Protein AF-0000000085153340 (afdb_homodimer)

InterPro domains:
  IPR000014 PAS domain [cd00130] (11-64)
  IPR000160 GGDEF domain [PF00990] (141-294)
  IPR000160 GGDEF domain [PS50887] (171-300)
  IPR000160 GGDEF domain [SM00267] (127-298)
  IPR000160 GGDEF domain [TIGR00254] (138-297)
  IPR000160 GGDEF domain [cd01949] (143-295)
  IPR029787 Nucleotide cyclase [SSF55073] (148-300)
  IPR035965 PAS domain superfamily [SSF55785] (6-61)
  IPR043128 Reverse transcriptase/Diguanylate cyclase domain [G3DSA:3.30.70.270] (135-304)
  IPR050469 Diguanylate cyclase Dgc-like, bacteria [PTHR45138] (116-301)

Organism: Desulfotalea psychrophila (strain LSv54 / DSM 12343) (NCBI:txid177439)

Foldseek 3Di:
DDPVLVVQQVDLKWKWKAWLQQATQFGHNNNCVQAVPDRVNRHGDHPCVSPVVDDQPVVNVQSVVCLVVQAKDKDFCVVPVDNDFGADDVVVVAPDGGFGWIWMWGDPDNIMIMIITDGCRVVVSVVVVVVVVVVVVVQVQAADPLASAGEQVNVVVVLVVLLVVCQVPVAKKKKKKKFWPPLVVLCVPPNVVLSSLLQNVLSVLLVVLDDPPKGKYAHDDGMIMIMGTRADQVRVQVSVLVSQVSQQPDQSDPSGGIGMFMFMEMDDRPDDPVVRVVQSVVQRVVCNVVPGSHYGYRDDPPDDDGPPPPPPPPPDDDPPPDDDPPPDPD/DDPVLVVQQVDLKWKWKAWLQQQTQFGHNNNCVQAVPDRVRRHGDHPCVSPVVDDQPVVNVQSVVCLVVQAKDKDFCVVPVDNDFGADDVVVVAPDGGFGWIWMWGAPDNIMIMIITDGCRVVVSVVVVVVVVVVVVVQVQAADPLASAGEQVNVVVVLVVLLVVCQVPVAKKKKKKKFWPPLVVLCVPPNVVLSSLLQNVLSVLLVVLDDPPKGKYAHDDGMIMIMGTRADQVRVQVSVLVSQVSQQPDQSDPSGGIGMFMFMEMDDRPDDPVVRVVQSVVQRVVCNVVPGSHYGYRDDPPDDDGPPPPPPPPPDDDPPPDDDPPPDDD

Secondary structure (DSSP, 8-state):
--HHHHHHHHSSSEEEEEETT-BEEEE-HHHHHHHS--HHHHTTSBHHHH-TTS--HHHHHHHHHHHHHTS-EEE-HHHH--SS--BPPGGGT-S-SB--EEEEEEE-SSSEEEEEEEE-HHHHHHHHHHHHHHHHHHHHHHB-TTT-SBPHHHHHHHHHHHHHHHHHHT--EEEEEEEETTHHHHHHHH-HHHHHHHHHHHHHHHHHTS-TTSEEEE-SSSEEEEEEET--HHHHHHHHHHHHHHHHT-B-GGG-B--EEEEEEEPPTT--HHHHHHHHHHHHHHHHHTTSSSEEE---TTS-----TTS-----------SGGG----/--HHHHHHHHSSSEEEEEETT-BEEEE-HHHHHHHS--HHHHTTSBHHHH-TTS--HHHHHHHHHHHHHTS-EEE-HHHH--SS--BPPGGGT-S-SB--EEEEEEE-SSSEEEEEEEE-HHHHHHHHHHHHHHHHHHHHHHB-TTT-SB-HHHHHHHHHHHHHHHHHHT--EEEEEEEETTHHHHHHHH-HHHHHHHHHHHHHHHHHTS-TTSEEEE-SSSEEEEEEET--HHHHHHHHHHHHHHHHT-B-GGG-B--EEEEEEEPPTT--HHHHHHHHHHHHHHHHHTTSSSEEE---TTS-----TTS------------TT-----

Structure (mmCIF, N/CA/C/O backbone):
data_AF-0000000085153340-model_v1
#
loop_
_entity.id
_entity.type
_entity.pdbx_description
1 polymer 'diguanylate cyclase'
#
loop_
_atom_site.group_PDB
_atom_site.id
_atom_site.type_symbol
_atom_site.label_atom_id
_atom_site.label_alt_id
_atom_site.label_comp_id
_atom_site.label_asym_id
_atom_site.label_entity_id
_atom_site.label_seq_id
_atom_site.pdbx_PDB_ins_code
_atom_site.Cartn_x
_atom_site.Cartn_y
_atom_site.Cartn_z
_atom_site.occupancy
_atom_site.B_iso_or_equiv
_atom_site.auth_seq_id
_atom_site.auth_comp_id
_atom_site.auth_asym_id
_atom_site.auth_atom_id
_atom_site.pdbx_PDB_model_num
ATOM 1 N N . MET A 1 1 ? -5.531 -44.656 -23.375 1 55.81 1 MET A N 1
ATOM 2 C CA . MET A 1 1 ? -4.582 -43.594 -23.031 1 55.81 1 MET A CA 1
ATOM 3 C C . MET A 1 1 ? -3.906 -43.875 -21.688 1 55.81 1 MET A C 1
ATOM 5 O O . MET A 1 1 ? -4.547 -44.375 -20.766 1 55.81 1 MET A O 1
ATOM 9 N N . ASP A 1 2 ? -2.529 -43.875 -21.672 1 81.06 2 ASP A N 1
ATOM 10 C CA . ASP A 1 2 ? -1.734 -44.219 -20.484 1 81.06 2 ASP A CA 1
ATOM 11 C C . ASP A 1 2 ? -1.959 -43.188 -19.375 1 81.06 2 ASP A C 1
ATOM 13 O O . ASP A 1 2 ? -2.361 -42.062 -19.625 1 81.06 2 ASP A O 1
ATOM 17 N N . THR A 1 3 ? -2.143 -43.656 -18.25 1 87.25 3 THR A N 1
ATOM 18 C CA . THR A 1 3 ? -2.422 -42.906 -17.016 1 87.25 3 THR A CA 1
ATOM 19 C C . THR A 1 3 ? -1.606 -41.625 -16.969 1 87.25 3 THR A C 1
ATOM 21 O O . THR A 1 3 ? -2.137 -40.562 -16.641 1 87.25 3 THR A O 1
ATOM 24 N N . GLU A 1 4 ? -0.443 -41.625 -17.422 1 88.31 4 GLU A N 1
ATOM 25 C CA . GLU A 1 4 ? 0.453 -40.5 -17.344 1 88.31 4 GLU A CA 1
ATOM 26 C C . GLU A 1 4 ? 0.064 -39.406 -18.359 1 88.31 4 GLU A C 1
ATOM 28 O O . GLU A 1 4 ? 0.127 -38.219 -18.047 1 88.31 4 GLU A O 1
ATOM 33 N N . THR A 1 5 ? -0.33 -39.906 -19.547 1 89.69 5 THR A N 1
ATOM 34 C CA . THR A 1 5 ? -0.784 -38.969 -20.562 1 89.69 5 THR A CA 1
ATOM 35 C C . THR A 1 5 ? -2.053 -38.25 -20.125 1 89.69 5 THR A C 1
ATOM 37 O O . THR A 1 5 ? -2.217 -37.062 -20.391 1 89.69 5 THR A O 1
ATOM 40 N N . THR A 1 6 ? -2.881 -38.969 -19.516 1 91.38 6 THR A N 1
ATOM 41 C CA . THR A 1 6 ? -4.117 -38.375 -19.016 1 91.38 6 THR A CA 1
ATOM 42 C C . THR A 1 6 ? -3.816 -37.312 -17.984 1 91.38 6 THR A C 1
ATOM 44 O O . THR A 1 6 ? -4.41 -36.219 -18.016 1 91.38 6 THR A O 1
ATOM 47 N N . VAL A 1 7 ? -2.883 -37.562 -17.109 1 93.62 7 VAL A N 1
ATOM 48 C CA . VAL A 1 7 ? -2.52 -36.594 -16.062 1 93.62 7 VAL A CA 1
ATOM 49 C C . VAL A 1 7 ? -1.935 -35.344 -16.688 1 93.62 7 VAL A C 1
ATOM 51 O O . VAL A 1 7 ? -2.25 -34.219 -16.25 1 93.62 7 VAL A O 1
ATOM 54 N N . LEU A 1 8 ? -1.118 -35.5 -17.734 1 95 8 LEU A N 1
ATOM 55 C CA . LEU A 1 8 ? -0.504 -34.375 -18.406 1 95 8 LEU A CA 1
ATOM 56 C C . LEU A 1 8 ? -1.562 -33.5 -19.078 1 95 8 LEU A C 1
ATOM 58 O O . LEU A 1 8 ? -1.346 -32.312 -19.312 1 95 8 LEU A O 1
ATOM 62 N N . ASN A 1 9 ? -2.682 -34.094 -19.375 1 94.38 9 ASN A N 1
ATOM 63 C CA . ASN A 1 9 ? -3.766 -33.375 -20.016 1 94.38 9 ASN A CA 1
ATOM 64 C C . ASN A 1 9 ? -4.68 -32.719 -18.984 1 94.38 9 ASN A C 1
ATOM 66 O O . ASN A 1 9 ? -5.508 -31.859 -19.328 1 94.38 9 ASN A O 1
ATOM 70 N N . ILE A 1 10 ? -4.484 -33.031 -17.719 1 93.06 10 ILE A N 1
ATOM 71 C CA . ILE A 1 10 ? -5.336 -32.469 -16.672 1 93.06 10 ILE A CA 1
ATOM 72 C C . ILE A 1 10 ? -4.605 -31.359 -15.945 1 93.06 10 ILE A C 1
ATOM 74 O O . ILE A 1 10 ? -5.238 -30.438 -15.422 1 93.06 10 ILE A O 1
ATOM 78 N N . ILE A 1 11 ? -3.373 -31.391 -15.969 1 95.19 11 ILE A N 1
ATOM 79 C CA . ILE A 1 11 ? -2.561 -30.438 -15.211 1 95.19 11 ILE A CA 1
ATOM 80 C C . ILE A 1 11 ? -2.85 -29.016 -15.688 1 95.19 11 ILE A C 1
ATOM 82 O O . ILE A 1 11 ? -3.117 -28.797 -16.875 1 95.19 11 ILE A O 1
ATOM 86 N N . ASP A 1 12 ? -2.814 -28.109 -14.766 1 95.69 12 ASP A N 1
ATOM 87 C CA . ASP A 1 12 ? -3.086 -26.703 -15.07 1 95.69 12 ASP A CA 1
ATOM 88 C C . ASP A 1 12 ? -1.802 -25.953 -15.43 1 95.69 12 ASP A C 1
ATOM 90 O O . ASP A 1 12 ? -1.506 -24.906 -14.859 1 95.69 12 ASP A O 1
ATOM 94 N N . ASN A 1 13 ? -0.998 -26.562 -16.25 1 97.25 13 ASN A N 1
ATOM 95 C CA . ASN A 1 13 ? 0.22 -26.016 -16.844 1 97.25 13 ASN A CA 1
ATOM 96 C C . ASN A 1 13 ? 0.339 -26.391 -18.312 1 97.25 13 ASN A C 1
ATOM 98 O O . ASN A 1 13 ? -0.215 -27.406 -18.75 1 97.25 13 ASN A O 1
ATOM 102 N N . GLY A 1 14 ? 0.974 -25.516 -19.016 1 97.69 14 GLY A N 1
ATOM 103 C CA . GLY A 1 14 ? 1.252 -25.875 -20.391 1 97.69 14 GLY A CA 1
ATOM 104 C C . GLY A 1 14 ? 2.365 -26.891 -20.531 1 97.69 14 GLY A C 1
ATOM 105 O O . GLY A 1 14 ? 3.434 -26.734 -19.938 1 97.69 14 GLY A O 1
ATOM 106 N N . VAL A 1 15 ? 2.088 -27.922 -21.188 1 97.44 15 VAL A N 1
ATOM 107 C CA . VAL A 1 15 ? 3.102 -28.938 -21.453 1 97.44 15 VAL A CA 1
ATOM 108 C C . VAL A 1 15 ? 3.219 -29.188 -22.953 1 97.44 15 VAL A C 1
ATOM 110 O O . VAL A 1 15 ? 2.246 -29.578 -23.609 1 97.44 15 VAL A O 1
ATOM 113 N N . LEU A 1 16 ? 4.383 -28.906 -23.438 1 96.06 16 LEU A N 1
ATOM 114 C CA . LEU A 1 16 ? 4.676 -29.125 -24.844 1 96.06 16 LEU A CA 1
ATOM 115 C C . LEU A 1 16 ? 5.965 -29.922 -25.016 1 96.06 16 LEU A C 1
ATOM 117 O O . LEU A 1 16 ? 6.938 -29.703 -24.281 1 96.06 16 LEU A O 1
ATOM 121 N N . ILE A 1 17 ? 5.914 -30.984 -25.812 1 96.94 17 ILE A N 1
ATOM 122 C CA . ILE A 1 17 ? 7.109 -31.734 -26.203 1 96.94 17 ILE A CA 1
ATOM 123 C C . ILE A 1 17 ? 7.43 -31.469 -27.672 1 96.94 17 ILE A C 1
ATOM 125 O O . ILE A 1 17 ? 6.566 -31.641 -28.547 1 96.94 17 ILE A O 1
ATOM 129 N N . ILE A 1 18 ? 8.617 -31.031 -27.922 1 97.12 18 ILE A N 1
ATOM 130 C CA . ILE A 1 18 ? 9.039 -30.719 -29.281 1 97.12 18 ILE A CA 1
ATOM 131 C C . ILE A 1 18 ? 10.352 -31.422 -29.594 1 97.12 18 ILE A C 1
ATOM 133 O O . ILE A 1 18 ? 11.031 -31.922 -28.688 1 97.12 18 ILE A O 1
ATOM 137 N N . ASP A 1 19 ? 10.656 -31.484 -30.875 1 96.31 19 ASP A N 1
ATOM 138 C CA . ASP A 1 19 ? 11.961 -31.984 -31.266 1 96.31 19 ASP A CA 1
ATOM 139 C C . ASP A 1 19 ? 12.938 -30.828 -31.531 1 96.31 19 ASP A C 1
ATOM 141 O O . ASP A 1 19 ? 12.617 -29.672 -31.281 1 96.31 19 ASP A O 1
ATOM 145 N N . ARG A 1 20 ? 14.141 -31.156 -31.984 1 94.31 20 ARG A N 1
ATOM 146 C CA . ARG A 1 20 ? 15.211 -30.188 -32.188 1 94.31 20 ARG A CA 1
ATOM 147 C C . ARG A 1 20 ? 14.82 -29.141 -33.219 1 94.31 20 ARG A C 1
ATOM 149 O O . ARG A 1 20 ? 15.398 -28.047 -33.25 1 94.31 20 ARG A O 1
ATOM 156 N N . HIS A 1 21 ? 13.883 -29.453 -34.062 1 94.75 21 HIS A N 1
ATOM 157 C CA . HIS A 1 21 ? 13.453 -28.531 -35.094 1 94.75 21 HIS A CA 1
ATOM 158 C C . HIS A 1 21 ? 12.172 -27.812 -34.688 1 94.75 21 HIS A C 1
ATOM 160 O O . HIS A 1 21 ? 11.547 -27.141 -35.531 1 94.75 21 HIS A O 1
ATOM 166 N N . LEU A 1 22 ? 11.711 -27.953 -33.469 1 96.56 22 LEU A N 1
ATOM 167 C CA . LEU A 1 22 ? 10.555 -27.297 -32.875 1 96.56 22 LEU A CA 1
ATOM 168 C C . LEU A 1 22 ? 9.25 -27.891 -33.406 1 96.56 22 LEU A C 1
ATOM 170 O O . LEU A 1 22 ? 8.211 -27.219 -33.375 1 96.56 22 LEU A O 1
ATOM 174 N N . THR A 1 23 ? 9.383 -29.125 -33.906 1 97.44 23 THR A N 1
ATOM 175 C CA . THR A 1 23 ? 8.172 -29.844 -34.281 1 97.44 23 THR A CA 1
ATOM 176 C C . THR A 1 23 ? 7.449 -30.359 -33.062 1 97.44 23 THR A C 1
ATOM 178 O O . THR A 1 23 ? 8.055 -31.016 -32.188 1 97.44 23 THR A O 1
ATOM 181 N N . ILE A 1 24 ? 6.219 -30.156 -32.969 1 97.94 24 ILE A N 1
ATOM 182 C CA . ILE A 1 24 ? 5.434 -30.484 -31.797 1 97.94 24 ILE A CA 1
ATOM 183 C C . ILE A 1 24 ? 5.098 -31.984 -31.797 1 97.94 24 ILE A C 1
ATOM 185 O O . ILE A 1 24 ? 4.469 -32.469 -32.719 1 97.94 24 ILE A O 1
ATOM 189 N N . LEU A 1 25 ? 5.461 -32.594 -30.766 1 96.38 25 LEU A N 1
ATOM 190 C CA . LEU A 1 25 ? 5.18 -34.031 -30.578 1 96.38 25 LEU A CA 1
ATOM 191 C C . LEU A 1 25 ? 4.035 -34.219 -29.594 1 96.38 25 LEU A C 1
ATOM 193 O O . LEU A 1 25 ? 3.334 -35.25 -29.641 1 96.38 25 LEU A O 1
ATOM 197 N N . PHE A 1 26 ? 3.943 -33.344 -28.719 1 96.06 26 PHE A N 1
ATOM 198 C CA . PHE A 1 26 ? 2.902 -33.375 -27.703 1 96.06 26 PHE A CA 1
ATOM 199 C C . PHE A 1 26 ? 2.426 -31.969 -27.344 1 96.06 26 PHE A C 1
ATOM 201 O O . PHE A 1 26 ? 3.232 -31.047 -27.234 1 96.06 26 PHE A O 1
ATOM 208 N N . TRP A 1 27 ? 1.176 -31.781 -27.297 1 97.62 27 TRP A N 1
ATOM 209 C CA . TRP A 1 27 ? 0.44 -30.562 -27.016 1 97.62 27 TRP A CA 1
ATOM 210 C C . TRP A 1 27 ? -0.725 -30.828 -26.078 1 97.62 27 TRP A C 1
ATOM 212 O O . TRP A 1 27 ? -1.72 -31.438 -26.469 1 97.62 27 TRP A O 1
ATOM 222 N N . ASN A 1 28 ? -0.53 -30.359 -24.859 1 97.06 28 ASN A N 1
ATOM 223 C CA . ASN A 1 28 ? -1.528 -30.859 -23.906 1 97.06 28 ASN A CA 1
ATOM 224 C C . ASN A 1 28 ? -2.803 -30.016 -23.969 1 97.06 28 ASN A C 1
ATOM 226 O O . ASN A 1 28 ? -2.883 -29.047 -24.719 1 97.06 28 ASN A O 1
ATOM 230 N N . ASN A 1 29 ? -3.793 -30.391 -23.188 1 96.81 29 ASN A N 1
ATOM 231 C CA . ASN A 1 29 ? -5.117 -29.781 -23.203 1 96.81 29 ASN A CA 1
ATOM 232 C C . ASN A 1 29 ? -5.066 -28.328 -22.719 1 96.81 29 ASN A C 1
ATOM 234 O O . ASN A 1 29 ? -5.793 -27.469 -23.234 1 96.81 29 ASN A O 1
ATOM 238 N N . TRP A 1 30 ? -4.266 -28.047 -21.719 1 97.25 30 TRP A N 1
ATOM 239 C CA . TRP A 1 30 ? -4.125 -26.688 -21.203 1 97.25 30 TRP A CA 1
ATOM 240 C C . TRP A 1 30 ? -3.721 -25.719 -22.312 1 97.25 30 TRP A C 1
ATOM 242 O O . TRP A 1 30 ? -4.312 -24.656 -22.453 1 97.25 30 TRP A O 1
ATOM 252 N N . LEU A 1 31 ? -2.74 -26.109 -23.109 1 97.69 31 LEU A N 1
ATOM 253 C CA . LEU A 1 31 ? -2.293 -25.281 -24.234 1 97.69 31 LEU A CA 1
ATOM 254 C C . LEU A 1 31 ? -3.398 -25.125 -25.266 1 97.69 31 LEU A C 1
ATOM 256 O O . LEU A 1 31 ? -3.584 -24.047 -25.828 1 97.69 31 LEU A O 1
ATOM 260 N N . ALA A 1 32 ? -4.094 -26.234 -25.5 1 97.62 32 ALA A N 1
ATOM 261 C CA . ALA A 1 32 ? -5.184 -26.188 -26.469 1 97.62 32 ALA A CA 1
ATOM 262 C C . ALA A 1 32 ? -6.23 -25.156 -26.078 1 97.62 32 ALA A C 1
ATOM 264 O O . ALA A 1 32 ? -6.641 -24.328 -26.891 1 97.62 32 ALA A O 1
ATOM 265 N N . ILE A 1 33 ? -6.59 -25.156 -24.875 1 95.81 33 ILE A N 1
ATOM 266 C CA . ILE A 1 33 ? -7.633 -24.281 -24.359 1 95.81 33 ILE A CA 1
ATOM 267 C C . ILE A 1 33 ? -7.148 -22.828 -24.359 1 95.81 33 ILE A C 1
ATOM 269 O O . ILE A 1 33 ? -7.844 -21.938 -24.859 1 95.81 33 ILE A O 1
ATOM 273 N N . ASN A 1 34 ? -5.977 -22.578 -23.906 1 95.25 34 ASN A N 1
ATOM 274 C CA . ASN A 1 34 ? -5.5 -21.219 -23.688 1 95.25 34 ASN A CA 1
ATOM 275 C C . ASN A 1 34 ? -5.059 -20.562 -24.984 1 95.25 34 ASN A C 1
ATOM 277 O O . ASN A 1 34 ? -5.113 -19.344 -25.125 1 95.25 34 ASN A O 1
ATOM 281 N N . THR A 1 35 ? -4.613 -21.344 -25.922 1 95.5 35 THR A N 1
ATOM 282 C CA . THR A 1 35 ? -4.168 -20.766 -27.188 1 95.5 35 THR A CA 1
ATOM 283 C C . THR A 1 35 ? -5.289 -20.812 -28.219 1 95.5 35 THR A C 1
ATOM 285 O O . THR A 1 35 ? -5.219 -20.125 -29.25 1 95.5 35 THR A O 1
ATOM 288 N N . GLY A 1 36 ? -6.242 -21.75 -27.969 1 95.25 36 GLY A N 1
ATOM 289 C CA . GLY A 1 36 ? -7.301 -21.953 -28.953 1 95.25 36 GLY A CA 1
ATOM 290 C C . GLY A 1 36 ? -6.902 -22.891 -30.078 1 95.25 36 GLY A C 1
ATOM 291 O O . GLY A 1 36 ? -7.645 -23.062 -31.047 1 95.25 36 GLY A O 1
ATOM 292 N N . ILE A 1 37 ? -5.73 -23.5 -30.031 1 96.88 37 ILE A N 1
ATOM 293 C CA . ILE A 1 37 ? -5.234 -24.438 -31.031 1 96.88 37 ILE A CA 1
ATOM 294 C C . ILE A 1 37 ? -5.391 -25.859 -30.516 1 96.88 37 ILE A C 1
ATOM 296 O O . ILE A 1 37 ? -4.738 -26.25 -29.547 1 96.88 37 ILE A O 1
ATOM 300 N N . SER A 1 38 ? -6.164 -26.641 -31.141 1 97.12 38 SER A N 1
ATOM 301 C CA . SER A 1 38 ? -6.445 -28 -30.688 1 97.12 38 SER A CA 1
ATOM 302 C C . SER A 1 38 ? -5.191 -28.875 -30.719 1 97.12 38 SER A C 1
ATOM 304 O O . SER A 1 38 ? -4.234 -28.562 -31.422 1 97.12 38 SER A O 1
ATOM 306 N N . GLN A 1 39 ? -5.215 -29.953 -29.969 1 96.5 39 GLN A N 1
ATOM 307 C CA . GLN A 1 39 ? -4.098 -30.891 -29.922 1 96.5 39 GLN A CA 1
ATOM 308 C C . GLN A 1 39 ? -3.818 -31.484 -31.297 1 96.5 39 GLN A C 1
ATOM 310 O O . GLN A 1 39 ? -2.664 -31.562 -31.719 1 96.5 39 GLN A O 1
ATOM 315 N N . GLU A 1 40 ? -4.84 -31.797 -32.031 1 95.62 40 GLU A N 1
ATOM 316 C CA . GLU A 1 40 ? -4.73 -32.375 -33.344 1 95.62 40 GLU A CA 1
ATOM 317 C C . GLU A 1 40 ? -4.121 -31.406 -34.344 1 95.62 40 GLU A C 1
ATOM 319 O O . GLU A 1 40 ? -3.279 -31.781 -35.156 1 95.62 40 GLU A O 1
ATOM 324 N N . SER A 1 41 ? -4.539 -30.219 -34.219 1 96.25 41 SER A N 1
ATOM 325 C CA . SER A 1 41 ? -4.062 -29.188 -35.156 1 96.25 41 SER A CA 1
ATOM 326 C C . SER A 1 41 ? -2.602 -28.844 -34.875 1 96.25 41 SER A C 1
ATOM 328 O O . SER A 1 41 ? -1.877 -28.453 -35.812 1 96.25 41 SER A O 1
ATOM 330 N N . ALA A 1 42 ? -2.201 -28.984 -33.656 1 97.12 42 ALA A N 1
ATOM 331 C CA . ALA A 1 42 ? -0.851 -28.594 -33.281 1 97.12 42 ALA A CA 1
ATOM 332 C C . ALA A 1 42 ? 0.153 -29.703 -33.562 1 97.12 42 ALA A C 1
ATOM 334 O O . ALA A 1 42 ? 1.275 -29.438 -34 1 97.12 42 ALA A O 1
ATOM 335 N N . GLN A 1 43 ? -0.25 -30.906 -33.375 1 95.5 43 GLN A N 1
ATOM 336 C CA . GLN A 1 43 ? 0.654 -32.062 -33.469 1 95.5 43 GLN A CA 1
ATOM 337 C C . GLN A 1 43 ? 1.246 -32.156 -34.875 1 95.5 43 GLN A C 1
ATOM 339 O O . GLN A 1 43 ? 0.519 -32.094 -35.875 1 95.5 43 GLN A O 1
ATOM 344 N N . GLY A 1 44 ? 2.566 -32.219 -34.906 1 96.31 44 GLY A N 1
ATOM 345 C CA . GLY A 1 44 ? 3.252 -32.375 -36.188 1 96.31 44 GLY A CA 1
ATOM 346 C C . GLY A 1 44 ? 3.672 -31.078 -36.812 1 96.31 44 GLY A C 1
ATOM 347 O O . GLY A 1 44 ? 4.477 -31.062 -37.75 1 96.31 44 GLY A O 1
ATOM 348 N N . LYS A 1 45 ? 3.158 -30.047 -36.375 1 97.19 45 LYS A N 1
ATOM 349 C CA . LYS A 1 45 ? 3.533 -28.719 -36.875 1 97.19 45 LYS A CA 1
ATOM 350 C C . LYS A 1 45 ? 4.668 -28.125 -36.062 1 97.19 45 LYS A C 1
ATOM 352 O O . LYS A 1 45 ? 4.938 -28.578 -34.938 1 97.19 45 LYS A O 1
ATOM 357 N N . ARG A 1 46 ? 5.309 -27.125 -36.688 1 96.25 46 ARG A N 1
ATOM 358 C CA . ARG A 1 46 ? 6.32 -26.391 -35.938 1 96.25 46 ARG A CA 1
ATOM 359 C C . ARG A 1 46 ? 5.684 -25.297 -35.062 1 96.25 46 ARG A C 1
ATOM 361 O O . ARG A 1 46 ? 4.695 -24.688 -35.469 1 96.25 46 ARG A O 1
ATOM 368 N N . VAL A 1 47 ? 6.312 -25 -33.969 1 96.44 47 VAL A N 1
ATOM 369 C CA . VAL A 1 47 ? 5.773 -24.016 -33.031 1 96.44 47 VAL A CA 1
ATOM 370 C C . VAL A 1 47 ? 5.684 -22.656 -33.719 1 96.44 47 VAL A C 1
ATOM 372 O O . VAL A 1 47 ? 4.699 -21.938 -33.531 1 96.44 47 VAL A O 1
ATOM 375 N N . ASP A 1 48 ? 6.734 -22.297 -34.469 1 93.44 48 ASP A N 1
ATOM 376 C CA . ASP A 1 48 ? 6.777 -20.984 -35.125 1 93.44 48 ASP A CA 1
ATOM 377 C C . ASP A 1 48 ? 5.73 -20.891 -36.219 1 93.44 48 ASP A C 1
ATOM 379 O O . ASP A 1 48 ? 5.336 -19.797 -36.625 1 93.44 48 ASP A O 1
ATOM 383 N N . GLU A 1 49 ? 5.246 -22.031 -36.75 1 94.88 49 GLU A N 1
ATOM 384 C CA . GLU A 1 49 ? 4.18 -22.031 -37.75 1 94.88 49 GLU A CA 1
ATOM 385 C C . GLU A 1 49 ? 2.83 -21.703 -37.125 1 94.88 49 GLU A C 1
ATOM 387 O O . GLU A 1 49 ? 1.948 -21.141 -37.781 1 94.88 49 GLU A O 1
ATOM 392 N N . LEU A 1 50 ? 2.664 -22.125 -35.906 1 95.44 50 LEU A N 1
ATOM 393 C CA . LEU A 1 50 ? 1.406 -21.891 -35.188 1 95.44 50 LEU A CA 1
ATOM 394 C C . LEU A 1 50 ? 1.278 -20.438 -34.781 1 95.44 50 LEU A C 1
ATOM 396 O O . LEU A 1 50 ? 0.168 -19.938 -34.562 1 95.44 50 LEU A O 1
ATOM 400 N N . PHE A 1 51 ? 2.449 -19.812 -34.625 1 95.19 51 PHE A N 1
ATOM 401 C CA . PHE A 1 51 ? 2.482 -18.422 -34.188 1 95.19 51 PHE A CA 1
ATOM 402 C C . PHE A 1 51 ? 3.418 -17.609 -35.094 1 95.19 51 PHE A C 1
ATOM 404 O O . PHE A 1 51 ? 4.484 -17.188 -34.625 1 95.19 51 PHE A O 1
ATOM 411 N N . PRO A 1 52 ? 3.021 -17.234 -36.188 1 91.19 52 PRO A N 1
ATOM 412 C CA . PRO A 1 52 ? 3.906 -16.609 -37.156 1 91.19 52 PRO A CA 1
ATOM 413 C C . PRO A 1 52 ? 4.391 -15.234 -36.75 1 91.19 52 PRO A C 1
ATOM 415 O O . PRO A 1 52 ? 5.465 -14.797 -37.156 1 91.19 52 PRO A O 1
ATOM 418 N N . ASP A 1 53 ? 3.68 -14.523 -35.906 1 90.56 53 ASP A N 1
ATOM 419 C CA . ASP A 1 53 ? 4.027 -13.156 -35.531 1 90.56 53 ASP A CA 1
ATOM 420 C C . ASP A 1 53 ? 4.945 -13.141 -34.312 1 90.56 53 ASP A C 1
ATOM 422 O O . ASP A 1 53 ? 5.332 -12.07 -33.812 1 90.56 53 ASP A O 1
ATOM 426 N N . THR A 1 54 ? 5.293 -14.242 -33.781 1 89.94 54 THR A N 1
ATOM 427 C CA . THR A 1 54 ? 6.121 -14.328 -32.562 1 89.94 54 THR A CA 1
ATOM 428 C C . THR A 1 54 ? 7.539 -14.766 -32.938 1 89.94 54 THR A C 1
ATOM 430 O O . THR A 1 54 ? 7.73 -15.672 -33.75 1 89.94 54 THR A O 1
ATOM 433 N N . SER A 1 55 ? 8.508 -13.984 -32.25 1 87.44 55 SER A N 1
ATOM 434 C CA . SER A 1 55 ? 9.906 -14.391 -32.375 1 87.44 55 SER A CA 1
ATOM 435 C C . SER A 1 55 ? 10.266 -15.492 -31.391 1 87.44 55 SER A C 1
ATOM 437 O O . SER A 1 55 ? 10.047 -15.336 -30.188 1 87.44 55 SER A O 1
ATOM 439 N N . PHE A 1 56 ? 10.641 -16.719 -31.953 1 92.88 56 PHE A N 1
ATOM 440 C CA . PHE A 1 56 ? 10.992 -17.828 -31.078 1 92.88 56 PHE A CA 1
ATOM 441 C C . PHE A 1 56 ? 12.508 -17.953 -30.938 1 92.88 56 PHE A C 1
ATOM 443 O O . PHE A 1 56 ? 13.039 -19.047 -30.766 1 92.88 56 PHE A O 1
ATOM 450 N N . LYS A 1 57 ? 13.094 -16.703 -30.953 1 92.25 57 LYS A N 1
ATOM 451 C CA . LYS A 1 57 ? 14.547 -16.688 -30.828 1 92.25 57 LYS A CA 1
ATOM 452 C C . LYS A 1 57 ? 15 -17.234 -29.484 1 92.25 57 LYS A C 1
ATOM 454 O O . LYS A 1 57 ? 15.93 -18.031 -29.406 1 92.25 57 LYS A O 1
ATOM 459 N N . ILE A 1 58 ? 14.297 -16.828 -28.469 1 94.19 58 ILE A N 1
ATOM 460 C CA . ILE A 1 58 ? 14.656 -17.25 -27.109 1 94.19 58 ILE A CA 1
ATOM 461 C C . ILE A 1 58 ? 14.461 -18.766 -26.984 1 94.19 58 ILE A C 1
ATOM 463 O O . ILE A 1 58 ? 15.336 -19.469 -26.469 1 94.19 58 ILE A O 1
ATOM 467 N N . LEU A 1 59 ? 13.328 -19.25 -27.422 1 95.19 59 LEU A N 1
ATOM 468 C CA . LEU A 1 59 ? 13.039 -20.688 -27.344 1 95.19 59 LEU A CA 1
ATOM 469 C C . LEU A 1 59 ? 14.078 -21.484 -28.109 1 95.19 59 LEU A C 1
ATOM 471 O O . LEU A 1 59 ? 14.594 -22.484 -27.594 1 95.19 59 LEU A O 1
ATOM 475 N N . LYS A 1 60 ? 14.398 -21.062 -29.312 1 95.12 60 LYS A N 1
ATOM 476 C CA . LYS A 1 60 ? 15.375 -21.75 -30.156 1 95.12 60 LYS A CA 1
ATOM 477 C C . LYS A 1 60 ? 16.734 -21.844 -29.453 1 95.12 60 LYS A C 1
ATOM 479 O O . LYS A 1 60 ? 17.359 -22.906 -29.438 1 95.12 60 LYS A O 1
ATOM 484 N N . ARG A 1 61 ? 17.109 -20.703 -28.953 1 95.25 61 ARG A N 1
ATOM 485 C CA . ARG A 1 61 ? 18.391 -20.641 -28.266 1 95.25 61 ARG A CA 1
ATOM 486 C C . ARG A 1 61 ? 18.406 -21.578 -27.047 1 95.25 61 ARG A C 1
ATOM 488 O O . ARG A 1 61 ? 19.344 -22.328 -26.844 1 95.25 61 ARG A O 1
ATOM 495 N N . LYS A 1 62 ? 17.375 -21.562 -26.281 1 95.62 62 LYS A N 1
ATOM 496 C CA . LYS A 1 62 ? 17.297 -22.359 -25.062 1 95.62 62 LYS A CA 1
ATOM 497 C C . LYS A 1 62 ? 17.219 -23.844 -25.391 1 95.62 62 LYS A C 1
ATOM 499 O O . LYS A 1 62 ? 17.797 -24.672 -24.672 1 95.62 62 LYS A O 1
ATOM 504 N N . VAL A 1 63 ? 16.5 -24.172 -26.438 1 96.06 63 VAL A N 1
ATOM 505 C CA . VAL A 1 63 ? 16.406 -25.562 -26.859 1 96.06 63 VAL A CA 1
ATOM 506 C C . VAL A 1 63 ? 17.781 -26.062 -27.281 1 96.06 63 VAL A C 1
ATOM 508 O O . VAL A 1 63 ? 18.203 -27.156 -26.875 1 96.06 63 VAL A O 1
ATOM 511 N N . LYS A 1 64 ? 18.438 -25.281 -28.078 1 95.75 64 LYS A N 1
ATOM 512 C CA . LYS A 1 64 ? 19.781 -25.641 -28.531 1 95.75 64 LYS A CA 1
ATOM 513 C C . LYS A 1 64 ? 20.719 -25.891 -27.344 1 95.75 64 LYS A C 1
ATOM 515 O O . LYS A 1 64 ? 21.406 -26.906 -27.297 1 95.75 64 LYS A O 1
ATOM 520 N N . VAL A 1 65 ? 20.703 -24.953 -26.406 1 96.25 65 VAL A N 1
ATOM 521 C CA . VAL A 1 65 ? 21.578 -25.016 -25.25 1 96.25 65 VAL A CA 1
ATOM 522 C C . VAL A 1 65 ? 21.219 -26.234 -24.391 1 96.25 65 VAL A C 1
ATOM 524 O O . VAL A 1 65 ? 22.094 -26.969 -23.938 1 96.25 65 VAL A O 1
ATOM 527 N N . SER A 1 66 ? 19.984 -26.453 -24.203 1 96.38 66 SER A N 1
ATOM 528 C CA . SER A 1 66 ? 19.516 -27.547 -23.375 1 96.38 66 SER A CA 1
ATOM 529 C C . SER A 1 66 ? 19.906 -28.906 -23.969 1 96.38 66 SER A C 1
ATOM 531 O O . SER A 1 66 ? 20.375 -29.797 -23.25 1 96.38 66 SER A O 1
ATOM 533 N N . LEU A 1 67 ? 19.766 -29.078 -25.234 1 95.88 67 LEU A N 1
ATOM 534 C CA . LEU A 1 67 ? 20.078 -30.344 -25.891 1 95.88 67 LEU A CA 1
ATOM 535 C C . LEU A 1 67 ? 21.578 -30.578 -25.906 1 95.88 67 LEU A C 1
ATOM 537 O O . LEU A 1 67 ? 22.031 -31.719 -25.75 1 95.88 67 LEU A O 1
ATOM 541 N N . LYS A 1 68 ? 22.281 -29.531 -26.125 1 95.19 68 LYS A N 1
ATOM 542 C CA . LYS A 1 68 ? 23.734 -29.641 -26.172 1 95.19 68 LYS A CA 1
ATOM 543 C C . LYS A 1 68 ? 24.297 -30.047 -24.812 1 95.19 68 LYS A C 1
ATOM 545 O O . LYS A 1 68 ? 25.141 -30.938 -24.719 1 95.19 68 LYS A O 1
ATOM 550 N N . LEU A 1 69 ? 23.781 -29.422 -23.766 1 95.5 69 LEU A N 1
ATOM 551 C CA . LEU A 1 69 ? 24.328 -29.641 -22.422 1 95.5 69 LEU A CA 1
ATOM 552 C C . LEU A 1 69 ? 23.594 -30.781 -21.719 1 95.5 69 LEU A C 1
ATOM 554 O O . LEU A 1 69 ? 24.016 -31.234 -20.656 1 95.5 69 LEU A O 1
ATOM 558 N N . GLN A 1 70 ? 22.484 -31.188 -22.359 1 94.75 70 GLN A N 1
ATOM 559 C CA . GLN A 1 70 ? 21.641 -32.219 -21.766 1 94.75 70 GLN A CA 1
ATOM 560 C C 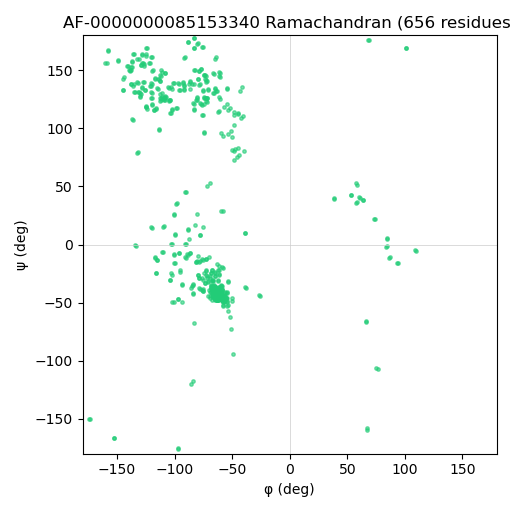. GLN A 1 70 ? 21.25 -31.844 -20.344 1 94.75 70 GLN A C 1
ATOM 562 O O . GLN A 1 70 ? 21.359 -32.656 -19.422 1 94.75 70 GLN A O 1
ATOM 567 N N . SER A 1 71 ? 20.922 -30.578 -20.234 1 95.19 71 SER A N 1
ATOM 568 C CA . SER A 1 71 ? 20.5 -30.016 -18.953 1 95.19 71 SER A CA 1
ATOM 569 C C . SER A 1 71 ? 19.297 -29.094 -19.125 1 95.19 71 SER A C 1
ATOM 571 O O . SER A 1 71 ? 19.078 -28.547 -20.203 1 95.19 71 SER A O 1
ATOM 573 N N . SER A 1 72 ? 18.625 -28.938 -18.062 1 95.44 72 SER A N 1
ATOM 574 C CA . SER A 1 72 ? 17.453 -28.062 -18.094 1 95.44 72 SER A CA 1
ATOM 575 C C . SER A 1 72 ? 17.859 -26.594 -18.156 1 95.44 72 SER A C 1
ATOM 577 O O . SER A 1 72 ? 18.891 -26.203 -17.594 1 95.44 72 SER A O 1
ATOM 579 N N . THR A 1 73 ? 17.078 -25.812 -18.844 1 95.38 73 THR A N 1
ATOM 580 C CA . THR A 1 73 ? 17.172 -24.359 -18.891 1 95.38 73 THR A CA 1
ATOM 581 C C . THR A 1 73 ? 15.844 -23.719 -18.516 1 95.38 73 THR A C 1
ATOM 583 O O . THR A 1 73 ? 14.82 -24.406 -18.438 1 95.38 73 THR A O 1
ATOM 586 N N . PHE A 1 74 ? 15.945 -22.406 -18.172 1 94.44 74 PHE A N 1
ATOM 587 C CA . PHE A 1 74 ? 14.742 -21.75 -17.688 1 94.44 74 PHE A CA 1
ATOM 588 C C . PHE A 1 74 ? 14.617 -20.344 -18.266 1 94.44 74 PHE A C 1
ATOM 590 O O . PHE A 1 74 ? 15.625 -19.734 -18.641 1 94.44 74 PHE A O 1
ATOM 597 N N . THR A 1 75 ? 13.383 -19.906 -18.438 1 93.62 75 THR A N 1
ATOM 598 C CA . THR A 1 75 ? 13.086 -18.5 -18.703 1 93.62 75 THR A CA 1
ATOM 599 C C . THR A 1 75 ? 12.219 -17.922 -17.594 1 93.62 75 THR A C 1
ATOM 601 O O . THR A 1 75 ? 11.445 -18.641 -16.953 1 93.62 75 THR A O 1
ATOM 604 N N . ASN A 1 76 ? 12.414 -16.625 -17.391 1 92.31 76 ASN A N 1
ATOM 605 C CA . ASN A 1 76 ? 11.703 -15.922 -16.328 1 92.31 76 ASN A CA 1
ATOM 606 C C . ASN A 1 76 ? 10.758 -14.875 -16.891 1 92.31 76 ASN A C 1
ATOM 608 O O . ASN A 1 76 ? 11.133 -14.094 -17.781 1 92.31 76 ASN A O 1
ATOM 612 N N . SER A 1 77 ? 9.578 -14.906 -16.312 1 89.75 77 SER A N 1
ATOM 613 C CA . SER A 1 77 ? 8.516 -14.031 -16.797 1 89.75 77 SER A CA 1
ATOM 614 C C . SER A 1 77 ? 8.891 -12.562 -16.641 1 89.75 77 SER A C 1
ATOM 616 O O . SER A 1 77 ? 8.414 -11.711 -17.391 1 89.75 77 SER A O 1
ATOM 618 N N . GLN A 1 78 ? 9.672 -12.227 -15.609 1 85.94 78 GLN A N 1
ATOM 619 C CA . GLN A 1 78 ? 10.047 -10.836 -15.375 1 85.94 78 GLN A CA 1
ATOM 620 C C . GLN A 1 78 ? 11 -10.336 -16.453 1 85.94 78 GLN A C 1
ATOM 622 O O . GLN A 1 78 ? 11.023 -9.141 -16.766 1 85.94 78 GLN A O 1
ATOM 627 N N . ILE A 1 79 ? 11.742 -11.227 -17.031 1 82.25 79 ILE A N 1
ATOM 628 C CA . ILE A 1 79 ? 12.758 -10.852 -18 1 82.25 79 ILE A CA 1
ATOM 629 C C . ILE A 1 79 ? 12.242 -11.133 -19.406 1 82.25 79 ILE A C 1
ATOM 631 O O . ILE A 1 79 ? 12.172 -10.227 -20.25 1 82.25 79 ILE A O 1
ATOM 635 N N . ASP A 1 80 ? 11.711 -12.367 -19.609 1 82 80 ASP A N 1
ATOM 636 C CA . ASP A 1 80 ? 11.406 -12.844 -20.953 1 82 80 ASP A CA 1
ATOM 637 C C . ASP A 1 80 ? 9.914 -12.719 -21.266 1 82 80 ASP A C 1
ATOM 639 O O . ASP A 1 80 ? 9.492 -12.859 -22.406 1 82 80 ASP A O 1
ATOM 643 N N . LYS A 1 81 ? 9.07 -12.398 -20.297 1 87.44 81 LYS A N 1
ATOM 644 C CA . LYS A 1 81 ? 7.629 -12.188 -20.359 1 87.44 81 LYS A CA 1
ATOM 645 C C . LYS A 1 81 ? 6.898 -13.484 -20.688 1 87.44 81 LYS A C 1
ATOM 647 O O . LYS A 1 81 ? 6.227 -14.055 -19.812 1 87.44 81 LYS A O 1
ATOM 652 N N . TYR A 1 82 ? 7.133 -14.031 -21.953 1 94.06 82 TYR A N 1
ATOM 653 C CA . TYR A 1 82 ? 6.461 -15.266 -22.328 1 94.06 82 TYR A CA 1
ATOM 654 C C . TYR A 1 82 ? 7.188 -15.945 -23.484 1 94.06 82 TYR A C 1
ATOM 656 O O . TYR A 1 82 ? 7.938 -15.305 -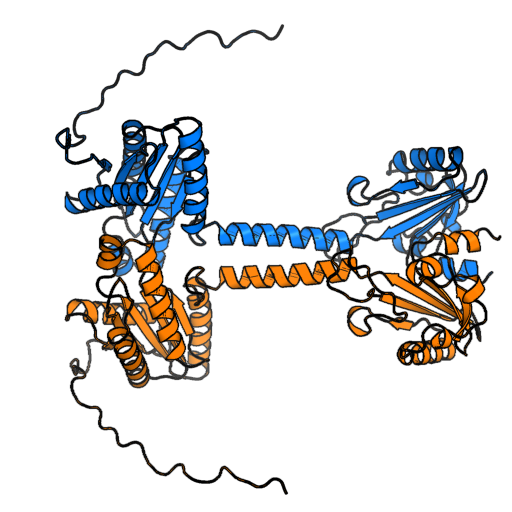24.219 1 94.06 82 TYR A O 1
ATOM 664 N N . ILE A 1 83 ? 7.012 -17.281 -23.625 1 94.06 83 ILE A N 1
ATOM 665 C CA . ILE A 1 83 ? 7.523 -18.031 -24.766 1 94.06 83 ILE A CA 1
ATOM 666 C C . ILE A 1 83 ? 6.414 -18.203 -25.797 1 94.06 83 ILE A C 1
ATOM 668 O O . ILE A 1 83 ? 6.637 -18 -27 1 94.06 83 ILE A O 1
ATOM 672 N N . ILE A 1 84 ? 5.215 -18.594 -25.359 1 95.69 84 ILE A N 1
ATOM 673 C CA . ILE A 1 84 ? 4.035 -18.719 -26.203 1 95.69 84 ILE A CA 1
ATOM 674 C C . ILE A 1 84 ? 3.092 -17.531 -25.938 1 95.69 84 ILE A C 1
ATOM 676 O O . ILE A 1 84 ? 2.709 -17.281 -24.797 1 95.69 84 ILE A O 1
ATOM 680 N N . PRO A 1 85 ? 2.775 -16.828 -27 1 95 85 PRO A N 1
ATOM 681 C CA . PRO A 1 85 ? 1.91 -15.656 -26.812 1 95 85 PRO A CA 1
ATOM 682 C C . PRO A 1 85 ? 0.453 -16.031 -26.547 1 95 85 PRO A C 1
ATOM 684 O O . PRO A 1 85 ? -0.301 -16.266 -27.5 1 95 85 PRO A O 1
ATOM 687 N N . ILE A 1 86 ? 0.071 -16.078 -25.359 1 95.06 86 ILE A N 1
ATOM 688 C CA . ILE A 1 86 ? -1.306 -16.359 -24.969 1 95.06 86 ILE A CA 1
ATOM 689 C C . ILE A 1 86 ? -1.994 -15.062 -24.531 1 95.06 86 ILE A C 1
ATOM 691 O O . ILE A 1 86 ? -1.666 -14.5 -23.484 1 95.06 86 ILE A O 1
ATOM 695 N N . PRO A 1 87 ? -2.957 -14.602 -25.25 1 91.94 87 PRO A N 1
ATOM 696 C CA . PRO A 1 87 ? -3.637 -13.352 -24.891 1 91.94 87 PRO A CA 1
ATOM 697 C C . PRO A 1 87 ? -4.535 -13.5 -23.672 1 91.94 87 PRO A C 1
ATOM 699 O O . PRO A 1 87 ? -5.172 -14.547 -23.484 1 91.94 87 PRO A O 1
ATOM 702 N N . LEU A 1 88 ? -4.488 -12.484 -22.859 1 90.81 88 LEU A N 1
ATOM 703 C CA . LEU A 1 88 ? -5.379 -12.461 -21.703 1 90.81 88 LEU A CA 1
ATOM 704 C C . LEU A 1 88 ? -6.688 -11.75 -22.047 1 90.81 88 LEU A C 1
ATOM 706 O O . LEU A 1 88 ? -6.695 -10.805 -22.844 1 90.81 88 LEU A O 1
ATOM 710 N N . ASN A 1 89 ? -7.797 -12.312 -21.594 1 77 89 ASN A N 1
ATOM 711 C CA . ASN A 1 89 ? -9.102 -11.75 -21.938 1 77 89 ASN A CA 1
ATOM 712 C C . ASN A 1 89 ? -9.367 -10.453 -21.172 1 77 89 ASN A C 1
ATOM 714 O O . ASN A 1 89 ? -8.891 -10.281 -20.047 1 77 89 ASN A O 1
ATOM 718 N N . LYS A 1 90 ? -9.992 -9.531 -21.859 1 67.75 90 LYS A N 1
ATOM 719 C CA . LYS A 1 90 ? -10.359 -8.219 -21.328 1 67.75 90 LYS A CA 1
ATOM 720 C C . LYS A 1 90 ? -11.266 -8.359 -20.109 1 67.75 90 LYS A C 1
ATOM 722 O O . LYS A 1 90 ? -11.281 -7.484 -19.234 1 67.75 90 LYS A O 1
ATOM 727 N N . ILE A 1 91 ? -11.859 -9.531 -20.016 1 64.44 91 ILE A N 1
ATOM 728 C CA . ILE A 1 91 ? -12.812 -9.703 -18.938 1 64.44 91 ILE A CA 1
ATOM 729 C C . ILE A 1 91 ? -12.07 -9.758 -17.594 1 64.44 91 ILE A C 1
ATOM 731 O O . ILE A 1 91 ? -12.578 -9.266 -16.578 1 64.44 91 ILE A O 1
ATOM 735 N N . THR A 1 92 ? -10.836 -10.32 -17.688 1 64.38 92 THR A N 1
ATOM 736 C CA . THR A 1 92 ? -10.109 -10.508 -16.438 1 64.38 92 THR A CA 1
ATOM 737 C C . THR A 1 92 ? -9.5 -9.188 -15.969 1 64.38 92 THR A C 1
ATOM 739 O O . THR A 1 92 ? -9.094 -9.062 -14.812 1 64.38 92 THR A O 1
ATOM 742 N N . ASN A 1 93 ? -9.875 -8.07 -16.672 1 72.69 93 ASN A N 1
ATOM 743 C CA . ASN A 1 93 ? -9.336 -6.758 -16.328 1 72.69 93 ASN A CA 1
ATOM 744 C C . ASN A 1 93 ? -7.859 -6.844 -15.93 1 72.69 93 ASN A C 1
ATOM 746 O O . ASN A 1 93 ? -7.441 -6.258 -14.93 1 72.69 93 ASN A O 1
ATOM 750 N N . SER A 1 94 ? -7.039 -7.715 -16.672 1 83.56 94 SER A N 1
ATOM 751 C CA . SER A 1 94 ? -5.609 -7.832 -16.391 1 83.56 94 SER A CA 1
ATOM 752 C C . SER A 1 94 ? -4.848 -6.613 -16.906 1 83.56 94 SER A C 1
ATOM 754 O O . SER A 1 94 ? -5.238 -5.996 -17.891 1 83.56 94 SER A O 1
ATOM 756 N N . ARG A 1 95 ? -3.859 -6.27 -16.188 1 83.69 95 ARG A N 1
ATOM 757 C CA . ARG A 1 95 ? -2.996 -5.164 -16.594 1 83.69 95 ARG A CA 1
ATOM 758 C C . ARG A 1 95 ? -2.119 -5.562 -17.781 1 83.69 95 ARG A C 1
ATOM 760 O O . ARG A 1 95 ? -1.529 -4.699 -18.438 1 83.69 95 ARG A O 1
ATOM 767 N N . PHE A 1 96 ? -2.082 -6.938 -18.094 1 88.19 96 PHE A N 1
ATOM 768 C CA . PHE A 1 96 ? -1.203 -7.434 -19.156 1 88.19 96 PHE A CA 1
ATOM 769 C C . PHE A 1 96 ? -2.008 -7.855 -20.375 1 88.19 96 PHE A C 1
ATOM 771 O O . PHE A 1 96 ? -3.152 -8.289 -20.25 1 88.19 96 PHE A O 1
ATOM 778 N N . ARG A 1 97 ? -1.41 -7.684 -21.516 1 89.5 97 ARG A N 1
ATOM 779 C CA . ARG A 1 97 ? -2.041 -8.117 -22.75 1 89.5 97 ARG A CA 1
ATOM 780 C C . ARG A 1 97 ? -1.896 -9.625 -22.938 1 89.5 97 ARG A C 1
ATOM 782 O O . ARG A 1 97 ? -2.812 -10.281 -23.438 1 89.5 97 ARG A O 1
ATOM 789 N N . TYR A 1 98 ? -0.723 -10.141 -22.547 1 94.06 98 TYR A N 1
ATOM 790 C CA . TYR A 1 98 ? -0.421 -11.562 -22.688 1 94.06 98 TYR A CA 1
ATOM 791 C C . TYR A 1 98 ? -0.085 -12.195 -21.344 1 94.06 98 TYR A C 1
ATOM 793 O O . TYR A 1 98 ? 0.375 -11.516 -20.438 1 94.06 98 TYR A O 1
ATOM 801 N N . MET A 1 99 ? -0.286 -13.445 -21.312 1 95.69 99 MET A N 1
ATOM 802 C CA . MET A 1 99 ? 0.062 -14.227 -20.125 1 95.69 99 MET A CA 1
ATOM 803 C C . MET A 1 99 ? 1.567 -14.195 -19.875 1 95.69 99 MET A C 1
ATOM 805 O O . MET A 1 99 ? 2.355 -14.367 -20.812 1 95.69 99 MET A O 1
ATOM 809 N N . HIS A 1 100 ? 1.941 -13.93 -18.625 1 96.12 100 HIS A N 1
ATOM 810 C CA . HIS A 1 100 ? 3.342 -14.031 -18.234 1 96.12 100 HIS A CA 1
ATOM 811 C C . HIS A 1 100 ? 3.691 -15.453 -17.812 1 96.12 100 HIS A C 1
ATOM 813 O O . HIS A 1 100 ? 2.902 -16.125 -17.125 1 96.12 100 HIS A O 1
ATOM 819 N N . GLN A 1 101 ? 4.887 -15.836 -18.234 1 97.38 101 GLN A N 1
ATOM 820 C CA . GLN A 1 101 ? 5.184 -17.266 -18.141 1 97.38 101 GLN A CA 1
ATOM 821 C C . GLN A 1 101 ? 6.578 -17.5 -17.578 1 97.38 101 GLN A C 1
ATOM 823 O O . GLN A 1 101 ? 7.543 -16.859 -18 1 97.38 101 GLN A O 1
ATOM 828 N N . ASP A 1 102 ? 6.668 -18.359 -16.609 1 97.06 102 ASP A N 1
ATOM 829 C CA . ASP A 1 102 ? 7.918 -19.047 -16.328 1 97.06 102 ASP A CA 1
ATOM 830 C C . ASP A 1 102 ? 7.992 -20.375 -17.078 1 97.06 102 ASP A C 1
ATOM 832 O O . ASP A 1 102 ? 7.004 -21.109 -17.156 1 97.06 102 ASP A O 1
ATOM 836 N N . VAL A 1 103 ? 9.109 -20.641 -17.703 1 97.5 103 VAL A N 1
ATOM 837 C CA . VAL A 1 103 ? 9.18 -21.797 -18.578 1 97.5 103 VAL A CA 1
ATOM 838 C C . VAL A 1 103 ? 10.398 -22.641 -18.203 1 97.5 103 VAL A C 1
ATOM 840 O O . VAL A 1 103 ? 11.484 -22.109 -17.953 1 97.5 103 VAL A O 1
ATOM 843 N N . VAL A 1 104 ? 10.141 -23.891 -18.141 1 96.81 104 VAL A N 1
ATOM 844 C CA . VAL A 1 104 ? 11.219 -24.859 -17.922 1 96.81 104 VAL A CA 1
ATOM 845 C C . VAL A 1 104 ? 11.414 -25.703 -19.172 1 96.81 104 VAL A C 1
ATOM 847 O O . VAL A 1 104 ? 10.461 -26.297 -19.688 1 96.81 104 VAL A O 1
ATOM 850 N N . ILE A 1 105 ? 12.609 -25.734 -19.641 1 97.19 105 ILE A N 1
ATOM 851 C CA . ILE A 1 105 ? 12.969 -26.484 -20.844 1 97.19 105 ILE A CA 1
ATOM 852 C C . ILE A 1 105 ? 13.945 -27.594 -20.484 1 97.19 105 ILE A C 1
ATOM 854 O O . ILE A 1 105 ? 15.07 -27.328 -20.031 1 97.19 105 ILE A O 1
ATOM 858 N N . THR A 1 106 ? 13.523 -28.828 -20.688 1 97.06 106 THR A N 1
ATOM 859 C CA . THR A 1 106 ? 14.312 -29.969 -20.25 1 97.06 106 THR A CA 1
ATOM 860 C C . THR A 1 106 ? 14.461 -30.984 -21.375 1 97.06 106 THR A C 1
ATOM 862 O O . THR A 1 106 ? 13.469 -31.422 -21.969 1 97.06 106 THR A O 1
ATOM 865 N N . PRO A 1 107 ? 15.656 -31.438 -21.625 1 96.38 107 PRO A N 1
ATOM 866 C CA . PRO A 1 107 ? 15.844 -32.5 -22.641 1 96.38 107 PRO A CA 1
ATOM 867 C C . PRO A 1 107 ? 15.32 -33.844 -22.172 1 96.38 107 PRO A C 1
ATOM 869 O O . PRO A 1 107 ? 15.508 -34.219 -21.016 1 96.38 107 PRO A O 1
ATOM 872 N N . LEU A 1 108 ? 14.602 -34.531 -22.953 1 94.94 108 LEU A N 1
ATOM 873 C CA . LEU A 1 108 ? 14.07 -35.844 -22.656 1 94.94 108 LEU A CA 1
ATOM 874 C C . LEU A 1 108 ? 14.922 -36.938 -23.297 1 94.94 108 LEU A C 1
ATOM 876 O O . LEU A 1 108 ? 14.812 -38.125 -22.938 1 94.94 108 LEU A O 1
ATOM 880 N N . GLY A 1 109 ? 15.719 -36.594 -24.203 1 90.44 109 GLY A N 1
ATOM 881 C CA . GLY A 1 109 ? 16.625 -37.469 -24.953 1 90.44 109 GLY A CA 1
ATOM 882 C C . GLY A 1 109 ? 17.547 -36.688 -25.875 1 90.44 109 GLY A C 1
ATOM 883 O O . GLY A 1 109 ? 17.938 -35.531 -25.547 1 90.44 109 GLY A O 1
ATOM 884 N N . SER A 1 110 ? 17.859 -37.375 -26.906 1 90.38 110 SER A N 1
ATOM 885 C CA . SER A 1 110 ? 18.828 -36.75 -27.812 1 90.38 110 SER A CA 1
ATOM 886 C C . SER A 1 110 ? 18.141 -35.719 -28.719 1 90.38 110 SER A C 1
ATOM 888 O O . SER A 1 110 ? 18.781 -34.75 -29.156 1 90.38 110 SER A O 1
ATOM 890 N N . ASP A 1 111 ? 16.906 -35.906 -28.938 1 93.19 111 ASP A N 1
ATOM 891 C CA . ASP A 1 111 ? 16.281 -35.031 -29.922 1 93.19 111 ASP A CA 1
ATOM 892 C C . ASP A 1 111 ? 14.938 -34.5 -29.422 1 93.19 111 ASP A C 1
ATOM 894 O O . ASP A 1 111 ? 14.258 -33.75 -30.125 1 93.19 111 ASP A O 1
ATOM 898 N N . GLU A 1 112 ? 14.547 -34.875 -28.281 1 95.5 112 GLU A N 1
ATOM 899 C CA . GLU A 1 112 ? 13.25 -34.469 -27.75 1 95.5 112 GLU A CA 1
ATOM 900 C C . GLU A 1 112 ? 13.422 -33.562 -26.516 1 95.5 112 GLU A C 1
ATOM 902 O O . GLU A 1 112 ? 14.336 -33.781 -25.719 1 95.5 112 GLU A O 1
ATOM 907 N N . ILE A 1 113 ? 12.547 -32.562 -26.422 1 96.25 113 ILE A N 1
ATOM 908 C CA . ILE A 1 113 ? 12.625 -31.594 -25.344 1 96.25 113 ILE A CA 1
ATOM 909 C C . ILE A 1 113 ? 11.227 -31.344 -24.766 1 96.25 113 ILE A C 1
ATOM 911 O O . ILE A 1 113 ? 10.258 -31.234 -25.516 1 96.25 113 ILE A O 1
ATOM 915 N N . SER A 1 114 ? 11.172 -31.266 -23.469 1 97.25 114 SER A N 1
ATOM 916 C CA . SER A 1 114 ? 9.945 -30.859 -22.797 1 97.25 114 SER A CA 1
ATOM 917 C C . SER A 1 114 ? 9.969 -29.375 -22.469 1 97.25 114 SER A C 1
ATOM 919 O O . SER A 1 114 ? 10.984 -28.859 -22 1 97.25 114 SER A O 1
ATOM 921 N N . VAL A 1 115 ? 8.906 -28.703 -22.781 1 97.44 115 VAL A N 1
ATOM 922 C CA . VAL A 1 115 ? 8.695 -27.297 -22.438 1 97.44 115 VAL A CA 1
ATOM 923 C C . VAL A 1 115 ? 7.477 -27.172 -21.516 1 97.44 115 VAL A C 1
ATOM 925 O O . VAL A 1 115 ? 6.348 -27.438 -21.938 1 97.44 115 VAL A O 1
ATOM 928 N N . ILE A 1 116 ? 7.742 -26.75 -20.359 1 97.88 116 ILE A N 1
ATOM 929 C CA . ILE A 1 116 ? 6.645 -26.609 -19.406 1 97.88 116 ILE A CA 1
ATOM 930 C C . ILE A 1 116 ? 6.418 -25.125 -19.094 1 97.88 116 ILE A C 1
ATOM 932 O O . ILE A 1 116 ? 7.355 -24.406 -18.734 1 97.88 116 ILE A O 1
ATOM 936 N N . ILE A 1 117 ? 5.195 -24.719 -19.203 1 97.88 117 ILE A N 1
ATOM 937 C CA . ILE A 1 117 ? 4.824 -23.312 -19.047 1 97.88 117 ILE A CA 1
ATOM 938 C C . ILE A 1 117 ? 4 -23.125 -17.781 1 97.88 117 ILE A C 1
ATOM 940 O O . ILE A 1 117 ? 2.973 -23.781 -17.594 1 97.88 117 ILE A O 1
ATOM 944 N N . TYR A 1 118 ? 4.477 -22.266 -16.969 1 97.5 118 TYR A N 1
ATOM 945 C CA . TYR A 1 118 ? 3.766 -21.875 -15.75 1 97.5 118 TYR A CA 1
ATOM 946 C C . TYR A 1 118 ? 3.217 -20.469 -15.867 1 97.5 118 TYR A C 1
ATOM 948 O O . TYR A 1 118 ? 3.965 -19.516 -16.141 1 97.5 118 TYR A O 1
ATOM 956 N N . ASP A 1 119 ? 1.899 -20.328 -15.633 1 96.19 119 ASP A N 1
ATOM 957 C CA . ASP A 1 119 ? 1.271 -19.016 -15.641 1 96.19 119 ASP A CA 1
ATOM 958 C C . ASP A 1 119 ? 1.601 -18.234 -14.367 1 96.19 119 ASP A C 1
ATOM 960 O O . ASP A 1 119 ? 1.141 -18.594 -13.281 1 96.19 119 ASP A O 1
ATOM 964 N N . THR A 1 120 ? 2.381 -17.188 -14.508 1 96.06 120 THR A N 1
ATOM 965 C CA . THR A 1 120 ? 2.773 -16.391 -13.352 1 96.06 120 THR A CA 1
ATOM 966 C C . THR A 1 120 ? 2.09 -15.023 -13.383 1 96.06 120 THR A C 1
ATOM 968 O O . THR A 1 120 ? 2.506 -14.094 -12.68 1 96.06 120 THR A O 1
ATOM 971 N N . THR A 1 121 ? 1.059 -14.883 -14.203 1 94.56 121 THR A N 1
ATOM 972 C CA . THR A 1 121 ? 0.395 -13.602 -14.43 1 94.56 121 THR A CA 1
ATOM 973 C C . THR A 1 121 ? -0.153 -13.039 -13.125 1 94.56 121 THR A C 1
ATOM 975 O O . THR A 1 121 ? 0.11 -11.883 -12.789 1 94.56 121 THR A O 1
ATOM 978 N N . ALA A 1 122 ? -0.836 -13.844 -12.367 1 92.5 122 ALA A N 1
ATOM 979 C CA . ALA A 1 122 ? -1.472 -13.398 -11.133 1 92.5 122 ALA A CA 1
ATOM 980 C C . ALA A 1 122 ? -0.433 -12.914 -10.125 1 92.5 122 ALA A C 1
ATOM 982 O O . ALA A 1 122 ? -0.643 -11.906 -9.445 1 92.5 122 ALA A O 1
ATOM 983 N N . LEU A 1 123 ? 0.637 -13.633 -10.039 1 94.06 123 LEU A N 1
ATOM 984 C CA . LEU A 1 123 ? 1.699 -13.266 -9.117 1 94.06 123 LEU A CA 1
ATOM 985 C C . LEU A 1 123 ? 2.326 -11.938 -9.5 1 94.06 123 LEU A C 1
ATOM 987 O O . LEU A 1 123 ? 2.551 -11.078 -8.648 1 94.06 123 LEU A O 1
ATOM 991 N N . LEU A 1 124 ? 2.611 -11.789 -10.758 1 93.69 124 LEU A N 1
ATOM 992 C CA . LEU A 1 124 ? 3.23 -10.555 -11.234 1 93.69 124 LEU A CA 1
ATOM 993 C C . LEU A 1 124 ? 2.285 -9.367 -11.055 1 93.69 124 LEU A C 1
ATOM 995 O O . LEU A 1 124 ? 2.723 -8.258 -10.742 1 93.69 124 LEU A O 1
ATOM 999 N N . GLU A 1 125 ? 1.022 -9.586 -11.289 1 91.44 125 GLU A N 1
ATOM 1000 C CA . GLU A 1 125 ? 0.036 -8.539 -11.07 1 91.44 125 GLU A CA 1
ATOM 1001 C C . GLU A 1 125 ? -0.018 -8.133 -9.594 1 91.44 125 GLU A C 1
ATOM 1003 O O . GLU A 1 125 ? -0.09 -6.949 -9.273 1 91.44 125 GLU A O 1
ATOM 1008 N N . ALA A 1 126 ? 0.043 -9.109 -8.727 1 92.44 126 ALA A N 1
ATOM 1009 C CA . ALA A 1 126 ? 0.041 -8.82 -7.293 1 92.44 126 ALA A CA 1
ATOM 1010 C C . ALA A 1 126 ? 1.271 -8.016 -6.891 1 92.44 126 ALA A C 1
ATOM 1012 O O . ALA A 1 126 ? 1.167 -7.055 -6.125 1 92.44 126 ALA A O 1
ATOM 1013 N N . LYS A 1 127 ? 2.367 -8.367 -7.398 1 91.12 127 LYS A N 1
ATOM 1014 C CA . LYS A 1 127 ? 3.605 -7.66 -7.09 1 91.12 127 LYS A CA 1
ATOM 1015 C C . LYS A 1 127 ? 3.557 -6.223 -7.602 1 91.12 127 LYS A C 1
ATOM 1017 O O . LYS A 1 127 ? 4.023 -5.301 -6.926 1 91.12 127 LYS A O 1
ATOM 1022 N N . ALA A 1 128 ? 3.02 -6.066 -8.758 1 89.44 128 ALA A N 1
ATOM 1023 C CA . ALA A 1 128 ? 2.859 -4.723 -9.305 1 89.44 128 ALA A CA 1
ATOM 1024 C C . ALA A 1 128 ? 1.958 -3.869 -8.422 1 89.44 128 ALA A C 1
ATOM 1026 O O . ALA A 1 128 ? 2.25 -2.697 -8.172 1 89.44 128 ALA A O 1
ATOM 1027 N N . THR A 1 129 ? 0.882 -4.434 -7.953 1 88.62 129 THR A N 1
ATOM 1028 C CA . THR A 1 129 ? -0.054 -3.744 -7.074 1 88.62 129 THR A CA 1
ATOM 1029 C C . THR A 1 129 ? 0.624 -3.348 -5.766 1 88.62 129 THR A C 1
ATOM 1031 O O . THR A 1 129 ? 0.43 -2.236 -5.27 1 88.62 129 THR A O 1
ATOM 1034 N N . ILE A 1 130 ? 1.4 -4.246 -5.242 1 88.62 130 ILE A N 1
ATOM 1035 C CA . ILE A 1 130 ? 2.154 -3.969 -4.023 1 88.62 130 ILE A CA 1
ATOM 1036 C C . ILE A 1 130 ? 3.047 -2.748 -4.234 1 88.62 130 ILE A C 1
ATOM 1038 O O . ILE A 1 130 ? 3.043 -1.819 -3.424 1 88.62 130 ILE A O 1
ATOM 1042 N N . ASN A 1 131 ? 3.766 -2.732 -5.277 1 88.5 131 ASN A N 1
ATOM 1043 C CA . ASN A 1 131 ? 4.695 -1.645 -5.555 1 88.5 131 ASN A CA 1
ATOM 1044 C C . ASN A 1 131 ? 3.969 -0.312 -5.711 1 88.5 131 ASN A C 1
ATOM 1046 O O . ASN A 1 131 ? 4.441 0.719 -5.23 1 88.5 131 ASN A O 1
ATOM 1050 N N . GLU A 1 132 ? 2.877 -0.351 -6.324 1 85.25 132 GLU A N 1
ATOM 1051 C CA . GLU A 1 132 ? 2.064 0.85 -6.492 1 85.25 132 GLU A CA 1
ATOM 1052 C C . GLU A 1 132 ? 1.578 1.38 -5.145 1 85.25 132 GLU A C 1
ATOM 1054 O O . GLU A 1 132 ? 1.624 2.586 -4.895 1 85.25 132 GLU A O 1
ATOM 1059 N N . GLN A 1 133 ? 1.116 0.483 -4.348 1 82.75 133 GLN A N 1
ATOM 1060 C CA . GLN A 1 133 ? 0.62 0.872 -3.031 1 82.75 133 GLN A CA 1
ATOM 1061 C C . GLN A 1 133 ? 1.748 1.403 -2.152 1 82.75 133 GLN A C 1
ATOM 1063 O O . GLN A 1 133 ? 1.56 2.363 -1.403 1 82.75 133 GLN A O 1
ATOM 1068 N N . LEU A 1 134 ? 2.844 0.785 -2.262 1 81.69 134 LEU A N 1
ATOM 1069 C CA . LEU A 1 134 ? 4.008 1.249 -1.518 1 81.69 134 LEU A CA 1
ATOM 1070 C C . LEU A 1 134 ? 4.395 2.664 -1.937 1 81.69 134 LEU A C 1
ATOM 1072 O O . LEU A 1 134 ? 4.758 3.488 -1.095 1 81.69 134 LEU A O 1
ATOM 1076 N N . ASP A 1 135 ? 4.242 2.914 -3.16 1 81.06 135 ASP A N 1
ATOM 1077 C CA . ASP A 1 135 ? 4.531 4.254 -3.666 1 81.06 135 ASP A CA 1
ATOM 1078 C C . ASP A 1 135 ? 3.551 5.277 -3.104 1 81.06 135 ASP A C 1
ATOM 1080 O O . ASP A 1 135 ? 3.941 6.395 -2.754 1 81.06 135 ASP A O 1
ATOM 1084 N N . ILE A 1 136 ? 2.352 4.91 -3.016 1 76.06 136 ILE A N 1
ATOM 1085 C CA . ILE A 1 136 ? 1.315 5.781 -2.469 1 76.06 136 ILE A CA 1
ATOM 1086 C C . ILE A 1 136 ? 1.594 6.051 -0.992 1 76.06 136 ILE A C 1
ATOM 1088 O O . ILE A 1 136 ? 1.52 7.195 -0.539 1 76.06 136 ILE A O 1
ATOM 1092 N N . VAL A 1 137 ? 1.892 5.059 -0.299 1 74.19 137 VAL A N 1
ATOM 1093 C CA . VAL A 1 137 ? 2.186 5.176 1.125 1 74.19 137 VAL A CA 1
ATOM 1094 C C . VAL A 1 137 ? 3.383 6.098 1.331 1 74.19 137 VAL A C 1
ATOM 1096 O O . VAL A 1 137 ? 3.361 6.969 2.205 1 74.19 137 VAL A O 1
ATOM 1099 N N . LYS A 1 138 ? 4.355 5.934 0.595 1 75.56 138 LYS A N 1
ATOM 1100 C CA . LYS A 1 138 ? 5.547 6.77 0.693 1 75.56 138 LYS A CA 1
ATOM 1101 C C . LYS A 1 138 ? 5.215 8.234 0.425 1 75.56 138 LYS A C 1
ATOM 1103 O O . LYS A 1 138 ? 5.684 9.125 1.139 1 75.56 138 LYS A O 1
ATOM 1108 N N . LYS A 1 139 ? 4.387 8.422 -0.544 1 74.94 139 LYS A N 1
ATOM 1109 C CA . LYS A 1 139 ? 3.982 9.789 -0.881 1 74.94 139 LYS A CA 1
ATOM 1110 C C . LYS A 1 139 ? 3.156 10.406 0.24 1 74.94 139 LYS A C 1
ATOM 1112 O O . LYS A 1 139 ? 3.363 11.57 0.603 1 74.94 139 LYS A O 1
ATOM 1117 N N . GLN A 1 140 ? 2.27 9.633 0.732 1 73.56 140 GLN A N 1
ATOM 1118 C CA . GLN A 1 140 ? 1.391 10.117 1.79 1 73.56 140 GLN A CA 1
ATOM 1119 C C . GLN A 1 140 ? 2.17 10.375 3.078 1 73.56 140 GLN A C 1
ATOM 1121 O O . GLN A 1 140 ? 1.84 11.281 3.84 1 73.56 140 GLN A O 1
ATOM 1126 N N . ALA A 1 141 ? 3.16 9.617 3.256 1 73.75 141 ALA A N 1
ATOM 1127 C CA . ALA A 1 141 ? 3.971 9.766 4.461 1 73.75 141 ALA A CA 1
ATOM 1128 C C . ALA A 1 141 ? 4.965 10.914 4.32 1 73.75 141 ALA A C 1
ATOM 1130 O O . ALA A 1 141 ? 5.41 11.484 5.32 1 73.75 141 ALA A O 1
ATOM 1131 N N . SER A 1 142 ? 5.094 11.305 3.131 1 83.94 142 SER A N 1
ATOM 1132 C CA . SER A 1 142 ? 6.203 12.227 2.918 1 83.94 142 SER A CA 1
ATOM 1133 C C . SER A 1 142 ? 5.703 13.602 2.488 1 83.94 142 SER A C 1
ATOM 1135 O O . SER A 1 142 ? 6.441 14.586 2.549 1 83.94 142 SER A O 1
ATOM 1137 N N . THR A 1 143 ? 4.406 13.719 2.107 1 86.19 143 THR A N 1
ATOM 1138 C CA . THR A 1 143 ? 3.928 14.969 1.527 1 86.19 143 THR A CA 1
ATOM 1139 C C . THR A 1 143 ? 2.674 15.453 2.25 1 86.19 143 THR A C 1
ATOM 1141 O O . THR A 1 143 ? 2.004 14.68 2.932 1 86.19 143 THR A O 1
ATOM 1144 N N . ASP A 1 144 ? 2.473 16.75 2.141 1 85.19 144 ASP A N 1
ATOM 1145 C CA . ASP A 1 144 ? 1.225 17.328 2.615 1 85.19 144 ASP A CA 1
ATOM 1146 C C . ASP A 1 144 ? 0.057 16.953 1.708 1 85.19 144 ASP A C 1
ATOM 1148 O O . ASP A 1 144 ? 0.113 17.156 0.495 1 85.19 144 ASP A O 1
ATOM 1152 N N . PRO A 1 145 ? -0.934 16.422 2.281 1 76.44 145 PRO A N 1
ATOM 1153 C CA . PRO A 1 145 ? -2.027 15.914 1.452 1 76.44 145 PRO A CA 1
ATOM 1154 C C . PRO A 1 145 ? -2.752 17.016 0.684 1 76.44 145 PRO A C 1
ATOM 1156 O O . PRO A 1 145 ? -3.32 16.766 -0.38 1 76.44 145 PRO A O 1
ATOM 1159 N N . LEU A 1 146 ? -2.756 18.203 1.176 1 80.81 146 LEU A N 1
ATOM 1160 C CA . LEU A 1 146 ? -3.471 19.312 0.54 1 80.81 146 LEU A CA 1
ATOM 1161 C C . LEU A 1 146 ? -2.625 19.938 -0.56 1 80.81 146 LEU A C 1
ATOM 1163 O O . LEU A 1 146 ? -3.148 20.328 -1.606 1 80.81 146 LEU A O 1
ATOM 1167 N N . LEU A 1 147 ? -1.355 19.984 -0.372 1 91.06 147 LEU A N 1
ATOM 1168 C CA . LEU A 1 147 ? -0.533 20.875 -1.194 1 91.06 147 LEU A CA 1
ATOM 1169 C C . LEU A 1 147 ? 0.438 20.062 -2.051 1 91.06 147 LEU A C 1
ATOM 1171 O O . LEU A 1 147 ? 0.998 20.578 -3.02 1 91.06 147 LEU A O 1
ATOM 1175 N N . GLY A 1 148 ? 0.762 18.859 -1.619 1 87.69 148 GLY A N 1
ATOM 1176 C CA . GLY A 1 148 ? 1.657 18 -2.383 1 87.69 148 GLY A CA 1
ATOM 1177 C C . GLY A 1 148 ? 3.123 18.25 -2.078 1 87.69 148 GLY A C 1
ATOM 1178 O O . GLY A 1 148 ? 3.992 17.516 -2.541 1 87.69 148 GLY A O 1
ATOM 1179 N N . CYS A 1 149 ? 3.424 19.297 -1.396 1 92.25 149 CYS A N 1
ATOM 1180 C CA . CYS A 1 149 ? 4.797 19.531 -0.966 1 92.25 149 CYS A CA 1
ATOM 1181 C C . CYS A 1 149 ? 5.164 18.625 0.205 1 92.25 149 CYS A C 1
ATOM 1183 O O . CYS A 1 149 ? 4.309 17.922 0.742 1 92.25 149 CYS A O 1
ATOM 1185 N N . TYR A 1 150 ? 6.473 18.625 0.53 1 92.19 150 TYR A N 1
ATOM 1186 C CA . TYR A 1 150 ? 6.898 17.766 1.633 1 92.19 150 TYR A CA 1
ATOM 1187 C C . TYR A 1 150 ? 6.207 18.172 2.93 1 92.19 150 TYR A C 1
ATOM 1189 O O . TYR A 1 150 ? 5.844 19.328 3.115 1 92.19 150 TYR A O 1
ATOM 1197 N N . ASN A 1 151 ? 5.996 17.188 3.725 1 88 151 ASN A N 1
ATOM 1198 C CA . ASN A 1 151 ? 5.504 17.484 5.066 1 88 151 ASN A CA 1
ATOM 1199 C C . ASN A 1 151 ? 6.652 17.719 6.043 1 88 151 ASN A C 1
ATOM 1201 O O . ASN A 1 151 ? 7.82 17.578 5.68 1 88 151 ASN A O 1
ATOM 1205 N N . ARG A 1 152 ? 6.34 18.094 7.188 1 87.88 152 ARG A N 1
ATOM 1206 C CA . ARG A 1 152 ? 7.328 18.469 8.188 1 87.88 152 ARG A CA 1
ATOM 1207 C C . ARG A 1 152 ? 8.25 17.297 8.531 1 87.88 152 ARG A C 1
ATOM 1209 O O . ARG A 1 152 ? 9.461 17.484 8.664 1 87.88 152 ARG A O 1
ATOM 1216 N N . LYS A 1 153 ? 7.688 16.203 8.688 1 83.19 153 LYS A N 1
ATOM 1217 C CA . LYS A 1 153 ? 8.484 15.031 9.023 1 83.19 153 LYS A CA 1
ATOM 1218 C C . LYS A 1 153 ? 9.547 14.766 7.965 1 83.19 153 LYS A C 1
ATOM 1220 O O . LYS A 1 153 ? 10.727 14.586 8.289 1 83.19 153 LYS A O 1
ATOM 1225 N N . MET A 1 154 ? 9.047 14.711 6.738 1 88.06 154 MET A N 1
ATOM 1226 C CA . MET A 1 154 ? 9.969 14.477 5.637 1 88.06 154 MET A CA 1
ATOM 1227 C C . MET A 1 154 ? 11.023 15.57 5.562 1 88.06 154 MET A C 1
ATOM 1229 O O . MET A 1 154 ? 12.188 15.305 5.277 1 88.06 154 MET A O 1
ATOM 1233 N N . PHE A 1 155 ? 10.648 16.719 5.746 1 93.44 155 PHE A N 1
ATOM 1234 C CA . PHE A 1 155 ? 11.586 17.828 5.738 1 93.44 155 PHE A CA 1
ATOM 1235 C C . PHE A 1 155 ? 12.688 17.625 6.773 1 93.44 155 PHE A C 1
ATOM 1237 O O . PHE A 1 155 ? 13.867 17.812 6.48 1 93.44 155 PHE A O 1
ATOM 1244 N N . ASN A 1 156 ? 12.32 17.219 7.93 1 89.44 156 ASN A N 1
ATOM 1245 C CA . ASN A 1 156 ? 13.289 16.984 9 1 89.44 156 ASN A CA 1
ATOM 1246 C C . ASN A 1 156 ? 14.297 15.906 8.617 1 89.44 156 ASN A C 1
ATOM 1248 O O . ASN A 1 156 ? 15.484 16.031 8.914 1 89.44 156 ASN A O 1
ATOM 1252 N N . ASP A 1 157 ? 13.836 14.906 8.031 1 88.44 157 ASP A N 1
ATOM 1253 C CA . ASP A 1 157 ? 14.719 13.828 7.578 1 88.44 157 ASP A CA 1
ATOM 1254 C C . ASP A 1 157 ? 15.727 14.344 6.551 1 88.44 157 ASP A C 1
ATOM 1256 O O . ASP A 1 157 ? 16.922 14.031 6.633 1 88.44 157 ASP A O 1
ATOM 1260 N N . LEU A 1 158 ? 15.195 15.07 5.629 1 92.31 158 LEU A N 1
ATOM 1261 C CA . LEU A 1 158 ? 16.047 15.602 4.562 1 92.31 158 LEU A CA 1
ATOM 1262 C C . LEU A 1 158 ? 17.016 16.641 5.105 1 92.31 158 LEU A C 1
ATOM 1264 O O . LEU A 1 158 ? 18.141 16.734 4.633 1 92.31 158 LEU A O 1
ATOM 1268 N N . LEU A 1 159 ? 16.531 17.391 6.055 1 94.5 159 LEU A N 1
ATOM 1269 C CA . LEU A 1 159 ? 17.391 18.391 6.699 1 94.5 159 LEU A CA 1
ATOM 1270 C C . LEU A 1 159 ? 18.562 17.703 7.402 1 94.5 159 LEU A C 1
ATOM 1272 O O . LEU A 1 159 ? 19.703 18.188 7.332 1 94.5 159 LEU A O 1
ATOM 1276 N N . ALA A 1 160 ? 18.312 16.656 8.102 1 91.81 160 ALA A N 1
ATOM 1277 C CA . ALA A 1 160 ? 19.359 15.906 8.781 1 91.81 160 ALA A CA 1
ATOM 1278 C C . ALA A 1 160 ? 20.438 15.445 7.793 1 91.81 160 ALA A C 1
ATOM 1280 O O . ALA A 1 160 ? 21.625 15.523 8.086 1 91.81 160 ALA A O 1
ATOM 1281 N N . THR A 1 161 ? 20 15.008 6.672 1 91.62 161 THR A N 1
ATOM 1282 C CA . THR A 1 161 ? 20.906 14.562 5.621 1 91.62 161 THR A CA 1
ATOM 1283 C C . THR A 1 161 ? 21.734 15.727 5.102 1 91.62 161 THR A C 1
ATOM 1285 O O . THR A 1 161 ? 22.938 15.578 4.879 1 91.62 161 THR A O 1
ATOM 1288 N N . GLU A 1 162 ? 21.078 16.859 4.914 1 93.44 162 GLU A N 1
ATOM 1289 C CA . GLU A 1 162 ? 21.781 18.047 4.41 1 93.44 162 GLU A CA 1
ATOM 1290 C C . GLU A 1 162 ? 22.812 18.547 5.418 1 93.44 162 GLU A C 1
ATOM 1292 O O . GLU A 1 162 ? 23.891 19 5.035 1 93.44 162 GLU A O 1
ATOM 1297 N N . VAL A 1 163 ? 22.516 18.438 6.66 1 93.25 163 VAL A N 1
ATOM 1298 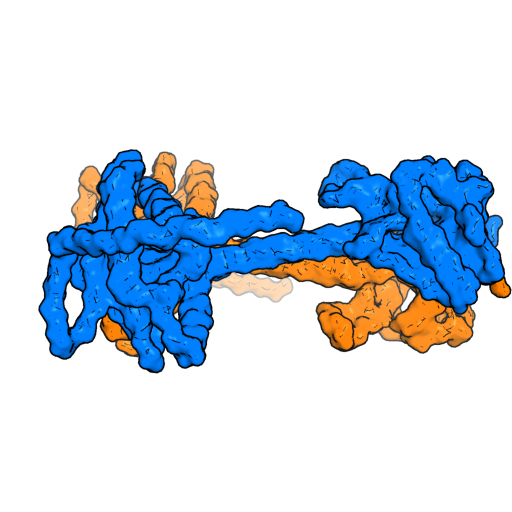C CA . VAL A 1 163 ? 23.438 18.844 7.719 1 93.25 163 VAL A CA 1
ATOM 1299 C C . VAL A 1 163 ? 24.688 17.969 7.68 1 93.25 163 VAL A C 1
ATOM 1301 O O . VAL A 1 163 ? 25.812 18.484 7.781 1 93.25 163 VAL A O 1
ATOM 1304 N N . MET A 1 164 ? 24.484 16.719 7.531 1 91.88 164 MET A N 1
ATOM 1305 C CA . MET A 1 164 ? 25.609 15.797 7.441 1 91.88 164 MET A CA 1
ATOM 1306 C C . MET A 1 164 ? 26.484 16.109 6.227 1 91.88 164 MET A C 1
ATOM 1308 O O . MET A 1 164 ? 27.703 16.141 6.324 1 91.88 164 MET A O 1
ATOM 1312 N N . ARG A 1 165 ? 25.844 16.344 5.145 1 90.5 165 ARG A N 1
ATOM 1313 C CA . ARG A 1 165 ? 26.547 16.672 3.908 1 90.5 165 ARG A CA 1
ATOM 1314 C C . ARG A 1 165 ? 27.328 17.984 4.055 1 90.5 165 ARG A C 1
ATOM 1316 O O . ARG A 1 165 ? 28.484 18.062 3.635 1 90.5 165 ARG A O 1
ATOM 1323 N N . ALA A 1 166 ? 26.672 18.969 4.59 1 91.25 166 ALA A N 1
ATOM 1324 C CA . ALA A 1 166 ? 27.297 20.281 4.77 1 91.25 166 ALA A CA 1
ATOM 1325 C C . ALA A 1 166 ? 28.484 20.203 5.715 1 91.25 166 ALA A C 1
ATOM 1327 O O . ALA A 1 166 ? 29.516 20.844 5.488 1 91.25 166 ALA A O 1
ATOM 1328 N N . ASN A 1 167 ? 28.359 19.391 6.734 1 90.56 167 ASN A N 1
ATOM 1329 C CA . ASN A 1 167 ? 29.453 19.219 7.68 1 90.56 167 ASN A CA 1
ATOM 1330 C C . ASN A 1 167 ? 30.641 18.5 7.039 1 90.56 167 ASN A C 1
ATOM 1332 O O . ASN A 1 167 ? 31.797 18.797 7.34 1 90.56 167 ASN A O 1
ATOM 1336 N N . ARG A 1 168 ? 30.344 17.609 6.211 1 89.44 168 ARG A N 1
ATOM 1337 C CA . ARG A 1 168 ? 31.375 16.781 5.574 1 89.44 168 ARG A CA 1
ATOM 1338 C C . ARG A 1 168 ? 32.094 17.578 4.496 1 89.44 168 ARG A C 1
ATOM 1340 O O . ARG A 1 168 ? 33.344 17.469 4.367 1 89.44 168 ARG A O 1
ATOM 1347 N N . HIS A 1 169 ? 31.391 18.391 3.746 1 91.19 169 HIS A N 1
ATOM 1348 C CA . HIS A 1 169 ? 31.969 19.016 2.564 1 91.19 169 HIS A CA 1
ATOM 1349 C C . HIS A 1 169 ? 32.156 20.516 2.768 1 91.19 169 HIS A C 1
ATOM 1351 O O . HIS A 1 169 ? 32.656 21.219 1.888 1 91.19 169 HIS A O 1
ATOM 1357 N N . ASN A 1 170 ? 31.672 21.062 3.863 1 90.19 170 ASN A N 1
ATOM 1358 C CA . ASN A 1 170 ? 31.766 22.484 4.191 1 90.19 170 ASN A CA 1
ATOM 1359 C C . ASN A 1 170 ? 31 23.344 3.189 1 90.19 170 ASN A C 1
ATOM 1361 O O . ASN A 1 170 ? 31.547 24.328 2.672 1 90.19 170 ASN A O 1
ATOM 1365 N N . HIS A 1 171 ? 29.875 22.797 2.805 1 90.88 171 HIS A N 1
ATOM 1366 C CA . HIS A 1 171 ? 29 23.547 1.911 1 90.88 171 HIS A CA 1
ATOM 1367 C C . HIS A 1 171 ? 27.953 24.344 2.695 1 90.88 171 HIS A C 1
ATOM 1369 O O . HIS A 1 171 ? 27.469 23.875 3.727 1 90.88 171 HIS A O 1
ATOM 1375 N N . PRO A 1 172 ? 27.719 25.578 2.203 1 92.25 172 PRO A N 1
ATOM 1376 C CA . PRO A 1 172 ? 26.672 26.359 2.869 1 92.25 172 PRO A CA 1
ATOM 1377 C C . PRO A 1 172 ? 25.266 25.922 2.48 1 92.25 172 PRO A C 1
ATOM 1379 O O . PRO A 1 172 ? 25.078 25.312 1.427 1 92.25 172 PRO A O 1
ATOM 1382 N N . PHE A 1 173 ? 24.359 26.094 3.359 1 95.88 173 PHE A N 1
ATOM 1383 C CA . PHE A 1 173 ? 22.953 26.062 2.988 1 95.88 173 PHE A CA 1
ATOM 1384 C C . PHE A 1 173 ? 22.125 26.969 3.889 1 95.88 173 PHE A C 1
ATOM 1386 O O . PHE A 1 173 ? 22.594 27.406 4.941 1 95.88 173 PHE A O 1
ATOM 1393 N N . SER A 1 174 ? 20.984 27.391 3.438 1 97.25 174 SER A N 1
ATOM 1394 C CA . SER A 1 174 ? 20.125 28.31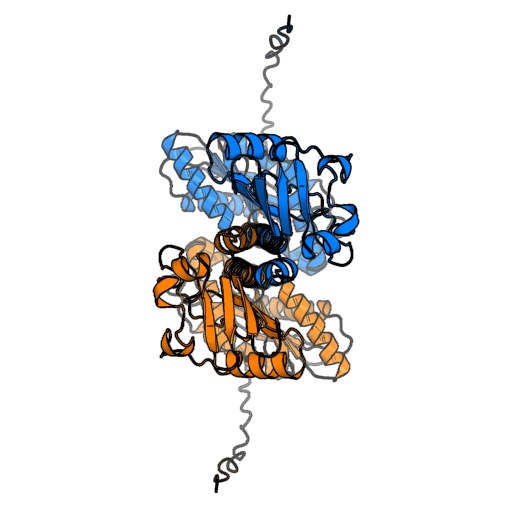2 4.176 1 97.25 174 SER A CA 1
ATOM 1395 C C . SER A 1 174 ? 18.688 27.812 4.223 1 97.25 174 SER A C 1
ATOM 1397 O O . SER A 1 174 ? 18.297 26.938 3.443 1 97.25 174 SER A O 1
ATOM 1399 N N . LEU A 1 175 ? 17.969 28.328 5.188 1 97.81 175 LEU A N 1
ATOM 1400 C CA . LEU A 1 175 ? 16.547 28.031 5.352 1 97.81 175 LEU A CA 1
ATOM 1401 C C . LEU A 1 175 ? 15.719 29.297 5.184 1 97.81 175 LEU A C 1
ATOM 1403 O O . LEU A 1 175 ? 16.141 30.391 5.582 1 97.81 175 LEU A O 1
ATOM 1407 N N . ILE A 1 176 ? 14.578 29.172 4.59 1 98.25 176 ILE A N 1
ATOM 1408 C CA . ILE A 1 176 ? 13.578 30.234 4.508 1 98.25 176 ILE A CA 1
ATOM 1409 C C . ILE A 1 176 ? 12.281 29.781 5.176 1 98.25 176 ILE A C 1
ATOM 1411 O O . ILE A 1 176 ? 11.695 28.781 4.77 1 98.25 176 ILE A O 1
ATOM 1415 N N . MET A 1 177 ? 11.883 30.469 6.148 1 97.31 177 MET A N 1
ATOM 1416 C CA . MET A 1 177 ? 10.562 30.266 6.738 1 97.31 177 MET A CA 1
ATOM 1417 C C . MET A 1 177 ? 9.547 31.25 6.164 1 97.31 177 MET A C 1
ATOM 1419 O O . MET A 1 177 ? 9.852 32.438 6.016 1 97.31 177 MET A O 1
ATOM 1423 N N . ILE A 1 178 ? 8.367 30.734 5.887 1 97.81 178 ILE A N 1
ATOM 1424 C CA . ILE A 1 178 ? 7.324 31.547 5.262 1 97.81 178 ILE A CA 1
ATOM 1425 C C . ILE A 1 178 ? 6.043 31.469 6.09 1 97.81 178 ILE A C 1
ATOM 1427 O O . ILE A 1 178 ? 5.672 30.406 6.574 1 97.81 178 ILE A O 1
ATOM 1431 N N . ASP A 1 179 ? 5.371 32.5 6.242 1 96.19 179 ASP A N 1
ATOM 1432 C CA . ASP A 1 179 ? 4.059 32.562 6.875 1 96.19 179 ASP A CA 1
ATOM 1433 C C . ASP A 1 179 ? 3.113 33.469 6.105 1 96.19 179 ASP A C 1
ATOM 1435 O O . ASP A 1 179 ? 3.506 34.562 5.684 1 96.19 179 ASP A O 1
ATOM 1439 N N . ILE A 1 180 ? 1.926 33.062 5.957 1 96.31 180 ILE A N 1
ATOM 1440 C CA . ILE A 1 180 ? 0.935 33.875 5.262 1 96.31 180 ILE A CA 1
ATOM 1441 C C . ILE A 1 180 ? 0.378 34.938 6.207 1 96.31 180 ILE A C 1
ATOM 1443 O O . ILE A 1 180 ? -0.15 34.625 7.273 1 96.31 180 ILE A O 1
ATOM 1447 N N . ASP A 1 181 ? 0.447 36.188 5.754 1 95.5 181 ASP A N 1
ATOM 1448 C CA . ASP A 1 181 ? 0.008 37.281 6.598 1 95.5 181 ASP A CA 1
ATOM 1449 C C . ASP A 1 181 ? -1.513 37.312 6.738 1 95.5 181 ASP A C 1
ATOM 1451 O O . ASP A 1 181 ? -2.232 37.344 5.738 1 95.5 181 ASP A O 1
ATOM 1455 N N . ASN A 1 182 ? -1.981 37.25 7.996 1 91.88 182 ASN A N 1
ATOM 1456 C CA . ASN A 1 182 ? -3.395 37.375 8.336 1 91.88 182 ASN A CA 1
ATOM 1457 C C . ASN A 1 182 ? -4.23 36.25 7.688 1 91.88 182 ASN A C 1
ATOM 1459 O O . ASN A 1 182 ? -5.297 36.531 7.137 1 91.88 182 ASN A O 1
ATOM 1463 N N . PHE A 1 183 ? -3.744 35.156 7.68 1 91.19 183 PHE A N 1
ATOM 1464 C CA . PHE A 1 183 ? -4.418 34.031 7.016 1 91.19 183 PHE A CA 1
ATOM 1465 C C . PHE A 1 183 ? -5.703 33.688 7.746 1 91.19 183 PHE A C 1
ATOM 1467 O O . PHE A 1 183 ? -6.688 33.281 7.121 1 91.19 183 PHE A O 1
ATOM 1474 N N . LYS A 1 184 ? -5.645 33.75 8.977 1 82.56 184 LYS A N 1
ATOM 1475 C CA . LYS A 1 184 ? -6.848 33.469 9.758 1 82.56 184 LYS A CA 1
ATOM 1476 C C . LYS A 1 184 ? -8.016 34.344 9.305 1 82.56 184 LYS A C 1
ATOM 1478 O O . LYS A 1 184 ? -9.164 33.875 9.273 1 82.56 184 LYS A O 1
ATOM 1483 N N . SER A 1 185 ? -7.715 35.531 9.062 1 85.81 185 SER A N 1
ATOM 1484 C CA . SER A 1 185 ? -8.75 36.469 8.602 1 85.81 185 SER A CA 1
ATOM 1485 C C . SER A 1 185 ? -9.391 35.969 7.305 1 85.81 185 SER A C 1
ATOM 1487 O O . SER A 1 185 ? -10.578 36.188 7.07 1 85.81 185 SER A O 1
ATOM 1489 N N . VAL A 1 186 ? -8.656 35.375 6.473 1 90.19 186 VAL A N 1
ATOM 1490 C CA . VAL A 1 186 ? -9.164 34.812 5.223 1 90.19 186 VAL A CA 1
ATOM 1491 C C . VAL A 1 186 ? -10.156 33.688 5.523 1 90.19 186 VAL A C 1
ATOM 1493 O O . VAL A 1 186 ? -11.258 33.688 4.969 1 90.19 186 VAL A O 1
ATOM 1496 N N . ASN A 1 187 ? -9.766 32.875 6.395 1 82.06 187 ASN A N 1
ATOM 1497 C CA . ASN A 1 187 ? -10.633 31.75 6.762 1 82.06 187 ASN A CA 1
ATOM 1498 C C . ASN A 1 187 ? -11.914 32.25 7.43 1 82.06 187 ASN A C 1
ATOM 1500 O O . ASN A 1 187 ? -13 31.703 7.172 1 82.06 187 ASN A O 1
ATOM 1504 N N . ASP A 1 188 ? -11.719 33.156 8.258 1 75.56 188 ASP A N 1
ATOM 1505 C CA . ASP A 1 188 ? -12.852 33.688 9.008 1 75.56 188 ASP A CA 1
ATOM 1506 C C . ASP A 1 188 ? -13.844 34.375 8.078 1 75.56 188 ASP A C 1
ATOM 1508 O O . ASP A 1 188 ? -15.055 34.344 8.297 1 75.56 188 ASP A O 1
ATOM 1512 N N . THR A 1 189 ? -13.297 35.031 7.117 1 82.5 189 THR A N 1
ATOM 1513 C CA . THR A 1 189 ? -14.109 35.875 6.238 1 82.5 189 THR A CA 1
ATOM 1514 C C . THR A 1 189 ? -14.734 35.031 5.121 1 82.5 189 THR A C 1
ATOM 1516 O O . THR A 1 189 ? -15.906 35.188 4.797 1 82.5 189 THR A O 1
ATOM 1519 N N . TYR A 1 190 ? -13.938 34.125 4.562 1 85 190 TYR A N 1
ATOM 1520 C CA . TYR A 1 190 ? -14.383 33.5 3.332 1 85 190 TYR A CA 1
ATOM 1521 C C . TYR A 1 190 ? -14.57 31.984 3.541 1 85 190 TYR A C 1
ATOM 1523 O O . TYR A 1 190 ? -15.086 31.297 2.664 1 85 190 TYR A O 1
ATOM 1531 N N . GLY A 1 191 ? -14.117 31.547 4.605 1 78.56 191 GLY A N 1
ATOM 1532 C CA . GLY A 1 191 ? -14.227 30.125 4.879 1 78.56 191 GLY A CA 1
ATOM 1533 C C . GLY A 1 191 ? -12.945 29.359 4.617 1 78.56 191 GLY A C 1
ATOM 1534 O O . GLY A 1 191 ? -12.062 29.844 3.896 1 78.56 191 GLY A O 1
ATOM 1535 N N . HIS A 1 192 ? -12.898 28.109 5.051 1 79 192 HIS A N 1
ATOM 1536 C CA . HIS A 1 192 ? -11.688 27.297 4.992 1 79 192 HIS A CA 1
ATOM 1537 C C . HIS A 1 192 ? -11.414 26.828 3.568 1 79 192 HIS A C 1
ATOM 1539 O O . HIS A 1 192 ? -10.258 26.609 3.193 1 79 192 HIS A O 1
ATOM 1545 N N . LEU A 1 193 ? -12.43 26.656 2.863 1 82.19 193 LEU A N 1
ATOM 1546 C CA . LEU A 1 193 ? -12.234 26.219 1.485 1 82.19 193 LEU A CA 1
ATOM 1547 C C . LEU A 1 193 ? -11.461 27.266 0.691 1 82.19 193 LEU A C 1
ATOM 1549 O O . LEU A 1 193 ? -10.586 26.938 -0.102 1 82.19 193 LEU A O 1
ATOM 1553 N N . VAL A 1 194 ? -11.875 28.453 0.884 1 88.25 194 VAL A N 1
ATOM 1554 C CA . VAL A 1 194 ? -11.172 29.547 0.231 1 88.25 194 VAL A CA 1
ATOM 1555 C C . VAL A 1 194 ? -9.742 29.641 0.768 1 88.25 194 VAL A C 1
ATOM 1557 O O . VAL A 1 194 ? -8.812 29.922 0.015 1 88.25 194 VAL A O 1
ATOM 1560 N N . GLY A 1 195 ? -9.617 29.391 2.033 1 92.06 195 GLY A N 1
ATOM 1561 C CA . GLY A 1 195 ? -8.289 29.328 2.613 1 92.06 195 GLY A CA 1
ATOM 1562 C C . GLY A 1 195 ? -7.41 28.281 1.969 1 92.06 195 GLY A C 1
ATOM 1563 O O . GLY A 1 195 ? -6.23 28.516 1.697 1 92.06 195 GLY A O 1
ATOM 1564 N N . ASP A 1 196 ? -7.996 27.25 1.679 1 89.94 196 ASP A N 1
ATOM 1565 C CA . ASP A 1 196 ? -7.273 26.156 1.028 1 89.94 196 ASP A CA 1
ATOM 1566 C C . ASP A 1 196 ? -6.773 26.578 -0.353 1 89.94 196 ASP A C 1
ATOM 1568 O O . ASP A 1 196 ? -5.676 26.203 -0.762 1 89.94 196 ASP A O 1
ATOM 1572 N N . GLU A 1 197 ? -7.574 27.234 -0.998 1 93.38 197 GLU A N 1
ATOM 1573 C CA . GLU A 1 197 ? -7.191 27.688 -2.33 1 93.38 197 GLU A CA 1
ATOM 1574 C C . GLU A 1 197 ? -6.008 28.656 -2.262 1 93.38 197 GLU A C 1
ATOM 1576 O O . GLU A 1 197 ? -5.141 28.641 -3.139 1 93.38 197 GLU A O 1
ATOM 1581 N N . VAL A 1 198 ? -6.047 29.469 -1.27 1 95.56 198 VAL A N 1
ATOM 1582 C CA . VAL A 1 198 ? -4.934 30.391 -1.062 1 95.56 198 VAL A CA 1
ATOM 1583 C C . VAL A 1 198 ? -3.65 29.609 -0.812 1 95.56 198 VAL A C 1
ATOM 1585 O O . VAL A 1 198 ? -2.602 29.922 -1.378 1 95.56 198 VAL A O 1
ATOM 1588 N N . LEU A 1 199 ? -3.764 28.625 0.012 1 95.88 199 LEU A N 1
ATOM 1589 C CA . LEU A 1 199 ? -2.615 27.781 0.319 1 95.88 199 LEU A CA 1
ATOM 1590 C C . LEU A 1 199 ? -2.082 27.109 -0.941 1 95.88 199 LEU A C 1
ATOM 1592 O O . LEU A 1 199 ? -0.869 27.047 -1.154 1 95.88 199 LEU A O 1
ATOM 1596 N N . LYS A 1 200 ? -2.951 26.625 -1.756 1 95.31 200 LYS A N 1
ATOM 1597 C CA . LYS A 1 200 ? -2.574 25.969 -3 1 95.31 200 LYS A CA 1
ATOM 1598 C C . LYS A 1 200 ? -1.852 26.922 -3.939 1 95.31 200 LYS A C 1
ATOM 1600 O O . LYS A 1 200 ? -0.851 26.562 -4.559 1 95.31 200 LYS A O 1
ATOM 1605 N N . GLY A 1 201 ? -2.465 28.094 -4.086 1 94.81 201 GLY A N 1
ATOM 1606 C CA . GLY A 1 201 ? -1.831 29.109 -4.91 1 94.81 201 GLY A CA 1
ATOM 1607 C C . GLY A 1 201 ? -0.42 29.438 -4.465 1 94.81 201 GLY A C 1
ATOM 1608 O O . GLY A 1 201 ? 0.496 29.516 -5.289 1 94.81 201 GLY A O 1
ATOM 1609 N N . LEU A 1 202 ? -0.244 29.625 -3.195 1 95.94 202 LEU A N 1
ATOM 1610 C CA . LEU A 1 202 ? 1.063 29.922 -2.625 1 95.94 202 LEU A CA 1
ATOM 1611 C C . LEU A 1 202 ? 2.051 28.797 -2.879 1 95.94 202 LEU A C 1
ATOM 1613 O O . LEU A 1 202 ? 3.207 29.047 -3.23 1 95.94 202 LEU A O 1
ATOM 1617 N N . SER A 1 203 ? 1.629 27.625 -2.641 1 96.12 203 SER A N 1
ATOM 1618 C CA . SER A 1 203 ? 2.484 26.453 -2.838 1 96.12 203 SER A CA 1
ATOM 1619 C C . SER A 1 203 ? 2.963 26.359 -4.281 1 96.12 203 SER A C 1
ATOM 1621 O O . SER A 1 203 ? 4.145 26.109 -4.535 1 96.12 203 SER A O 1
ATOM 1623 N N . SER A 1 204 ? 2.064 26.547 -5.18 1 95.62 204 SER A N 1
ATOM 1624 C CA . SER A 1 204 ? 2.393 26.484 -6.602 1 95.62 204 SER A CA 1
ATOM 1625 C C . SER A 1 204 ? 3.393 27.578 -6.984 1 95.62 204 SER A C 1
ATOM 1627 O O . SER A 1 204 ? 4.359 27.297 -7.703 1 95.62 204 SER A O 1
ATOM 1629 N N . LEU A 1 205 ? 3.168 28.766 -6.57 1 95.94 205 LEU A N 1
ATOM 1630 C CA . LEU A 1 205 ? 4.035 29.906 -6.875 1 95.94 205 LEU A CA 1
ATOM 1631 C C . LEU A 1 205 ? 5.43 29.688 -6.297 1 95.94 205 LEU A C 1
ATOM 1633 O O . LEU A 1 205 ? 6.43 30.016 -6.945 1 95.94 205 LEU A O 1
ATOM 1637 N N . THR A 1 206 ? 5.48 29.172 -5.117 1 96.81 206 THR A N 1
ATOM 1638 C CA . THR A 1 206 ? 6.758 28.938 -4.457 1 96.81 206 THR A CA 1
ATOM 1639 C C . THR A 1 206 ? 7.547 27.859 -5.188 1 96.81 206 THR A C 1
ATOM 1641 O O . THR A 1 206 ? 8.742 28.016 -5.438 1 96.81 206 THR A O 1
ATOM 1644 N N . ALA A 1 207 ? 6.883 26.844 -5.512 1 95.12 207 ALA A N 1
ATOM 1645 C CA . ALA A 1 207 ? 7.523 25.734 -6.203 1 95.12 207 ALA A CA 1
ATOM 1646 C C . ALA A 1 207 ? 8.125 26.188 -7.531 1 95.12 207 ALA A C 1
ATOM 1648 O O . ALA A 1 207 ? 9.18 25.688 -7.941 1 95.12 207 ALA A O 1
ATOM 1649 N N . LYS A 1 208 ? 7.457 27.078 -8.156 1 94.12 208 LYS A N 1
ATOM 1650 C CA . LYS A 1 208 ? 7.91 27.578 -9.453 1 94.12 208 LYS A CA 1
ATOM 1651 C C . LYS A 1 208 ? 9.086 28.547 -9.289 1 94.12 208 LYS A C 1
ATOM 1653 O O . LYS A 1 208 ? 9.789 28.844 -10.25 1 94.12 208 LYS A O 1
ATOM 1658 N N . SER A 1 209 ? 9.32 28.969 -8.078 1 95.25 209 SER A N 1
ATOM 1659 C CA . SER A 1 209 ? 10.305 30.016 -7.84 1 95.25 209 SER A CA 1
ATOM 1660 C C . SER A 1 209 ? 11.609 29.438 -7.297 1 95.25 209 SER A C 1
ATOM 1662 O O . SER A 1 209 ? 12.555 30.172 -7.008 1 95.25 209 SER A O 1
ATOM 1664 N N . ILE A 1 210 ? 11.656 28.109 -7.137 1 95 210 ILE A N 1
ATOM 1665 C CA . ILE A 1 210 ? 12.859 27.516 -6.566 1 95 210 ILE A CA 1
ATOM 1666 C 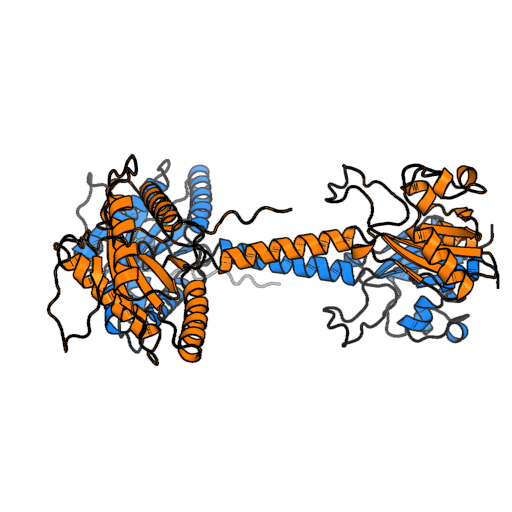C . ILE A 1 210 ? 13.406 26.453 -7.516 1 95 210 ILE A C 1
ATOM 1668 O O . ILE A 1 210 ? 12.734 26.062 -8.477 1 95 210 ILE A O 1
ATOM 1672 N N . ARG A 1 211 ? 14.656 26 -7.199 1 92.75 211 ARG A N 1
ATOM 1673 C CA . ARG A 1 211 ? 15.312 25 -8.023 1 92.75 211 ARG A CA 1
ATOM 1674 C C . ARG A 1 211 ? 14.844 23.594 -7.648 1 92.75 211 ARG A C 1
ATOM 1676 O O . ARG A 1 211 ? 14.227 23.406 -6.598 1 92.75 211 ARG A O 1
ATOM 1683 N N . GLU A 1 212 ? 15.195 22.656 -8.461 1 90.38 212 GLU A N 1
ATOM 1684 C CA . GLU A 1 212 ? 14.859 21.266 -8.234 1 90.38 212 GLU A CA 1
ATOM 1685 C C . GLU A 1 212 ? 15.578 20.719 -7.008 1 90.38 212 GLU A C 1
ATOM 1687 O O . GLU A 1 212 ? 15.055 19.844 -6.316 1 90.38 212 GLU A O 1
ATOM 1692 N N . SER A 1 213 ? 16.734 21.25 -6.777 1 91.94 213 SER A N 1
ATOM 1693 C CA . SER A 1 213 ? 17.531 20.781 -5.656 1 91.94 213 SER A CA 1
ATOM 1694 C C . SER A 1 213 ? 17.031 21.359 -4.336 1 91.94 213 SER A C 1
ATOM 1696 O O . SER A 1 213 ? 17.406 20.875 -3.262 1 91.94 213 SER A O 1
ATOM 1698 N N . ASP A 1 214 ? 16.203 22.375 -4.426 1 96 214 ASP A N 1
ATOM 1699 C CA . ASP A 1 214 ? 15.656 23 -3.219 1 96 214 ASP A CA 1
ATOM 1700 C C . ASP A 1 214 ? 14.508 22.172 -2.646 1 96 214 ASP A C 1
ATOM 1702 O O . ASP A 1 214 ? 13.828 21.438 -3.379 1 96 214 ASP A O 1
ATOM 1706 N N . LEU A 1 215 ? 14.398 22.25 -1.353 1 96.69 215 LEU A N 1
ATOM 1707 C CA . LEU A 1 215 ? 13.359 21.469 -0.681 1 96.69 215 LEU A CA 1
ATOM 1708 C C . LEU A 1 215 ? 12.273 22.391 -0.121 1 96.69 215 LEU A C 1
ATOM 1710 O O . LEU A 1 215 ? 12.578 23.359 0.569 1 96.69 215 LEU A O 1
ATOM 1714 N N . PHE A 1 216 ? 11.031 22.125 -0.465 1 97.12 216 PHE A N 1
ATOM 1715 C CA . PHE A 1 216 ? 9.883 22.922 -0.041 1 97.12 216 PHE A CA 1
ATOM 1716 C C . PHE A 1 216 ? 8.891 22.062 0.738 1 97.12 216 PHE A C 1
ATOM 1718 O O . PHE A 1 216 ? 8.508 20.984 0.282 1 97.12 216 PHE A O 1
ATOM 1725 N N . ALA A 1 217 ? 8.547 22.531 1.95 1 96.5 217 ALA A N 1
ATOM 1726 C CA . ALA A 1 217 ? 7.672 21.734 2.799 1 96.5 217 ALA A CA 1
ATOM 1727 C C . ALA A 1 217 ? 6.668 22.609 3.539 1 96.5 217 ALA A C 1
ATOM 1729 O O . ALA A 1 217 ? 6.922 23.797 3.771 1 96.5 217 ALA A O 1
ATOM 1730 N N . ARG A 1 218 ? 5.543 22.031 3.889 1 93.25 218 ARG A N 1
ATOM 1731 C CA . ARG A 1 218 ? 4.605 22.688 4.801 1 93.25 218 ARG A CA 1
ATOM 1732 C C . ARG A 1 218 ? 5.004 22.438 6.254 1 93.25 218 ARG A C 1
ATOM 1734 O O . ARG A 1 218 ? 5.145 21.297 6.688 1 93.25 218 ARG A O 1
ATOM 1741 N N . TRP A 1 219 ? 5.238 23.484 6.977 1 89.62 219 TRP A N 1
ATOM 1742 C CA . TRP A 1 219 ? 5.758 23.422 8.336 1 89.62 219 TRP A CA 1
ATOM 1743 C C . TRP A 1 219 ? 4.621 23.438 9.359 1 89.62 219 TRP A C 1
ATOM 1745 O O . TRP A 1 219 ? 4.73 22.828 10.43 1 89.62 219 TRP A O 1
ATOM 1755 N N . GLY A 1 220 ? 3.615 24.141 9.039 1 84.44 220 GLY A N 1
ATOM 1756 C CA . GLY A 1 220 ? 2.42 24.281 9.859 1 84.44 220 GLY A CA 1
ATOM 1757 C C . GLY A 1 220 ? 1.174 24.578 9.039 1 84.44 220 GLY A C 1
ATOM 1758 O O . GLY A 1 220 ? 1.132 24.297 7.84 1 84.44 220 GLY A O 1
ATOM 1759 N N . GLY A 1 221 ? 0.113 24.984 9.711 1 83.12 221 GLY A N 1
ATOM 1760 C CA . GLY A 1 221 ? -1.121 25.281 9 1 83.12 221 GLY A CA 1
ATOM 1761 C C . GLY A 1 221 ? -0.933 26.281 7.871 1 83.12 221 GLY A C 1
ATOM 1762 O O . GLY A 1 221 ? -1.319 26.016 6.73 1 83.12 221 GLY A O 1
ATOM 1763 N N . GLU A 1 222 ? -0.346 27.359 8.211 1 91.56 222 GLU A N 1
ATOM 1764 C CA . GLU A 1 222 ? -0.113 28.422 7.234 1 91.56 222 GLU A CA 1
ATOM 1765 C C . GLU A 1 222 ? 1.376 28.703 7.086 1 91.56 222 GLU A C 1
ATOM 1767 O O . GLU A 1 222 ? 1.757 29.766 6.574 1 91.56 222 GLU A O 1
ATOM 1772 N N . GLU A 1 223 ? 2.164 27.812 7.59 1 93.38 223 GLU A N 1
ATOM 1773 C CA . GLU A 1 223 ? 3.609 28.031 7.59 1 93.38 223 GLU A CA 1
ATOM 1774 C C . GLU A 1 223 ? 4.309 27.031 6.66 1 93.38 223 GLU A C 1
ATOM 1776 O O . GLU A 1 223 ? 3.898 25.875 6.551 1 93.38 223 GLU A O 1
ATOM 1781 N N . PHE A 1 224 ? 5.379 27.562 6.047 1 97.19 224 PHE A N 1
ATOM 1782 C CA . PHE A 1 224 ? 6.172 26.766 5.117 1 97.19 224 PHE A CA 1
ATOM 1783 C C . PHE A 1 224 ? 7.664 26.969 5.367 1 97.19 224 PHE A C 1
ATOM 1785 O O . PHE A 1 224 ? 8.062 27.922 6.051 1 97.19 224 PHE A O 1
ATOM 1792 N N . ILE A 1 225 ? 8.414 26.047 4.801 1 97.5 225 ILE A N 1
ATOM 1793 C CA . ILE A 1 225 ? 9.859 26.141 4.961 1 97.5 225 ILE A CA 1
ATOM 1794 C C . ILE A 1 225 ? 10.555 25.672 3.684 1 97.5 225 ILE A C 1
ATOM 1796 O O . ILE A 1 225 ? 10.055 24.781 2.99 1 97.5 225 ILE A O 1
ATOM 1800 N N . ILE A 1 226 ? 11.648 26.312 3.348 1 98.25 226 ILE A N 1
ATOM 1801 C CA . ILE A 1 226 ? 12.469 25.953 2.191 1 98.25 226 ILE A CA 1
ATOM 1802 C C . ILE A 1 226 ? 13.914 25.734 2.631 1 98.25 226 ILE A C 1
ATOM 1804 O O . ILE A 1 226 ? 14.453 26.5 3.43 1 98.25 226 ILE A O 1
ATOM 1808 N N . LEU A 1 227 ? 14.445 24.672 2.18 1 98.06 227 LEU A N 1
ATOM 1809 C CA . LEU A 1 227 ? 15.867 24.406 2.328 1 98.06 227 LEU A CA 1
ATOM 1810 C C . LEU A 1 227 ? 16.609 24.641 1.013 1 98.06 227 LEU A C 1
ATOM 1812 O O . LEU A 1 227 ? 16.234 24.078 -0.019 1 98.06 227 LEU A O 1
ATOM 1816 N N . LEU A 1 228 ? 17.609 25.484 1.021 1 97.75 228 LEU A N 1
ATOM 1817 C CA . LEU A 1 228 ? 18.391 25.828 -0.16 1 97.75 228 LEU A CA 1
ATOM 1818 C C . LEU A 1 228 ? 19.828 25.328 -0.017 1 97.75 228 LEU A C 1
ATOM 1820 O O . LEU A 1 228 ? 20.672 26.031 0.524 1 97.75 228 LEU A O 1
ATOM 1824 N N . PRO A 1 229 ? 20.125 24.203 -0.612 1 95.94 229 PRO A N 1
ATOM 1825 C CA . PRO A 1 229 ? 21.516 23.719 -0.561 1 95.94 229 PRO A CA 1
ATOM 1826 C C . PRO A 1 229 ? 22.484 24.641 -1.306 1 95.94 229 PRO A C 1
ATOM 1828 O O . PRO A 1 229 ? 22.094 25.297 -2.277 1 95.94 229 PRO A O 1
ATOM 1831 N N . GLU A 1 230 ? 23.625 24.719 -0.83 1 94.56 230 GLU A N 1
ATOM 1832 C CA . GLU A 1 230 ? 24.719 25.438 -1.47 1 94.56 230 GLU A CA 1
ATOM 1833 C C . GLU A 1 230 ? 24.359 26.906 -1.687 1 94.56 230 GLU A C 1
ATOM 1835 O O . GLU A 1 230 ? 24.578 27.453 -2.766 1 94.56 230 GLU A O 1
ATOM 1840 N N . THR A 1 231 ? 23.656 27.438 -0.763 1 95.81 231 THR A N 1
ATOM 1841 C CA . THR A 1 231 ? 23.188 28.812 -0.853 1 95.81 231 THR A CA 1
ATOM 1842 C C . THR A 1 231 ? 23.516 29.578 0.431 1 95.81 231 THR A C 1
ATOM 1844 O O . THR A 1 231 ? 23.156 29.125 1.525 1 95.81 231 THR A O 1
ATOM 1847 N N . TYR A 1 232 ? 24.172 30.719 0.335 1 94.94 232 TYR A N 1
ATOM 1848 C CA . TYR A 1 232 ? 24.469 31.578 1.477 1 94.94 232 TYR A CA 1
ATOM 1849 C C . TYR A 1 232 ? 23.266 32.406 1.863 1 94.94 232 TYR A C 1
ATOM 1851 O O . TYR A 1 232 ? 22.266 32.438 1.151 1 94.94 232 TYR A O 1
ATOM 1859 N N . LEU A 1 233 ? 23.406 33.094 2.949 1 96 233 LEU A N 1
ATOM 1860 C CA . LEU A 1 233 ? 22.344 33.875 3.521 1 96 233 LEU A CA 1
ATOM 1861 C C . LEU A 1 233 ? 21.828 34.906 2.502 1 96 233 LEU A C 1
ATOM 1863 O O . LEU A 1 233 ? 20.609 35.062 2.346 1 96 233 LEU A O 1
ATOM 1867 N N . THR A 1 234 ? 22.703 35.562 1.824 1 95 234 THR A N 1
ATOM 1868 C CA . THR A 1 234 ? 22.344 36.625 0.877 1 95 234 THR A CA 1
ATOM 1869 C C . THR A 1 234 ? 21.594 36.031 -0.318 1 95 234 THR A C 1
ATOM 1871 O O . THR A 1 234 ? 20.625 36.625 -0.808 1 95 234 THR A O 1
ATOM 1874 N N . GLY A 1 235 ? 22.109 34.906 -0.777 1 96.12 235 GLY A N 1
ATOM 1875 C CA . GLY A 1 235 ? 21.406 34.219 -1.861 1 96.12 235 GLY A CA 1
ATOM 1876 C C . GLY A 1 235 ? 20 33.781 -1.49 1 96.12 235 GLY A C 1
ATOM 1877 O O . GLY A 1 235 ? 19.078 33.906 -2.305 1 96.12 235 GLY A O 1
ATOM 1878 N N . ALA A 1 236 ? 19.875 33.312 -0.321 1 97.75 236 ALA A N 1
ATOM 1879 C CA . ALA A 1 236 ? 18.562 32.875 0.17 1 97.75 236 ALA A CA 1
ATOM 1880 C C . ALA A 1 236 ? 17.609 34.062 0.286 1 97.75 236 ALA A C 1
ATOM 1882 O O . ALA A 1 236 ? 16.406 33.938 0.036 1 97.75 236 ALA A O 1
ATOM 1883 N N . ALA A 1 237 ? 18.172 35.188 0.673 1 97.31 237 ALA A N 1
ATOM 1884 C CA . ALA A 1 237 ? 17.359 36.406 0.775 1 97.31 237 ALA A CA 1
ATOM 1885 C C . ALA A 1 237 ? 16.781 36.781 -0.583 1 97.31 237 ALA A C 1
ATOM 1887 O O . ALA A 1 237 ? 15.641 37.25 -0.673 1 97.31 237 ALA A O 1
ATOM 1888 N N . VAL A 1 238 ? 17.547 36.625 -1.551 1 97.44 238 VAL A N 1
ATOM 1889 C CA . VAL A 1 238 ? 17.125 36.938 -2.91 1 97.44 238 VAL A CA 1
ATOM 1890 C C . VAL A 1 238 ? 15.969 36.062 -3.318 1 97.44 238 VAL A C 1
ATOM 1892 O O . VAL A 1 238 ? 14.984 36.5 -3.898 1 97.44 238 VAL A O 1
ATOM 1895 N N . VAL A 1 239 ? 16.156 34.781 -3.057 1 97.69 239 VAL A N 1
ATOM 1896 C CA . VAL A 1 239 ? 15.102 33.844 -3.385 1 97.69 239 VAL A CA 1
ATOM 1897 C C . VAL A 1 239 ? 13.828 34.188 -2.615 1 97.69 239 VAL A C 1
ATOM 1899 O O . VAL A 1 239 ? 12.734 34.188 -3.182 1 97.69 239 VAL A O 1
ATOM 1902 N N . ALA A 1 240 ? 13.938 34.5 -1.38 1 98.38 240 ALA A N 1
ATOM 1903 C CA . ALA A 1 240 ? 12.797 34.875 -0.537 1 98.38 240 ALA A CA 1
ATOM 1904 C C . ALA A 1 240 ? 12.07 36.094 -1.08 1 98.38 240 ALA A C 1
ATOM 1906 O O . ALA A 1 240 ? 10.844 36.125 -1.109 1 98.38 240 ALA A O 1
ATOM 1907 N N . GLU A 1 241 ? 12.875 37.031 -1.437 1 97.75 241 GLU A N 1
ATOM 1908 C CA . GLU A 1 241 ? 12.297 38.281 -1.965 1 97.75 241 GLU A CA 1
ATOM 1909 C C . GLU A 1 241 ? 11.547 38.031 -3.27 1 97.75 241 GLU A C 1
ATOM 1911 O O . GLU A 1 241 ? 10.484 38.594 -3.506 1 97.75 241 GLU A O 1
ATOM 1916 N N . LYS A 1 242 ? 12.141 37.25 -4.047 1 97.75 242 LYS A N 1
ATOM 1917 C CA . LYS A 1 242 ? 11.477 36.875 -5.297 1 97.75 242 LYS A CA 1
ATOM 1918 C C . LYS A 1 242 ? 10.125 36.219 -5.031 1 97.75 242 LYS A C 1
ATOM 1920 O O . LYS A 1 242 ? 9.125 36.562 -5.668 1 97.75 242 LYS A O 1
ATOM 1925 N N . ILE A 1 243 ? 10.07 35.312 -4.137 1 98 243 ILE A N 1
ATOM 1926 C CA . ILE A 1 243 ? 8.836 34.625 -3.789 1 98 243 ILE A CA 1
ATOM 1927 C C . ILE A 1 243 ? 7.832 35.625 -3.207 1 98 243 ILE A C 1
ATOM 1929 O O . ILE A 1 243 ? 6.648 35.594 -3.547 1 98 243 ILE A O 1
ATOM 1933 N N . ARG A 1 244 ? 8.312 36.438 -2.352 1 97.81 244 ARG A N 1
ATOM 1934 C CA . ARG A 1 244 ? 7.457 37.438 -1.711 1 97.81 244 ARG A CA 1
ATOM 1935 C C . ARG A 1 244 ? 6.727 38.281 -2.75 1 97.81 244 ARG A C 1
ATOM 1937 O O . ARG A 1 244 ? 5.512 38.469 -2.662 1 97.81 244 ARG A O 1
ATOM 1944 N N . LEU A 1 245 ? 7.48 38.75 -3.664 1 97.38 245 LEU A N 1
ATOM 1945 C CA . LEU A 1 245 ? 6.926 39.594 -4.699 1 97.38 245 LEU A CA 1
ATOM 1946 C C . LEU A 1 245 ? 5.918 38.844 -5.562 1 97.38 245 LEU A C 1
ATOM 1948 O O . LEU A 1 245 ? 4.863 39.375 -5.906 1 97.38 245 LEU A O 1
ATOM 1952 N N . ASN A 1 246 ? 6.254 37.656 -5.906 1 97.12 246 ASN A N 1
ATOM 1953 C CA . ASN A 1 246 ? 5.344 36.844 -6.711 1 97.12 246 ASN A CA 1
ATOM 1954 C C . ASN A 1 246 ? 4.016 36.625 -6 1 97.12 246 ASN A C 1
ATOM 1956 O O . ASN A 1 246 ? 2.953 36.688 -6.621 1 97.12 246 ASN A O 1
ATOM 1960 N N . ILE A 1 247 ? 4.055 36.375 -4.754 1 96.75 247 ILE A N 1
ATOM 1961 C CA . ILE A 1 247 ? 2.85 36.094 -3.971 1 96.75 247 ILE A CA 1
ATOM 1962 C C . ILE A 1 247 ? 2.047 37.406 -3.818 1 96.75 247 ILE A C 1
ATOM 1964 O O . ILE A 1 247 ? 0.822 37.375 -3.965 1 96.75 247 ILE A O 1
ATOM 1968 N N . ALA A 1 248 ? 2.74 38.469 -3.525 1 96.38 248 ALA A N 1
ATOM 1969 C CA . ALA A 1 248 ? 2.08 39.75 -3.299 1 96.38 248 ALA A CA 1
ATOM 1970 C C . ALA A 1 248 ? 1.328 40.219 -4.547 1 96.38 248 ALA A C 1
ATOM 1972 O O . ALA A 1 248 ? 0.315 40.906 -4.445 1 96.38 248 ALA A O 1
ATOM 1973 N N . ASN A 1 249 ? 1.756 39.781 -5.648 1 95.69 249 ASN A N 1
ATOM 1974 C CA . ASN A 1 249 ? 1.167 40.219 -6.91 1 95.69 249 ASN A CA 1
ATOM 1975 C C . ASN A 1 249 ? 0.112 39.25 -7.406 1 95.69 249 ASN A C 1
ATOM 1977 O O . ASN A 1 249 ? -0.598 39.531 -8.375 1 95.69 249 ASN A O 1
ATOM 1981 N N . TYR A 1 250 ? -0.015 38.188 -6.801 1 95.62 250 TYR A N 1
ATOM 1982 C CA . TYR A 1 250 ? -0.921 37.125 -7.25 1 95.62 250 TYR A CA 1
ATOM 1983 C C . TYR A 1 250 ? -2.338 37.375 -6.75 1 95.62 250 TYR A C 1
ATOM 1985 O O . TYR A 1 250 ? -2.539 37.75 -5.586 1 95.62 250 TYR A O 1
ATOM 1993 N N . ASP A 1 251 ? -3.307 37.156 -7.59 1 95.56 251 ASP A N 1
ATOM 1994 C CA . ASP A 1 251 ? -4.719 37.281 -7.242 1 95.56 251 ASP A CA 1
ATOM 1995 C C . ASP A 1 251 ? -5.34 35.938 -6.906 1 95.56 251 ASP A C 1
ATOM 1997 O O . ASP A 1 251 ? -5.504 35.094 -7.789 1 95.56 251 ASP A O 1
ATOM 2001 N N . ASN A 1 252 ? -5.766 35.844 -5.703 1 93.44 252 ASN A N 1
ATOM 2002 C CA . ASN A 1 252 ? -6.344 34.594 -5.223 1 93.44 252 ASN A CA 1
ATOM 2003 C C . ASN A 1 252 ? -7.844 34.531 -5.5 1 93.44 252 ASN A C 1
ATOM 2005 O O . ASN A 1 252 ? -8.562 33.75 -4.863 1 93.44 252 ASN A O 1
ATOM 2009 N N . GLY A 1 253 ? -8.336 35.469 -6.375 1 93.81 253 GLY A N 1
ATOM 2010 C CA . GLY A 1 253 ? -9.766 35.5 -6.66 1 93.81 253 GLY A CA 1
ATOM 2011 C C . GLY A 1 253 ? -10.586 36.094 -5.531 1 93.81 253 GLY A C 1
ATOM 2012 O O . GLY A 1 253 ? -10.406 37.25 -5.172 1 93.81 253 GLY A O 1
ATOM 2013 N N . THR A 1 254 ? -11.297 35.156 -4.82 1 91.25 254 THR A N 1
ATOM 2014 C CA . THR A 1 254 ? -12.219 35.562 -3.764 1 91.25 254 THR A CA 1
ATOM 2015 C C . THR A 1 254 ? -11.453 36.188 -2.602 1 91.25 254 THR A C 1
ATOM 2017 O O . THR A 1 254 ? -11.93 37.156 -1.993 1 91.25 254 THR A O 1
ATOM 2020 N N . ALA A 1 255 ? -10.312 35.688 -2.309 1 93.25 255 ALA A N 1
ATOM 2021 C CA . ALA A 1 255 ? -9.555 36.156 -1.151 1 93.25 255 ALA A CA 1
ATOM 2022 C C . ALA A 1 255 ? -8.68 37.375 -1.514 1 93.25 255 ALA A C 1
ATOM 2024 O O . ALA A 1 255 ? -8.07 37.969 -0.639 1 93.25 255 ALA A O 1
ATOM 2025 N N . GLY A 1 256 ? -8.617 37.719 -2.795 1 93.94 256 GLY A N 1
ATOM 2026 C CA . GLY A 1 256 ? -7.824 38.844 -3.244 1 93.94 256 GLY A CA 1
ATOM 2027 C C . GLY A 1 256 ? -6.332 38.625 -3.078 1 93.94 256 GLY A C 1
ATOM 2028 O O . GLY A 1 256 ? -5.871 37.469 -3.01 1 93.94 256 GLY A O 1
ATOM 2029 N N . LYS A 1 257 ? -5.621 39.719 -3.035 1 95.44 257 LYS A N 1
ATOM 2030 C CA . LYS A 1 257 ? -4.172 39.656 -2.883 1 95.44 257 LYS A CA 1
ATOM 2031 C C . LYS A 1 257 ? -3.783 39.406 -1.429 1 95.44 257 LYS A C 1
ATOM 2033 O O . LYS A 1 257 ? -4.402 39.969 -0.514 1 95.44 257 LYS A O 1
ATOM 2038 N N . ARG A 1 258 ? -2.811 38.531 -1.311 1 95.44 258 ARG A N 1
ATOM 2039 C CA . ARG A 1 258 ? -2.289 38.188 0.014 1 95.44 258 ARG A CA 1
ATOM 2040 C C . ARG A 1 258 ? -0.776 38.375 0.065 1 95.44 258 ARG A C 1
ATOM 2042 O O . ARG A 1 258 ? -0.109 38.375 -0.971 1 95.44 258 ARG A O 1
ATOM 2049 N N . THR A 1 259 ? -0.325 38.625 1.222 1 97.19 259 THR A N 1
ATOM 2050 C CA . THR A 1 259 ? 1.113 38.781 1.397 1 97.19 259 THR A CA 1
ATOM 2051 C C . THR A 1 259 ? 1.665 37.75 2.367 1 97.19 259 THR A C 1
ATOM 2053 O O . THR A 1 259 ? 0.904 37.094 3.08 1 97.19 259 THR A O 1
ATOM 2056 N N . CYS A 1 260 ? 2.973 37.562 2.295 1 98 260 CYS A N 1
ATOM 2057 C CA . CYS A 1 260 ? 3.678 36.656 3.197 1 98 260 CYS A CA 1
ATOM 2058 C C . CYS A 1 260 ? 4.871 37.344 3.84 1 98 260 CYS A C 1
ATOM 2060 O O . CYS A 1 260 ? 5.422 38.312 3.279 1 98 260 CYS A O 1
ATOM 2062 N N . SER A 1 261 ? 5.203 36.844 4.957 1 98.25 261 SER A N 1
ATOM 2063 C CA . SER A 1 261 ? 6.426 37.25 5.648 1 98.25 261 SER A CA 1
ATOM 2064 C C . SER A 1 261 ? 7.441 36.125 5.672 1 98.25 261 SER A C 1
ATOM 2066 O O . SER A 1 261 ? 7.07 34.938 5.691 1 98.25 261 SER A O 1
ATOM 2068 N N . PHE A 1 262 ? 8.727 36.562 5.684 1 98.12 262 PHE A N 1
ATOM 2069 C CA . PHE A 1 262 ? 9.781 35.562 5.516 1 98.12 262 PHE A CA 1
ATOM 2070 C C . PHE A 1 262 ? 10.875 35.75 6.559 1 98.12 262 PHE A C 1
ATOM 2072 O O . PHE A 1 262 ? 11.234 36.875 6.891 1 98.12 262 PHE A O 1
ATOM 2079 N N . GLY A 1 263 ? 11.344 34.625 7.062 1 97.81 263 GLY A N 1
ATOM 2080 C CA . GLY A 1 263 ? 12.547 34.594 7.879 1 97.81 263 GLY A CA 1
ATOM 2081 C C . GLY A 1 263 ? 13.633 33.719 7.285 1 97.81 263 GLY A C 1
ATOM 2082 O O . GLY A 1 263 ? 13.383 32.562 6.926 1 97.81 263 GLY A O 1
ATOM 2083 N N . VAL A 1 264 ? 14.883 34.281 7.215 1 98 264 VAL A N 1
ATOM 2084 C CA . VAL A 1 264 ? 15.969 33.562 6.566 1 98 264 VAL A CA 1
ATOM 2085 C C . VAL A 1 264 ? 17.109 33.344 7.559 1 98 264 VAL A C 1
ATOM 2087 O O . VAL A 1 264 ? 17.438 34.219 8.336 1 98 264 VAL A O 1
ATOM 2090 N N . SER A 1 265 ? 17.641 32.094 7.531 1 96.38 265 SER A N 1
ATOM 2091 C CA . SER A 1 265 ? 18.812 31.781 8.344 1 96.38 265 SER A CA 1
ATOM 2092 C C . SER A 1 265 ? 19.812 30.922 7.566 1 96.38 265 SER A C 1
ATOM 2094 O O . SER A 1 265 ? 19.438 30.234 6.625 1 96.38 265 SER A O 1
ATOM 2096 N N . GLU A 1 266 ? 21.016 31.062 7.953 1 95.5 266 GLU A N 1
ATOM 2097 C CA . GLU A 1 266 ? 22.094 30.297 7.324 1 95.5 266 GLU A CA 1
ATOM 2098 C C . GLU A 1 266 ? 22.688 29.297 8.297 1 95.5 266 GLU A C 1
ATOM 2100 O O . GLU A 1 266 ? 22.875 29.594 9.484 1 95.5 266 GLU A O 1
ATOM 2105 N N . PHE A 1 267 ? 22.984 28.125 7.723 1 93.12 267 PHE A N 1
ATOM 2106 C CA . PHE A 1 267 ? 23.609 27.078 8.523 1 93.12 267 PHE A CA 1
ATOM 2107 C C . PHE A 1 267 ? 25.062 27.406 8.82 1 93.12 267 PHE A C 1
ATOM 2109 O O . PHE A 1 267 ? 25.781 27.891 7.941 1 93.12 267 PHE A O 1
ATOM 2116 N N . SER A 1 268 ? 25.328 27.359 10.094 1 84.62 268 SER A N 1
ATOM 2117 C CA . SER A 1 268 ? 26.719 27.422 10.523 1 84.62 268 SER A CA 1
ATOM 2118 C C . SER A 1 268 ? 27.234 26.031 10.891 1 84.62 268 SER A C 1
ATOM 2120 O O . SER A 1 268 ? 26.547 25.266 11.562 1 84.62 268 SER A O 1
ATOM 2122 N N . ILE A 1 269 ? 28.391 25.812 10.5 1 79.5 269 ILE A N 1
ATOM 2123 C CA . ILE A 1 269 ? 28.969 24.5 10.703 1 79.5 269 ILE A CA 1
ATOM 2124 C C . ILE A 1 269 ? 28.891 24.125 12.18 1 79.5 269 ILE A C 1
ATOM 2126 O O . ILE A 1 269 ? 29.203 24.938 13.055 1 79.5 269 ILE A O 1
ATOM 2130 N N . GLY A 1 270 ? 28.469 22.906 12.461 1 75.81 270 GLY A N 1
ATOM 2131 C CA . GLY A 1 270 ? 28.406 22.375 13.812 1 75.81 270 GLY A CA 1
ATOM 2132 C C . GLY A 1 270 ? 27.141 22.766 14.555 1 75.81 270 GLY A C 1
ATOM 2133 O O . GLY A 1 270 ? 26.906 22.312 15.68 1 75.81 270 GLY A O 1
ATOM 2134 N N . THR A 1 271 ? 26.328 23.547 13.875 1 79.25 271 THR A N 1
ATOM 2135 C CA . THR A 1 271 ? 25.109 24 14.531 1 79.25 271 THR A CA 1
ATOM 2136 C C . THR A 1 271 ? 24.031 22.922 14.5 1 79.25 271 THR A C 1
ATOM 2138 O O . THR A 1 271 ? 23.969 22.141 13.547 1 79.25 271 THR A O 1
ATOM 2141 N N . ASN A 1 272 ? 23.328 22.875 15.578 1 83.12 272 ASN A N 1
ATOM 2142 C CA . ASN A 1 272 ? 22.156 22.016 15.664 1 83.12 272 ASN A CA 1
ATOM 2143 C C . ASN A 1 272 ? 21.047 22.469 14.711 1 83.12 272 ASN A C 1
ATOM 2145 O O . ASN A 1 272 ? 20.719 23.656 14.664 1 83.12 272 ASN A O 1
ATOM 2149 N N . PRO A 1 273 ? 20.547 21.453 13.953 1 86.38 273 PRO A N 1
ATOM 2150 C CA . PRO A 1 273 ? 19.484 21.797 13.008 1 86.38 273 PRO A CA 1
ATOM 2151 C C . PRO A 1 273 ? 18.312 22.516 13.672 1 86.38 273 PRO A C 1
ATOM 2153 O O . PRO A 1 273 ? 17.688 23.375 13.055 1 86.38 273 PRO A O 1
ATOM 2156 N N . GLU A 1 274 ? 18.047 22.234 14.859 1 83.38 274 GLU A N 1
ATOM 2157 C CA . GLU A 1 274 ? 16.953 22.875 15.57 1 83.38 274 GLU A CA 1
ATOM 2158 C C . GLU A 1 274 ? 17.219 24.359 15.773 1 83.38 274 GLU A C 1
ATOM 2160 O O . GLU A 1 274 ? 16.281 25.172 15.742 1 83.38 274 GLU A O 1
ATOM 2165 N N . ILE A 1 275 ? 18.422 24.641 15.969 1 84.75 275 ILE A N 1
ATOM 2166 C CA . ILE A 1 275 ? 18.812 26.031 16.156 1 84.75 275 ILE A CA 1
ATOM 2167 C C . ILE A 1 275 ? 18.625 26.797 14.852 1 84.75 275 ILE A C 1
ATOM 2169 O O . ILE A 1 275 ? 18.203 27.953 14.859 1 84.75 275 ILE A O 1
ATOM 2173 N N . LEU A 1 276 ? 18.984 26.141 13.805 1 90.25 276 LEU A N 1
ATOM 2174 C CA . LEU A 1 276 ? 18.828 26.766 12.492 1 90.25 276 LEU A CA 1
ATOM 2175 C C . LEU A 1 276 ? 17.375 27.109 12.227 1 90.25 276 LEU A C 1
ATOM 2177 O O . LEU A 1 276 ? 17.062 28.219 11.758 1 90.25 276 LEU A O 1
ATOM 2181 N N . ILE A 1 277 ? 16.5 26.234 12.484 1 91.62 277 ILE A N 1
ATOM 2182 C CA . ILE A 1 277 ? 15.07 26.438 12.297 1 91.62 277 ILE A CA 1
ATOM 2183 C C . ILE A 1 277 ? 14.586 27.547 13.219 1 91.62 277 ILE A C 1
ATOM 2185 O O . ILE A 1 277 ? 13.805 28.406 12.805 1 91.62 277 ILE A O 1
ATOM 2189 N N . ASN A 1 278 ? 15.055 27.531 14.406 1 87.44 278 ASN A N 1
ATOM 2190 C CA . ASN A 1 278 ? 14.68 28.547 15.375 1 87.44 278 ASN A CA 1
ATOM 2191 C C . ASN A 1 278 ? 15.133 29.938 14.93 1 87.44 278 ASN A C 1
ATOM 2193 O O . ASN A 1 278 ? 14.43 30.922 15.141 1 87.44 278 ASN A O 1
ATOM 2197 N N . ASN A 1 279 ? 16.281 29.969 14.422 1 90.69 279 ASN A N 1
ATOM 2198 C CA . ASN A 1 279 ? 16.812 31.234 13.914 1 90.69 279 ASN A CA 1
ATOM 2199 C C . ASN A 1 279 ? 15.93 31.797 12.797 1 90.69 279 ASN A C 1
ATOM 2201 O O . ASN A 1 279 ? 15.625 33 12.781 1 90.69 279 ASN A O 1
ATOM 2205 N N . ALA A 1 280 ? 15.57 30.953 11.906 1 94.06 280 ALA A N 1
ATOM 2206 C CA . ALA A 1 280 ? 14.688 31.375 10.82 1 94.06 280 ALA A CA 1
ATOM 2207 C C . ALA A 1 280 ? 13.336 31.844 11.367 1 94.06 280 ALA A C 1
ATOM 2209 O O . ALA A 1 280 ? 12.758 32.812 10.867 1 94.06 280 ALA A O 1
ATOM 2210 N N . ASP A 1 281 ? 12.867 31.172 12.328 1 90.12 281 ASP A N 1
ATOM 2211 C CA . ASP A 1 281 ? 11.594 31.5 12.961 1 90.12 281 ASP A CA 1
ATOM 2212 C C . ASP A 1 281 ? 11.648 32.844 13.656 1 90.12 281 ASP A C 1
ATOM 2214 O O . ASP A 1 281 ? 10.68 33.625 13.617 1 90.12 281 ASP A O 1
ATOM 2218 N N . LYS A 1 282 ? 12.734 33.094 14.328 1 89.38 282 LYS A N 1
ATOM 2219 C CA . LYS A 1 282 ? 12.93 34.375 14.969 1 89.38 282 LYS A CA 1
ATOM 2220 C C . LYS A 1 282 ? 12.914 35.531 13.945 1 89.38 282 LYS A C 1
ATOM 2222 O O . LYS A 1 282 ? 12.336 36.562 14.188 1 89.38 282 LYS A O 1
ATOM 2227 N N . ALA A 1 283 ? 13.617 35.25 12.898 1 94.38 283 ALA A N 1
ATOM 2228 C CA . ALA A 1 283 ? 13.625 36.25 11.828 1 94.38 283 ALA A CA 1
ATOM 2229 C C . ALA A 1 283 ? 12.219 36.469 11.273 1 94.38 283 ALA A C 1
ATOM 2231 O O . ALA A 1 283 ? 11.828 37.594 10.977 1 94.38 283 ALA A O 1
ATOM 2232 N N . LEU A 1 284 ? 11.5 35.469 11.125 1 94.69 284 LEU A N 1
ATOM 2233 C CA . LEU A 1 284 ? 10.117 35.562 10.656 1 94.69 284 LEU A CA 1
ATOM 2234 C C . LEU A 1 284 ? 9.273 36.375 11.633 1 94.69 284 LEU A C 1
ATOM 2236 O O . LEU A 1 284 ? 8.445 37.188 11.203 1 94.69 284 LEU A O 1
ATOM 2240 N N . TYR A 1 285 ? 9.469 36.031 12.852 1 89.5 285 TYR A N 1
ATOM 2241 C CA . TYR A 1 285 ? 8.742 36.781 13.883 1 89.5 285 TYR A CA 1
ATOM 2242 C C . TYR A 1 285 ? 9.023 38.281 13.781 1 89.5 285 TYR A C 1
ATOM 2244 O O . TYR A 1 285 ? 8.109 39.094 13.93 1 89.5 285 TYR A O 1
ATOM 2252 N N . ALA A 1 286 ? 10.219 38.562 13.594 1 92.5 286 ALA A N 1
ATOM 2253 C CA . ALA A 1 286 ? 10.609 39.938 13.422 1 92.5 286 ALA A CA 1
ATOM 2254 C C . ALA A 1 286 ? 9.922 40.562 12.203 1 92.5 286 ALA A C 1
ATOM 2256 O O . ALA A 1 286 ? 9.484 41.719 12.234 1 92.5 286 ALA A O 1
ATOM 2257 N N . ALA A 1 287 ? 9.805 39.875 11.164 1 94.94 287 ALA A N 1
ATOM 2258 C CA . ALA A 1 287 ? 9.148 40.344 9.945 1 94.94 287 ALA A CA 1
ATOM 2259 C C . ALA A 1 287 ? 7.676 40.656 10.203 1 94.94 287 ALA A C 1
ATOM 2261 O O . ALA A 1 287 ? 7.168 41.688 9.75 1 94.94 287 ALA A O 1
ATOM 2262 N N . LYS A 1 288 ? 7.016 39.75 10.891 1 92.25 288 LYS A N 1
ATOM 2263 C CA . LYS A 1 288 ? 5.605 39.938 11.219 1 92.25 288 LYS A CA 1
ATOM 2264 C C . LYS A 1 288 ? 5.406 41.156 12.125 1 92.25 288 LYS A C 1
ATOM 2266 O O . LYS A 1 288 ? 4.441 41.906 11.953 1 92.25 288 LYS A O 1
ATOM 2271 N N . GLY A 1 289 ? 6.285 41.344 13.062 1 90.88 289 GLY A N 1
ATOM 2272 C CA . GLY A 1 289 ? 6.195 42.438 14.008 1 90.88 289 GLY A CA 1
ATOM 2273 C C . GLY A 1 289 ? 6.531 43.812 13.391 1 90.88 289 GLY A C 1
ATOM 2274 O O . GLY A 1 289 ? 6.137 44.844 13.914 1 90.88 289 GLY A O 1
ATOM 2275 N N . ASN A 1 290 ? 7.258 43.781 12.305 1 92.69 290 ASN A N 1
ATOM 2276 C CA . ASN A 1 290 ? 7.723 45 11.672 1 92.69 290 ASN A CA 1
ATOM 2277 C C . ASN A 1 290 ? 6.852 45.375 10.469 1 92.69 290 ASN A C 1
ATOM 2279 O O . ASN A 1 290 ? 7.344 45.938 9.5 1 92.69 290 ASN A O 1
ATOM 2283 N N . GLY A 1 291 ? 5.582 44.938 10.445 1 93.31 291 GLY A N 1
ATOM 2284 C CA . GLY A 1 291 ? 4.66 45.406 9.414 1 93.31 291 GLY A CA 1
ATOM 2285 C C . GLY A 1 291 ? 4.301 44.344 8.414 1 93.31 291 GLY A C 1
ATOM 2286 O O . GLY A 1 291 ? 3.482 44.562 7.516 1 93.31 291 GLY A O 1
ATOM 2287 N N . LYS A 1 292 ? 4.898 43.219 8.492 1 95.31 292 LYS A N 1
ATOM 2288 C CA . LYS A 1 292 ? 4.578 42.062 7.641 1 95.31 292 LYS A CA 1
ATOM 2289 C C . LYS A 1 292 ? 4.992 42.312 6.195 1 95.31 292 LYS A C 1
ATOM 2291 O O . LYS A 1 292 ? 5.605 43.344 5.895 1 95.31 292 LYS A O 1
ATOM 2296 N N . ASN A 1 293 ? 4.875 41.406 5.332 1 97.38 293 ASN A N 1
ATOM 2297 C CA . ASN A 1 293 ? 5.176 41.531 3.91 1 97.38 293 ASN A CA 1
ATOM 2298 C C . ASN A 1 293 ? 6.629 41.938 3.674 1 97.38 293 ASN A C 1
ATOM 2300 O O . ASN A 1 293 ? 6.902 42.875 2.961 1 97.38 293 ASN A O 1
ATOM 2304 N N . GLN A 1 294 ? 7.496 41.219 4.273 1 97.81 294 GLN A N 1
ATOM 2305 C CA . GLN A 1 294 ? 8.914 41.531 4.121 1 97.81 294 GLN A CA 1
ATOM 2306 C C . GLN A 1 294 ? 9.781 40.312 4.422 1 97.81 294 GLN A C 1
ATOM 2308 O O . GLN A 1 294 ? 9.305 39.312 4.98 1 97.81 294 GLN A O 1
ATOM 2313 N N . VAL A 1 295 ? 11.023 40.438 4.059 1 98.06 295 VAL A N 1
ATOM 2314 C CA . VAL A 1 295 ? 12.039 39.406 4.328 1 98.06 295 VAL A CA 1
ATOM 2315 C C . VAL A 1 295 ? 12.984 39.906 5.422 1 98.06 295 VAL A C 1
ATOM 2317 O O . VAL A 1 295 ? 13.523 41.031 5.332 1 98.06 295 VAL A O 1
ATOM 2320 N N . MET A 1 296 ? 13.125 39.062 6.426 1 97.69 296 MET A N 1
ATOM 2321 C CA . MET A 1 296 ? 14.078 39.375 7.484 1 97.69 296 MET A CA 1
ATOM 2322 C C . MET A 1 296 ? 15.148 38.312 7.609 1 97.69 296 MET A C 1
ATOM 2324 O O . MET A 1 296 ? 14.852 37.125 7.516 1 97.69 296 MET A O 1
ATOM 2328 N N . LEU A 1 297 ? 16.391 38.75 7.809 1 97 297 LEU A N 1
ATOM 2329 C CA . LEU A 1 297 ? 17.516 37.812 7.957 1 97 297 LEU A CA 1
ATOM 2330 C C . LEU A 1 297 ? 17.906 37.688 9.422 1 97 297 LEU A C 1
ATOM 2332 O O . LEU A 1 297 ? 17.906 38.656 10.172 1 97 297 LEU A O 1
ATOM 2336 N N . TYR A 1 298 ? 18.125 36.438 9.82 1 93.25 298 TYR A N 1
ATOM 2337 C CA . TYR A 1 298 ? 18.641 36.25 11.172 1 93.25 298 TYR A CA 1
ATOM 2338 C C . TYR A 1 298 ? 20.125 36.594 11.242 1 93.25 298 TYR A C 1
ATOM 2340 O O . TYR A 1 298 ? 20.922 36.062 10.461 1 93.25 298 TYR A O 1
ATOM 2348 N N . ARG A 1 299 ? 20.453 37.562 12.078 1 81.44 299 ARG A N 1
ATOM 2349 C CA . ARG A 1 299 ? 21.859 37.906 12.336 1 81.44 299 ARG A CA 1
ATOM 2350 C C . ARG A 1 299 ? 22.172 37.844 13.82 1 81.44 299 ARG A C 1
ATOM 2352 O O . ARG A 1 299 ? 21.375 38.25 14.656 1 81.44 299 ARG A O 1
ATOM 2359 N N . ASP A 1 300 ? 23 37.062 14.25 1 62.69 300 ASP A N 1
ATOM 2360 C CA . ASP A 1 300 ? 23.422 36.969 15.648 1 62.69 300 ASP A CA 1
ATOM 2361 C C . ASP A 1 300 ? 23.672 38.375 16.234 1 62.69 300 ASP A C 1
ATOM 2363 O O . ASP A 1 300 ? 24.109 39.281 15.531 1 62.69 300 ASP A O 1
ATOM 2367 N N . GLU A 1 301 ? 22.938 38.938 17.203 1 51.97 301 GLU A N 1
ATOM 2368 C CA . GLU A 1 301 ? 23.125 40.188 17.906 1 51.97 301 GLU A CA 1
ATOM 2369 C C . GLU A 1 301 ? 24.594 40.625 17.922 1 51.97 301 GLU A C 1
ATOM 2371 O O . GLU A 1 301 ? 24.922 41.719 18.328 1 51.97 301 GLU A O 1
ATOM 2376 N N . GLN A 1 302 ? 25.656 39.875 18.172 1 43.03 302 GLN A N 1
ATOM 2377 C CA . GLN A 1 302 ? 26.875 40.656 18.375 1 43.03 302 GLN A CA 1
ATOM 2378 C C . GLN A 1 302 ? 27.094 41.625 17.234 1 43.03 302 GLN A C 1
ATOM 2380 O O . GLN A 1 302 ? 27.844 42.594 17.375 1 43.03 302 GLN A O 1
ATOM 2385 N N . ASN A 1 303 ? 27.312 41.375 15.797 1 37.44 303 ASN A N 1
ATOM 2386 C CA . ASN A 1 303 ? 27.812 42.406 14.914 1 37.44 303 ASN A CA 1
ATOM 2387 C C . ASN A 1 303 ? 26.688 43.312 14.422 1 37.44 303 ASN A C 1
ATOM 2389 O O . ASN A 1 303 ? 26.719 44.531 14.641 1 37.44 303 ASN A O 1
ATOM 2393 N N . ILE A 1 304 ? 26.281 43.438 12.914 1 36.91 304 ILE A N 1
ATOM 2394 C CA . ILE A 1 304 ? 25.906 44.562 12.078 1 36.91 304 ILE A CA 1
ATOM 2395 C C . ILE A 1 304 ? 24.406 44.812 12.188 1 36.91 304 ILE A C 1
ATOM 2397 O O . ILE A 1 304 ? 23.625 43.875 12.258 1 36.91 304 ILE A O 1
ATOM 2401 N N . PRO A 1 305 ? 24.016 46.125 12.281 1 36.31 305 PRO A N 1
ATOM 2402 C CA . PRO A 1 305 ? 22.703 46.781 12.234 1 36.31 305 PRO A CA 1
ATOM 2403 C C . PRO A 1 305 ? 21.812 46.219 11.125 1 36.31 305 PRO A C 1
ATOM 2405 O O . PRO A 1 305 ? 22.328 45.719 10.109 1 36.31 305 PRO A O 1
ATOM 2408 N N . TRP A 1 306 ? 20.609 45.875 11.305 1 35.5 306 TRP A N 1
ATOM 2409 C CA . TRP A 1 306 ? 19.609 45.344 10.398 1 35.5 306 TRP A CA 1
ATOM 2410 C C . TRP A 1 306 ? 19.516 46.156 9.125 1 35.5 306 TRP A C 1
ATOM 2412 O O . TRP A 1 306 ? 19.219 47.375 9.172 1 35.5 306 TRP A O 1
ATOM 2422 N N . PRO A 1 307 ? 20.391 46.031 8.055 1 33.72 307 PRO A N 1
ATOM 2423 C CA . PRO A 1 307 ? 20.078 46.906 6.902 1 33.72 307 PRO A CA 1
ATOM 2424 C C . PRO A 1 307 ? 18.688 46.625 6.344 1 33.72 307 PRO A C 1
ATOM 2426 O O . PRO A 1 307 ? 18.219 45.5 6.301 1 33.72 307 PRO A O 1
ATOM 2429 N N . THR A 1 308 ? 17.688 47.312 6.699 1 34.06 308 THR A N 1
ATOM 2430 C CA . THR A 1 308 ? 16.438 47.25 5.961 1 34.06 308 THR A CA 1
ATOM 2431 C C . THR A 1 308 ? 16.688 47.25 4.457 1 34.06 308 THR A C 1
ATOM 2433 O O . THR A 1 308 ? 17.531 47.969 3.957 1 34.06 308 THR A O 1
ATOM 2436 N N . ALA A 1 309 ? 16.484 46.156 3.736 1 35.28 309 ALA A N 1
ATOM 2437 C CA . ALA A 1 309 ? 16.672 45.875 2.314 1 35.28 309 ALA A CA 1
ATOM 2438 C C . ALA A 1 309 ? 16.25 47.094 1.462 1 35.28 309 ALA A C 1
ATOM 2440 O O . ALA A 1 309 ? 16.094 46.969 0.244 1 35.28 309 ALA A O 1
ATOM 2441 N N . ASN A 1 310 ? 15.977 48.219 1.957 1 32.44 310 ASN A N 1
ATOM 2442 C CA . ASN A 1 310 ? 15.57 49.125 0.877 1 32.44 310 ASN A CA 1
ATOM 2443 C C . ASN A 1 310 ? 16.703 49.312 -0.137 1 32.44 310 ASN A C 1
ATOM 2445 O O . ASN A 1 310 ? 16.641 50.219 -0.967 1 32.44 310 ASN A O 1
ATOM 2449 N N . GLU A 1 311 ? 18.016 49 0.178 1 32.34 311 GLU A N 1
ATOM 2450 C CA . GLU A 1 311 ? 18.891 49.531 -0.867 1 32.34 311 GLU A CA 1
ATOM 2451 C C . GLU A 1 311 ? 18.859 48.656 -2.115 1 32.34 311 GLU A C 1
ATOM 2453 O O . GLU A 1 311 ? 18.859 47.438 -2.016 1 32.34 311 GLU A O 1
ATOM 2458 N N . PRO A 1 312 ? 18.469 49.156 -3.352 1 31.53 312 PRO A N 1
ATOM 2459 C CA . PRO A 1 312 ? 18.438 48.5 -4.645 1 31.53 312 PRO A CA 1
ATOM 2460 C C . PRO A 1 312 ? 19.703 47.688 -4.926 1 31.53 312 PRO A C 1
ATOM 2462 O O . PRO A 1 312 ? 20.812 48.219 -4.809 1 31.53 312 PRO A O 1
ATOM 2465 N N . ILE A 1 313 ? 19.875 46.469 -4.473 1 31.84 313 ILE A N 1
ATOM 2466 C CA . ILE A 1 313 ? 21.062 45.719 -4.816 1 31.84 313 ILE A CA 1
ATOM 2467 C C . ILE A 1 313 ? 21.328 45.781 -6.32 1 31.84 313 ILE A C 1
ATOM 2469 O O . ILE A 1 313 ? 20.531 45.281 -7.121 1 31.84 313 ILE A O 1
ATOM 2473 N N . THR A 1 314 ? 21.781 46.875 -6.949 1 29.14 314 THR A N 1
ATOM 2474 C CA . THR A 1 314 ? 22.234 47.062 -8.32 1 29.14 314 THR A CA 1
ATOM 2475 C C . THR A 1 314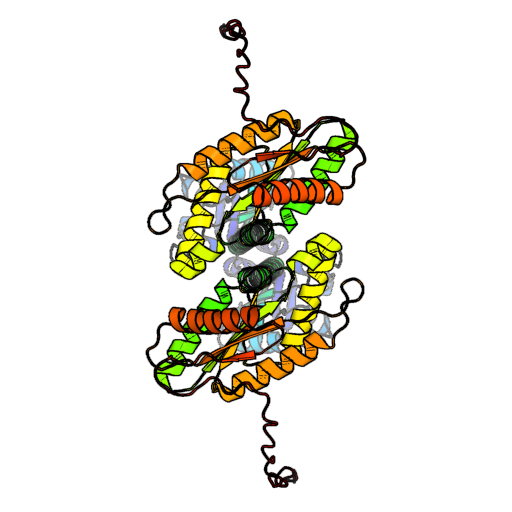 ? 23.391 46.125 -8.648 1 29.14 314 THR A C 1
ATOM 2477 O O . THR A 1 314 ? 24.125 46.344 -9.609 1 29.14 314 THR A O 1
ATOM 2480 N N . GLU A 1 315 ? 23.547 44.969 -8.078 1 28.7 315 GLU A N 1
ATOM 2481 C CA . GLU A 1 315 ? 24.766 44.312 -8.547 1 28.7 315 GLU A CA 1
ATOM 2482 C C . GLU A 1 315 ? 24.703 44.031 -10.047 1 28.7 315 GLU A C 1
ATOM 2484 O O . GLU A 1 315 ? 23.734 43.469 -10.539 1 28.7 315 GLU A O 1
ATOM 2489 N N . LYS A 1 316 ? 25.547 44.656 -10.906 1 27.83 316 LYS A N 1
ATOM 2490 C CA . LYS A 1 316 ? 25.906 44.531 -12.312 1 27.83 316 LYS A CA 1
ATOM 2491 C C . LYS A 1 316 ? 26.328 43.094 -12.633 1 27.83 316 LYS A C 1
ATOM 2493 O O . LYS A 1 316 ? 27.281 42.562 -12.031 1 27.83 316 LYS A O 1
ATOM 2498 N N . ALA A 1 317 ? 25.438 42.281 -13.117 1 27.69 317 ALA A N 1
ATOM 2499 C CA . ALA A 1 317 ? 25.719 40.938 -13.656 1 27.69 317 ALA A CA 1
ATOM 2500 C C . ALA A 1 317 ? 26.891 41 -14.648 1 27.69 317 ALA A C 1
ATOM 2502 O O . ALA A 1 317 ? 26.922 41.844 -15.531 1 27.69 317 ALA A O 1
ATOM 2503 N N . PRO A 1 318 ? 28.031 40.375 -14.336 1 26.22 318 PRO A N 1
ATOM 2504 C CA . PRO A 1 318 ? 29.109 40.375 -15.328 1 26.22 318 PRO A CA 1
ATOM 2505 C C . PRO A 1 318 ? 28.688 39.781 -16.656 1 26.22 318 PRO A C 1
ATOM 2507 O O . PRO A 1 318 ? 27.859 38.844 -16.703 1 26.22 318 PRO A O 1
ATOM 2510 N N . GLU A 1 319 ? 28.672 40.438 -17.859 1 25 319 GLU A N 1
ATOM 2511 C CA . GLU A 1 319 ? 28.375 40.281 -19.281 1 25 319 GLU A CA 1
ATOM 2512 C C . GLU A 1 319 ? 29.062 39.031 -19.844 1 25 319 GLU A C 1
ATOM 2514 O O . GLU A 1 319 ? 28.5 38.344 -20.703 1 25 319 GLU A O 1
ATOM 2519 N N . ASN A 1 320 ? 30.359 38.719 -19.594 1 24.34 320 ASN A N 1
ATOM 2520 C CA . ASN A 1 320 ? 31.219 38.188 -20.656 1 24.34 320 ASN A CA 1
ATOM 2521 C C . ASN A 1 320 ? 31 36.688 -20.844 1 24.34 320 ASN A C 1
ATOM 2523 O O . ASN A 1 320 ? 31.828 36 -21.453 1 24.34 320 ASN A O 1
ATOM 2527 N N . ALA A 1 321 ? 30.422 35.844 -20.078 1 23.81 321 ALA A N 1
ATOM 2528 C CA . ALA A 1 321 ? 30.797 34.438 -20.281 1 23.81 321 ALA A CA 1
ATOM 2529 C C . ALA A 1 321 ? 30.219 33.906 -21.594 1 23.81 321 ALA A C 1
ATOM 2531 O O . ALA A 1 321 ? 29.062 33.469 -21.641 1 23.81 321 ALA A O 1
ATOM 2532 N N . SER A 1 322 ? 30.406 34.594 -22.734 1 21.78 322 SER A N 1
ATOM 2533 C CA . SER A 1 322 ? 29.953 34.312 -24.094 1 21.78 322 SER A CA 1
ATOM 2534 C C . SER A 1 322 ? 30.297 32.906 -24.531 1 21.78 322 SER A C 1
ATOM 2536 O O . SER A 1 322 ? 29.469 32.219 -25.141 1 21.78 322 SER A O 1
ATOM 2538 N N . LYS A 1 323 ? 31.641 32.562 -24.828 1 23.02 323 LYS A N 1
ATOM 2539 C CA . LYS A 1 323 ? 32.125 32.094 -26.125 1 23.02 323 LYS A CA 1
ATOM 2540 C C . LYS A 1 323 ? 31.906 30.594 -26.297 1 23.02 323 LYS A C 1
ATOM 2542 O O . LYS A 1 323 ? 31.516 30.141 -27.375 1 23.02 323 LYS A O 1
ATOM 2547 N N . ARG A 1 324 ? 32.594 29.688 -25.531 1 22.16 324 ARG A N 1
ATOM 2548 C CA . ARG A 1 324 ? 33.375 28.625 -26.188 1 22.16 324 ARG A CA 1
ATOM 2549 C C . ARG A 1 324 ? 32.5 27.422 -26.469 1 22.16 324 ARG A C 1
ATOM 2551 O O . ARG A 1 324 ? 33 26.344 -26.812 1 22.16 324 ARG A O 1
ATOM 2558 N N . CYS A 1 325 ? 31.219 27.484 -26.203 1 20.22 325 CYS A N 1
ATOM 2559 C CA . CYS A 1 325 ? 30.656 26.141 -26.203 1 20.22 325 CYS A CA 1
ATOM 2560 C C . CYS A 1 325 ? 30.609 25.562 -27.609 1 20.22 325 CYS A C 1
ATOM 2562 O O . CYS A 1 325 ? 30.062 24.469 -27.812 1 20.22 325 CYS A O 1
ATOM 2564 N N . CYS A 1 326 ? 30.859 26.375 -28.656 1 24.41 326 CYS A N 1
ATOM 2565 C CA . CYS A 1 326 ? 30.281 25.75 -29.844 1 24.41 326 CYS A CA 1
ATOM 2566 C C . CYS A 1 326 ? 31.125 24.578 -30.312 1 24.41 326 CYS A C 1
ATOM 2568 O O . CYS A 1 326 ? 31.422 24.453 -31.5 1 24.41 326 CYS A O 1
ATOM 2570 N N . LEU A 1 327 ? 32.094 23.984 -29.547 1 22.67 327 LEU A N 1
ATOM 2571 C CA . LEU A 1 327 ? 32.906 23.094 -30.344 1 22.67 327 LEU A CA 1
ATOM 2572 C C . LEU A 1 327 ? 32.062 22.109 -31.141 1 22.67 327 LEU A C 1
ATOM 2574 O O . LEU A 1 327 ? 31.125 21.531 -30.609 1 22.67 327 LEU A O 1
ATOM 2578 N N . THR A 1 328 ? 32.188 22.234 -32.5 1 21.3 328 THR A N 1
ATOM 2579 C CA . THR A 1 328 ? 31.797 21.578 -33.75 1 21.3 328 THR A CA 1
ATOM 2580 C C . THR A 1 328 ? 32.125 20.094 -33.688 1 21.3 328 THR A C 1
ATOM 2582 O O . THR A 1 328 ? 33.25 19.703 -33.344 1 21.3 328 THR A O 1
ATOM 2585 N N . ALA A 1 329 ? 31.25 19.188 -33.281 1 21.03 329 ALA A N 1
ATOM 2586 C CA . ALA A 1 329 ? 31.344 17.812 -33.75 1 21.03 329 ALA A CA 1
ATOM 2587 C C . ALA A 1 329 ? 31.719 17.75 -35.219 1 21.03 329 ALA A C 1
ATOM 2589 O O . ALA A 1 329 ? 30.984 18.281 -36.062 1 21.03 329 ALA A O 1
ATOM 2590 N N . GLU A 1 330 ? 33 17.891 -35.562 1 19.66 330 GLU A N 1
ATOM 2591 C CA . GLU A 1 330 ? 33.5 17.031 -36.625 1 19.66 330 GLU A CA 1
ATOM 2592 C C . GLU A 1 330 ? 33.312 15.555 -36.312 1 19.66 330 GLU A C 1
ATOM 2594 O O . GLU A 1 330 ? 33.5 15.148 -35.156 1 19.66 330 GLU A O 1
ATOM 2599 N N . MET B 1 1 ? 12.031 -45.531 -19.016 1 55.47 1 MET B N 1
ATOM 2600 C CA . MET B 1 1 ? 10.961 -44.688 -18.484 1 55.47 1 MET B CA 1
ATOM 2601 C C . MET B 1 1 ? 10.266 -43.906 -19.594 1 55.47 1 MET B C 1
ATOM 2603 O O . MET B 1 1 ? 10.906 -43.438 -20.516 1 55.47 1 MET B O 1
ATOM 2607 N N . ASP B 1 2 ? 8.891 -44.031 -19.688 1 80.81 2 ASP B N 1
ATOM 2608 C CA . ASP B 1 2 ? 8.086 -43.438 -20.734 1 80.81 2 ASP B CA 1
ATOM 2609 C C . ASP B 1 2 ? 8.141 -41.906 -20.656 1 80.81 2 ASP B C 1
ATOM 2611 O O . ASP B 1 2 ? 8.43 -41.344 -19.609 1 80.81 2 ASP B O 1
ATOM 2615 N N . THR B 1 3 ? 8.32 -41.312 -21.703 1 87.12 3 THR B N 1
ATOM 2616 C CA . THR B 1 3 ? 8.453 -39.875 -21.906 1 87.12 3 THR B CA 1
ATOM 2617 C C . THR B 1 3 ? 7.496 -39.094 -20.984 1 87.12 3 THR B C 1
ATOM 2619 O O . THR B 1 3 ? 7.887 -38.125 -20.344 1 87.12 3 THR B O 1
ATOM 2622 N N . GLU B 1 4 ? 6.363 -39.594 -20.781 1 88.31 4 GLU B N 1
ATOM 2623 C CA . GLU B 1 4 ? 5.344 -38.906 -20 1 88.31 4 GLU B CA 1
ATOM 2624 C C . GLU B 1 4 ? 5.664 -38.969 -18.5 1 88.31 4 GLU B C 1
ATOM 2626 O O . GLU B 1 4 ? 5.457 -38 -17.781 1 88.31 4 GLU B O 1
ATOM 2631 N N . THR B 1 5 ? 6.176 -40.125 -18.094 1 89.75 5 THR B N 1
ATOM 2632 C CA . THR B 1 5 ? 6.578 -40.281 -16.703 1 89.75 5 THR B CA 1
ATOM 2633 C C . THR B 1 5 ? 7.734 -39.344 -16.359 1 89.75 5 THR B C 1
ATOM 2635 O O . THR B 1 5 ? 7.773 -38.781 -15.266 1 89.75 5 THR B O 1
ATOM 2638 N N . THR B 1 6 ? 8.602 -39.25 -17.266 1 91.44 6 THR B N 1
ATOM 2639 C CA . THR B 1 6 ? 9.734 -38.344 -17.078 1 91.44 6 THR B CA 1
ATOM 2640 C C . THR B 1 6 ? 9.266 -36.906 -16.922 1 91.44 6 THR B C 1
ATOM 2642 O O . THR B 1 6 ? 9.734 -36.188 -16.031 1 91.44 6 THR B O 1
ATOM 2645 N N . VAL B 1 7 ? 8.32 -36.5 -17.719 1 93.56 7 VAL B N 1
ATOM 2646 C CA . VAL B 1 7 ? 7.801 -35.156 -17.672 1 93.56 7 VAL B CA 1
ATOM 2647 C C . VAL B 1 7 ? 7.109 -34.906 -16.328 1 93.56 7 VAL B C 1
ATOM 2649 O O . VAL B 1 7 ? 7.273 -33.812 -15.734 1 93.56 7 VAL B O 1
ATOM 2652 N N . LEU B 1 8 ? 6.383 -35.906 -15.844 1 95 8 LEU B N 1
ATOM 2653 C CA . LEU B 1 8 ? 5.68 -35.781 -14.57 1 95 8 LEU B CA 1
ATOM 2654 C C . LEU B 1 8 ? 6.668 -35.625 -13.422 1 95 8 LEU B C 1
ATOM 2656 O O . LEU B 1 8 ? 6.332 -35.062 -12.375 1 95 8 LEU B O 1
ATOM 2660 N N . ASN B 1 9 ? 7.867 -36.094 -13.625 1 94.38 9 ASN B N 1
ATOM 2661 C CA . ASN B 1 9 ? 8.891 -36 -12.594 1 94.38 9 ASN B CA 1
ATOM 2662 C C . ASN B 1 9 ? 9.672 -34.688 -12.703 1 94.38 9 ASN B C 1
ATOM 2664 O O . ASN B 1 9 ? 10.414 -34.312 -11.789 1 94.38 9 ASN B O 1
ATOM 2668 N N . ILE B 1 10 ? 9.445 -33.938 -13.758 1 93.12 10 ILE B N 1
ATOM 2669 C CA . ILE B 1 10 ? 10.18 -32.688 -13.977 1 93.12 10 ILE B CA 1
ATOM 2670 C C . ILE B 1 10 ? 9.289 -31.5 -13.609 1 93.12 10 ILE B C 1
ATOM 2672 O O . ILE B 1 10 ? 9.781 -30.453 -13.188 1 93.12 10 ILE B O 1
ATOM 2676 N N . ILE B 1 11 ? 8.07 -31.672 -13.688 1 95.19 11 ILE B N 1
ATOM 2677 C CA . ILE B 1 11 ? 7.113 -30.594 -13.484 1 95.19 11 ILE B CA 1
ATOM 2678 C C . ILE B 1 11 ? 7.266 -30.031 -12.078 1 95.19 11 ILE B C 1
ATOM 2680 O O . ILE B 1 11 ? 7.562 -30.766 -11.133 1 95.19 11 ILE B O 1
ATOM 2684 N N . ASP B 1 12 ? 7.082 -28.75 -11.969 1 95.69 12 ASP B N 1
ATOM 2685 C CA . ASP B 1 12 ? 7.211 -28.062 -10.688 1 95.69 12 ASP B CA 1
ATOM 2686 C C . ASP B 1 12 ? 5.871 -28.016 -9.953 1 95.69 12 ASP B C 1
ATOM 2688 O O . ASP B 1 12 ? 5.43 -26.953 -9.516 1 95.69 12 ASP B O 1
ATOM 2692 N N . ASN B 1 13 ? 5.184 -29.125 -9.922 1 97.31 13 ASN B N 1
ATOM 2693 C CA . ASN B 1 13 ? 3.947 -29.375 -9.195 1 97.31 13 ASN B CA 1
ATOM 2694 C C . ASN B 1 13 ? 3.949 -30.75 -8.539 1 97.31 13 ASN B C 1
ATOM 2696 O O . ASN B 1 13 ? 4.633 -31.672 -9.008 1 97.31 13 ASN B O 1
ATOM 2700 N N . GLY B 1 14 ? 3.258 -30.797 -7.457 1 97.75 14 GLY B N 1
ATOM 2701 C CA . GLY B 1 14 ? 3.094 -32.125 -6.867 1 97.75 14 GLY B CA 1
ATOM 2702 C C . GLY B 1 14 ? 2.109 -33 -7.625 1 97.75 14 GLY B C 1
ATOM 2703 O O . GLY B 1 14 ? 0.999 -32.562 -7.934 1 97.75 14 GLY B O 1
ATOM 2704 N N . VAL B 1 15 ? 2.529 -34.125 -7.977 1 97.5 15 VAL B N 1
ATOM 2705 C CA . VAL B 1 15 ? 1.65 -35.062 -8.648 1 97.5 15 VAL B CA 1
ATOM 2706 C C . VAL B 1 15 ? 1.64 -36.406 -7.879 1 97.5 15 VAL B C 1
ATOM 2708 O O . VAL B 1 15 ? 2.682 -37.031 -7.719 1 97.5 15 VAL B O 1
ATOM 2711 N N . LEU B 1 16 ? 0.479 -36.719 -7.438 1 96 16 LEU B N 1
ATOM 2712 C CA . LEU B 1 16 ? 0.288 -37.969 -6.719 1 96 16 LEU B CA 1
ATOM 2713 C C . LEU B 1 16 ? -0.893 -38.75 -7.289 1 96 16 LEU B C 1
ATOM 2715 O O . LEU B 1 16 ? -1.919 -38.156 -7.641 1 96 16 LEU B O 1
ATOM 2719 N N . ILE B 1 17 ? -0.673 -40.031 -7.574 1 97 17 ILE B N 1
ATOM 2720 C CA . ILE B 1 17 ? -1.76 -40.938 -7.957 1 97 17 ILE B CA 1
ATOM 2721 C C . ILE B 1 17 ? -2.027 -41.938 -6.832 1 97 17 ILE B C 1
ATOM 2723 O O . ILE B 1 17 ? -1.108 -42.594 -6.359 1 97 17 ILE B O 1
ATOM 2727 N N . ILE B 1 18 ? -3.248 -41.969 -6.41 1 97.12 18 ILE B N 1
ATOM 2728 C CA . ILE B 1 18 ? -3.629 -42.844 -5.316 1 97.12 18 ILE B CA 1
ATOM 2729 C C . ILE B 1 18 ? -4.844 -43.688 -5.723 1 97.12 18 ILE B C 1
ATOM 2731 O O . ILE B 1 18 ? -5.5 -43.406 -6.723 1 97.12 18 ILE B O 1
ATOM 2735 N N . ASP B 1 19 ? -5.062 -44.75 -4.961 1 96.38 19 ASP B N 1
ATOM 2736 C CA . ASP B 1 19 ? -6.289 -45.5 -5.16 1 96.38 19 ASP B CA 1
ATOM 2737 C C . ASP B 1 19 ? -7.371 -45.094 -4.168 1 96.38 19 ASP B C 1
ATOM 2739 O O . ASP B 1 19 ? -7.191 -44.125 -3.416 1 96.38 19 ASP B O 1
ATOM 2743 N N . ARG B 1 20 ? -8.5 -45.781 -4.191 1 94.31 20 ARG B N 1
ATOM 2744 C CA . ARG B 1 20 ? -9.664 -45.438 -3.385 1 94.31 20 ARG B CA 1
ATOM 2745 C C . ARG B 1 20 ? -9.352 -45.531 -1.896 1 94.31 20 ARG B C 1
ATOM 2747 O O . ARG B 1 20 ? -10.047 -44.938 -1.07 1 94.31 20 ARG B O 1
ATOM 2754 N N . HIS B 1 21 ? -8.336 -46.281 -1.546 1 94.75 21 HIS B N 1
ATOM 2755 C CA . HIS B 1 21 ? -7.957 -46.438 -0.147 1 94.75 21 HIS B CA 1
ATOM 2756 C C . HIS B 1 21 ? -6.789 -45.531 0.217 1 94.75 21 HIS B C 1
ATOM 2758 O O . HIS B 1 21 ? -6.199 -45.656 1.292 1 94.75 21 HIS B O 1
ATOM 2764 N N . LEU B 1 22 ? -6.387 -44.625 -0.635 1 96.56 22 LEU B N 1
ATOM 2765 C CA . LEU B 1 22 ? -5.344 -43.625 -0.454 1 96.56 22 LEU B CA 1
ATOM 2766 C C . LEU B 1 22 ? -3.959 -44.25 -0.503 1 96.56 22 LEU B C 1
ATOM 2768 O O . LEU B 1 22 ? -3 -43.719 0.043 1 96.56 22 LEU B O 1
ATOM 2772 N N . THR B 1 23 ? -3.92 -45.438 -1.137 1 97.44 23 THR B N 1
ATOM 2773 C CA . THR B 1 23 ? -2.615 -46.062 -1.38 1 97.44 23 THR B CA 1
ATOM 2774 C C . THR B 1 23 ? -1.901 -45.344 -2.535 1 97.44 23 THR B C 1
ATOM 2776 O O . THR B 1 23 ? -2.479 -45.188 -3.611 1 97.44 23 THR B O 1
ATOM 2779 N N . ILE B 1 24 ? -0.71 -45.031 -2.363 1 97.94 24 ILE B N 1
ATOM 2780 C CA . ILE B 1 24 ? 0.042 -44.25 -3.332 1 97.94 24 ILE B CA 1
ATOM 2781 C C . ILE B 1 24 ? 0.542 -45.156 -4.457 1 97.94 24 ILE B C 1
ATOM 2783 O O . ILE B 1 24 ? 1.269 -46.125 -4.215 1 97.94 24 ILE B O 1
ATOM 2787 N N . LEU B 1 25 ? 0.198 -44.781 -5.613 1 96.38 25 LEU B N 1
ATOM 2788 C CA . LEU B 1 25 ? 0.622 -45.5 -6.809 1 96.38 25 LEU B CA 1
ATOM 2789 C C . LEU B 1 25 ? 1.731 -44.75 -7.535 1 96.38 25 LEU B C 1
ATOM 2791 O O . LEU B 1 25 ? 2.543 -45.375 -8.234 1 96.38 25 LEU B O 1
ATOM 2795 N N . PHE B 1 26 ? 1.688 -43.5 -7.414 1 96.06 26 PHE B N 1
ATOM 2796 C CA . PHE B 1 26 ? 2.676 -42.656 -8.047 1 96.06 26 PHE B CA 1
ATOM 2797 C C . PHE B 1 26 ? 2.975 -41.438 -7.164 1 96.06 26 PHE B C 1
ATOM 2799 O O . PHE B 1 26 ? 2.064 -40.844 -6.57 1 96.06 26 PHE B O 1
ATOM 2806 N N . TRP B 1 27 ? 4.184 -41.156 -6.977 1 97.56 27 TRP B N 1
ATOM 2807 C CA . TRP B 1 27 ? 4.762 -40.094 -6.176 1 97.56 27 TRP B CA 1
ATOM 2808 C C . TRP B 1 27 ? 5.898 -39.406 -6.926 1 97.56 27 TRP B C 1
ATOM 2810 O O . TRP B 1 27 ? 6.977 -39.969 -7.098 1 97.56 27 TRP B O 1
ATOM 2820 N N . ASN B 1 28 ? 5.605 -38.188 -7.363 1 97.06 28 ASN B N 1
ATOM 2821 C CA . ASN B 1 28 ? 6.598 -37.656 -8.289 1 97.06 28 ASN B CA 1
ATOM 2822 C C . ASN B 1 28 ? 7.77 -37.031 -7.547 1 97.06 28 ASN B C 1
ATOM 2824 O O . ASN B 1 28 ? 7.781 -36.969 -6.316 1 97.06 28 ASN B O 1
ATOM 2828 N N . ASN B 1 29 ? 8.758 -36.562 -8.281 1 96.81 29 ASN B N 1
ATOM 2829 C CA . ASN B 1 29 ? 10.008 -36.031 -7.73 1 96.81 29 ASN B CA 1
ATOM 2830 C C . ASN B 1 29 ? 9.766 -34.75 -6.922 1 96.81 29 ASN B C 1
ATOM 2832 O O . ASN B 1 29 ? 10.414 -34.531 -5.898 1 96.81 29 ASN B O 1
ATOM 2836 N N . TRP B 1 30 ? 8.891 -33.906 -7.387 1 97.31 30 TRP B N 1
ATOM 2837 C CA . TRP B 1 30 ? 8.57 -32.656 -6.68 1 97.31 30 TRP B CA 1
ATOM 2838 C C . TRP B 1 30 ? 8.117 -32.969 -5.254 1 97.31 30 TRP B C 1
ATOM 2840 O O . TRP B 1 30 ? 8.594 -32.312 -4.305 1 97.31 30 TRP B O 1
ATOM 2850 N N . LEU B 1 31 ? 7.234 -33.906 -5.086 1 97.69 31 LEU B N 1
ATOM 2851 C CA . LEU B 1 31 ? 6.758 -34.312 -3.764 1 97.69 31 LEU B CA 1
ATOM 2852 C C . LEU B 1 31 ? 7.891 -34.875 -2.924 1 97.69 31 LEU B C 1
ATOM 2854 O O . LEU B 1 31 ? 7.984 -34.625 -1.725 1 97.69 31 LEU B O 1
ATOM 2858 N N . ALA B 1 32 ? 8.711 -35.688 -3.584 1 97.69 32 ALA B N 1
ATOM 2859 C CA . ALA B 1 32 ? 9.844 -36.281 -2.873 1 97.69 32 ALA B CA 1
ATOM 2860 C C . ALA B 1 32 ? 10.742 -35.188 -2.275 1 97.69 32 ALA B C 1
ATOM 2862 O O . ALA B 1 32 ? 11.102 -35.25 -1.097 1 97.69 32 ALA B O 1
ATOM 2863 N N . ILE B 1 33 ? 11.031 -34.25 -3.027 1 95.81 33 ILE B N 1
ATOM 2864 C CA . ILE B 1 33 ? 11.945 -33.156 -2.633 1 95.81 33 ILE B CA 1
ATOM 2865 C C . ILE B 1 33 ? 11.297 -32.312 -1.539 1 95.81 33 ILE B C 1
ATOM 2867 O O . ILE B 1 33 ? 11.914 -32.062 -0.505 1 95.81 33 ILE B O 1
ATOM 2871 N N . ASN B 1 34 ? 10.086 -31.938 -1.707 1 95.19 34 ASN B N 1
ATOM 2872 C CA . ASN B 1 34 ? 9.445 -30.969 -0.83 1 95.19 34 ASN B CA 1
ATOM 2873 C C . ASN B 1 34 ? 9 -31.594 0.486 1 95.19 34 ASN B C 1
ATOM 2875 O O . ASN B 1 34 ? 8.93 -30.922 1.511 1 95.19 34 ASN B O 1
ATOM 2879 N N . THR B 1 35 ? 8.695 -32.844 0.459 1 95.44 35 THR B N 1
ATOM 2880 C CA . THR B 1 35 ? 8.258 -33.5 1.685 1 95.44 35 THR B CA 1
ATOM 2881 C C . THR B 1 35 ? 9.422 -34.188 2.373 1 95.44 35 THR B C 1
ATOM 2883 O O . THR B 1 35 ? 9.328 -34.562 3.547 1 95.44 35 THR B O 1
ATOM 2886 N N . GLY B 1 36 ? 10.461 -34.5 1.543 1 95.25 36 GLY B N 1
ATOM 2887 C CA . GLY B 1 36 ? 11.586 -35.281 2.064 1 95.25 36 GLY B CA 1
ATOM 2888 C C . GLY B 1 36 ? 11.352 -36.781 2.045 1 95.25 36 GLY B C 1
ATOM 2889 O O . GLY B 1 36 ? 12.156 -37.531 2.58 1 95.25 36 GLY B O 1
ATOM 2890 N N . ILE B 1 37 ? 10.258 -37.25 1.484 1 96.88 37 ILE B N 1
ATOM 2891 C CA . ILE B 1 37 ? 9.922 -38.656 1.374 1 96.88 37 ILE B CA 1
ATOM 2892 C C . ILE B 1 37 ? 10.203 -39.156 -0.044 1 96.88 37 ILE B C 1
ATOM 2894 O O . ILE B 1 37 ? 9.555 -38.719 -0.999 1 96.88 37 ILE B O 1
ATOM 2898 N N . SER B 1 38 ? 11.094 -40.031 -0.203 1 97.12 38 SER B N 1
ATOM 2899 C CA . SER B 1 38 ? 11.5 -40.5 -1.522 1 97.12 38 SER B CA 1
ATOM 2900 C C . SER B 1 38 ? 10.359 -41.219 -2.234 1 97.12 38 SER B C 1
ATOM 2902 O O . SER B 1 38 ? 9.406 -41.688 -1.592 1 97.12 38 SER B O 1
ATOM 2904 N N . GLN B 1 39 ? 10.461 -41.344 -3.539 1 96.5 39 GLN B N 1
ATOM 2905 C CA . GLN B 1 39 ? 9.453 -42 -4.348 1 96.5 39 GLN B CA 1
ATOM 2906 C C . GLN B 1 39 ? 9.312 -43.469 -3.932 1 96.5 39 GLN B C 1
ATOM 2908 O O . GLN B 1 39 ? 8.203 -43.969 -3.793 1 96.5 39 GLN B O 1
ATOM 2913 N N . GLU B 1 40 ? 10.398 -44.125 -3.664 1 95.62 40 GLU B N 1
ATOM 2914 C CA . GLU B 1 40 ? 10.422 -45.531 -3.279 1 95.62 40 GLU B CA 1
ATOM 2915 C C . GLU B 1 40 ? 9.766 -45.719 -1.92 1 95.62 40 GLU B C 1
ATOM 2917 O O . GLU B 1 40 ? 9.008 -46.688 -1.732 1 95.62 40 GLU B O 1
ATOM 2922 N N . SER B 1 41 ? 10.039 -44.844 -1.054 1 96.25 41 SER B N 1
ATOM 2923 C CA . SER B 1 41 ? 9.5 -44.969 0.298 1 96.25 41 SER B CA 1
ATOM 2924 C C . SER B 1 41 ? 7.996 -44.688 0.318 1 96.25 41 SER B C 1
ATOM 2926 O O . SER B 1 41 ? 7.281 -45.25 1.169 1 96.25 41 SER B O 1
ATOM 2928 N N . ALA B 1 42 ? 7.547 -43.906 -0.591 1 97.12 42 ALA B N 1
ATOM 2929 C CA . ALA B 1 42 ? 6.141 -43.5 -0.607 1 97.12 42 ALA B CA 1
ATOM 2930 C C . ALA B 1 42 ? 5.285 -44.531 -1.327 1 97.12 42 ALA B C 1
ATOM 2932 O O . ALA B 1 42 ? 4.164 -44.844 -0.904 1 97.12 42 ALA B O 1
ATOM 2933 N N . GLN B 1 43 ? 5.812 -45.094 -2.367 1 95.56 43 GLN B N 1
ATOM 2934 C CA . GLN B 1 43 ? 5.051 -46 -3.221 1 95.56 43 GLN B CA 1
ATOM 2935 C C . GLN B 1 43 ? 4.543 -47.219 -2.436 1 95.56 43 GLN B C 1
ATOM 2937 O O . GLN B 1 43 ? 5.312 -47.844 -1.715 1 95.56 43 GLN B O 1
ATOM 2942 N N . GLY B 1 44 ? 3.252 -47.406 -2.523 1 96.25 44 GLY B N 1
ATOM 2943 C CA . GLY B 1 44 ? 2.656 -48.562 -1.877 1 96.25 44 GLY B CA 1
ATOM 2944 C C . GLY B 1 44 ? 2.125 -48.281 -0.488 1 96.25 44 GLY B C 1
ATOM 2945 O O . GLY B 1 44 ? 1.372 -49.062 0.079 1 96.25 44 GLY B O 1
ATOM 2946 N N . LYS B 1 45 ? 2.498 -47.25 0.053 1 97.19 45 LYS B N 1
ATOM 2947 C CA . LYS B 1 45 ? 2.006 -46.844 1.365 1 97.19 45 LYS B CA 1
ATOM 2948 C C . LYS B 1 45 ? 0.771 -45.938 1.239 1 97.19 45 LYS B C 1
ATOM 2950 O O . LYS B 1 45 ? 0.5 -45.406 0.168 1 97.19 45 LYS B O 1
ATOM 2955 N N . ARG B 1 46 ? 0.052 -45.875 2.373 1 96.31 46 ARG B N 1
ATOM 2956 C CA . ARG B 1 46 ? -1.074 -44.938 2.402 1 96.31 46 ARG B CA 1
ATOM 2957 C C . ARG B 1 46 ? -0.609 -43.531 2.721 1 96.31 46 ARG B C 1
ATOM 2959 O O . ARG B 1 46 ? 0.326 -43.344 3.5 1 96.31 46 ARG B O 1
ATOM 2966 N N . VAL B 1 47 ? -1.316 -42.562 2.205 1 96.44 47 VAL B N 1
ATOM 2967 C CA . VAL B 1 47 ? -0.942 -41.156 2.396 1 96.44 47 VAL B CA 1
ATOM 2968 C C . VAL B 1 47 ? -0.97 -40.812 3.885 1 96.44 47 VAL B C 1
ATOM 2970 O O . VAL B 1 47 ? -0.084 -40.125 4.383 1 96.44 47 VAL B O 1
ATOM 2973 N N . ASP B 1 48 ? -2.018 -41.281 4.578 1 93.38 48 ASP B N 1
ATOM 2974 C CA . ASP B 1 48 ? -2.174 -40.969 5.992 1 93.38 48 ASP B CA 1
ATOM 2975 C C . ASP B 1 48 ? -1.091 -41.625 6.836 1 93.38 48 ASP B C 1
ATOM 2977 O O . ASP B 1 48 ? -0.805 -41.188 7.949 1 93.38 48 ASP B O 1
ATOM 2981 N N . GLU B 1 49 ? -0.452 -42.688 6.34 1 94.88 49 GLU B N 1
ATOM 2982 C CA . GLU B 1 49 ? 0.661 -43.344 7.027 1 94.88 49 GLU B CA 1
ATOM 2983 C C . GLU B 1 49 ? 1.929 -42.5 6.941 1 94.88 49 GLU B C 1
ATOM 2985 O O . GLU B 1 49 ? 2.773 -42.531 7.8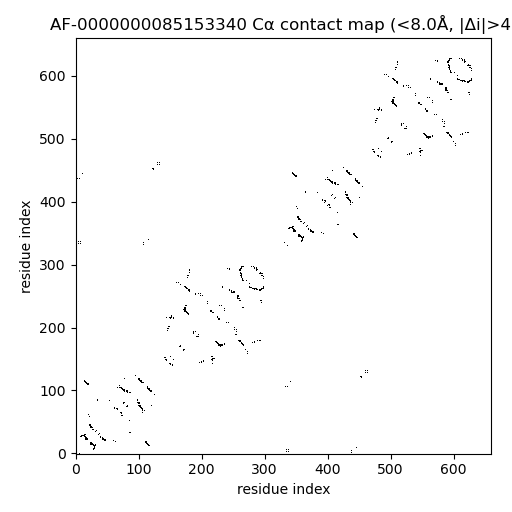4 1 94.88 49 GLU B O 1
ATOM 2990 N N . LEU B 1 50 ? 2.08 -41.812 5.852 1 95.44 50 LEU B N 1
ATOM 2991 C CA . LEU B 1 50 ? 3.264 -41 5.645 1 95.44 50 LEU B CA 1
ATOM 2992 C C . LEU B 1 50 ? 3.205 -39.719 6.5 1 95.44 50 LEU B C 1
ATOM 2994 O O . LEU B 1 50 ? 4.242 -39.125 6.816 1 95.44 50 LEU B O 1
ATOM 2998 N N . PHE B 1 51 ? 1.967 -39.344 6.82 1 95.19 51 PHE B N 1
ATOM 2999 C CA . PHE B 1 51 ? 1.756 -38.156 7.609 1 95.19 51 PHE B CA 1
ATOM 3000 C C . PHE B 1 51 ? 0.78 -38.406 8.75 1 95.19 51 PHE B C 1
ATOM 3002 O O . PHE B 1 51 ? -0.351 -37.906 8.734 1 95.19 51 PHE B O 1
ATOM 3009 N N . PRO B 1 52 ? 1.187 -38.969 9.75 1 91.19 52 PRO B N 1
ATOM 3010 C CA . PRO B 1 52 ? 0.289 -39.438 10.805 1 91.19 52 PRO B CA 1
ATOM 3011 C C . PRO B 1 52 ? -0.372 -38.312 11.57 1 91.19 52 PRO B C 1
ATOM 3013 O O . PRO B 1 52 ? -1.465 -38.469 12.117 1 91.19 52 PRO B O 1
ATOM 3016 N N . ASP B 1 53 ? 0.21 -37.125 11.609 1 90.62 53 ASP B N 1
ATOM 3017 C CA . ASP B 1 53 ? -0.31 -36.031 12.398 1 90.62 53 ASP B CA 1
ATOM 3018 C C . ASP B 1 53 ? -1.286 -35.188 11.578 1 90.62 53 ASP B C 1
ATOM 3020 O O . ASP B 1 53 ? -1.811 -34.188 12.07 1 90.62 53 ASP B O 1
ATOM 3024 N N . THR B 1 54 ? -1.54 -35.5 10.383 1 90 54 THR B N 1
ATOM 3025 C CA . THR B 1 54 ? -2.412 -34.75 9.5 1 90 54 THR B CA 1
ATOM 3026 C C . THR B 1 54 ? -3.754 -35.438 9.32 1 90 54 THR B C 1
ATOM 3028 O O . THR B 1 54 ? -3.801 -36.656 9.148 1 90 54 THR B O 1
ATOM 3031 N N . SER B 1 55 ? -4.832 -34.531 9.422 1 86.94 55 SER B N 1
ATOM 3032 C CA . SER B 1 55 ? -6.168 -35.031 9.133 1 86.94 55 SER B CA 1
ATOM 3033 C C . SER B 1 55 ? -6.457 -35.031 7.637 1 86.94 55 SER B C 1
ATOM 3035 O O . SER B 1 55 ? -6.312 -33.969 6.988 1 86.94 55 SER B O 1
ATOM 3037 N N . PHE B 1 56 ? -6.664 -36.281 7.027 1 92.75 56 PHE B N 1
ATOM 3038 C CA . PHE B 1 56 ? -6.941 -36.344 5.602 1 92.75 56 PHE B CA 1
ATOM 3039 C C . PHE B 1 56 ? -8.438 -36.469 5.344 1 92.75 56 PHE B C 1
ATOM 3041 O O . PHE B 1 56 ? -8.859 -37.125 4.371 1 92.75 56 PHE B O 1
ATOM 3048 N N . LYS B 1 57 ? -9.133 -35.75 6.27 1 92.31 57 LYS B N 1
ATOM 3049 C CA . LYS B 1 57 ? -10.586 -35.812 6.133 1 92.31 57 LYS B CA 1
ATOM 3050 C C . LYS B 1 57 ? -11.039 -35.188 4.824 1 92.31 57 LYS B C 1
ATOM 3052 O O . LYS B 1 57 ? -11.883 -35.719 4.117 1 92.31 57 LYS B O 1
ATOM 3057 N N . ILE B 1 58 ? -10.445 -34.062 4.535 1 94.12 58 ILE B N 1
ATOM 3058 C CA . ILE B 1 58 ? -10.82 -33.344 3.33 1 94.12 58 ILE B CA 1
ATOM 3059 C C . ILE B 1 58 ? -10.469 -34.156 2.094 1 94.12 58 ILE B C 1
ATOM 3061 O O . ILE B 1 58 ? -11.289 -34.312 1.186 1 94.12 58 ILE B O 1
ATOM 3065 N N . LEU B 1 59 ? -9.258 -34.688 2.061 1 95.25 59 LEU B N 1
ATOM 3066 C CA . LEU B 1 59 ? -8.82 -35.5 0.925 1 95.25 59 LEU B CA 1
ATOM 3067 C C . LEU B 1 59 ? -9.727 -36.719 0.741 1 95.25 59 LEU B C 1
ATOM 3069 O O . LEU B 1 59 ? -10.156 -37 -0.376 1 95.25 59 LEU B O 1
ATOM 3073 N N . LYS B 1 60 ? -10.031 -37.406 1.816 1 95.12 60 LYS B N 1
ATOM 3074 C CA . LYS B 1 60 ? -10.883 -38.594 1.776 1 95.12 60 LYS B CA 1
ATOM 3075 C C . LYS B 1 60 ? -12.258 -38.25 1.194 1 95.12 60 LYS B C 1
ATOM 3077 O O . LYS B 1 60 ? -12.766 -38.969 0.333 1 95.12 60 LYS B O 1
ATOM 3082 N N . ARG B 1 61 ? -12.781 -37.188 1.736 1 95.31 61 ARG B N 1
ATOM 3083 C CA . ARG B 1 61 ? -14.094 -36.75 1.262 1 95.31 61 ARG B CA 1
ATOM 3084 C C . ARG B 1 61 ? -14.055 -36.406 -0.224 1 95.31 61 ARG B C 1
ATOM 3086 O O . ARG B 1 61 ? -14.93 -36.844 -0.987 1 95.31 61 ARG B O 1
ATOM 3093 N N . LYS B 1 62 ? -13.086 -35.688 -0.648 1 95.62 62 LYS B N 1
ATOM 3094 C CA . LYS B 1 62 ? -12.977 -35.25 -2.035 1 95.62 62 LYS B CA 1
ATOM 3095 C C . LYS B 1 62 ? -12.719 -36.438 -2.971 1 95.62 62 LYS B C 1
ATOM 3097 O O . LYS B 1 62 ? -13.242 -36.469 -4.086 1 95.62 62 LYS B O 1
ATOM 3102 N N . VAL B 1 63 ? -11.922 -37.375 -2.506 1 96.06 63 VAL B N 1
ATOM 3103 C CA . VAL B 1 63 ? -11.648 -38.562 -3.289 1 96.06 63 VAL B CA 1
ATOM 3104 C C . VAL B 1 63 ? -12.938 -39.375 -3.488 1 96.06 63 VAL B C 1
ATOM 3106 O O . VAL B 1 63 ? -13.258 -39.781 -4.609 1 96.06 63 VAL B O 1
ATOM 3109 N N . LYS B 1 64 ? -13.641 -39.531 -2.414 1 95.75 64 LYS B N 1
ATOM 3110 C CA . LYS B 1 64 ? -14.898 -40.281 -2.475 1 95.75 64 LYS B CA 1
ATOM 3111 C C . LYS B 1 64 ? -15.867 -39.625 -3.463 1 95.75 64 LYS B C 1
ATOM 3113 O O . LYS B 1 64 ? -16.438 -40.312 -4.32 1 95.75 64 LYS B O 1
ATOM 3118 N N . VAL B 1 65 ? -15.992 -38.312 -3.344 1 96.25 65 VAL B N 1
ATOM 3119 C CA . VAL B 1 65 ? -16.922 -37.562 -4.18 1 96.25 65 VAL B CA 1
ATOM 3120 C C . VAL B 1 65 ? -16.469 -37.625 -5.637 1 96.25 65 VAL B C 1
ATOM 3122 O O . VAL B 1 65 ? -17.297 -37.844 -6.539 1 96.25 65 VAL B O 1
ATOM 3125 N N . SER B 1 66 ? -15.227 -37.469 -5.859 1 96.38 66 SER B N 1
ATOM 3126 C CA . SER B 1 66 ? -14.688 -37.5 -7.211 1 96.38 66 SER B CA 1
ATOM 3127 C C . SER B 1 66 ? -14.891 -38.844 -7.887 1 96.38 66 SER B C 1
ATOM 3129 O O . SER B 1 66 ? -15.297 -38.906 -9.047 1 96.38 66 SER B O 1
ATOM 3131 N N . LEU B 1 67 ? -14.672 -39.906 -7.211 1 95.94 67 LEU B N 1
ATOM 3132 C CA . LEU B 1 67 ? -14.812 -41.25 -7.766 1 95.94 67 LEU B CA 1
ATOM 3133 C C . LEU B 1 67 ? -16.281 -41.562 -8.023 1 95.94 67 LEU B C 1
ATOM 3135 O O . LEU B 1 67 ? -16.609 -42.219 -9.023 1 95.94 67 LEU B O 1
ATOM 3139 N N . LYS B 1 68 ? -17.078 -41.156 -7.117 1 95.19 68 LYS B N 1
ATOM 3140 C CA . LYS B 1 68 ? -18.516 -41.406 -7.25 1 95.19 68 LYS B CA 1
ATOM 3141 C C . LYS B 1 68 ? -19.094 -40.688 -8.461 1 95.19 68 LYS B C 1
ATOM 3143 O O . LYS B 1 68 ? -19.844 -41.281 -9.242 1 95.19 68 LYS B O 1
ATOM 3148 N N . LEU B 1 69 ? -18.703 -39.438 -8.625 1 95.56 69 LEU B N 1
ATOM 3149 C CA . LEU B 1 69 ? -19.281 -38.594 -9.68 1 95.56 69 LEU B CA 1
ATOM 3150 C C . LEU B 1 69 ? -18.469 -38.719 -10.961 1 95.56 69 LEU B C 1
ATOM 3152 O O . LEU B 1 69 ? -18.891 -38.25 -12.016 1 95.56 69 LEU B O 1
ATOM 3156 N N . GLN B 1 70 ? -17.297 -39.344 -10.812 1 94.81 70 GLN B N 1
ATOM 3157 C CA . GLN B 1 70 ? -16.375 -39.438 -11.93 1 94.81 70 GLN B CA 1
ATOM 3158 C C . GLN B 1 70 ? -16.094 -38.062 -12.539 1 94.81 70 GLN B C 1
ATOM 3160 O O . GLN B 1 70 ? -16.172 -37.906 -13.758 1 94.81 70 GLN B O 1
ATOM 3165 N N . SER B 1 71 ? -15.922 -37.156 -11.617 1 95.25 71 SER B N 1
ATOM 3166 C CA . SER B 1 71 ? -15.625 -35.75 -11.984 1 95.25 71 SER B CA 1
ATOM 3167 C C . SER B 1 71 ? -14.531 -35.156 -11.102 1 95.25 71 SER B C 1
ATOM 3169 O O . SER B 1 71 ? -14.312 -35.656 -9.984 1 95.25 71 SER B O 1
ATOM 3171 N N . SER B 1 72 ? -13.93 -34.188 -11.625 1 95.5 72 SER B N 1
ATOM 3172 C CA . SER B 1 72 ? -12.859 -33.531 -10.875 1 95.5 72 SER B CA 1
ATOM 3173 C C . SER B 1 72 ? -13.422 -32.688 -9.727 1 95.5 72 SER B C 1
ATOM 3175 O O . SER B 1 72 ? -14.516 -32.125 -9.836 1 95.5 72 SER B O 1
ATOM 3177 N N . THR B 1 73 ? -12.695 -32.656 -8.648 1 95.38 73 THR B N 1
ATOM 3178 C CA . THR B 1 73 ? -12.953 -31.766 -7.516 1 95.38 73 THR B CA 1
ATOM 3179 C C . THR B 1 73 ? -11.719 -30.938 -7.188 1 95.38 73 THR B C 1
ATOM 3181 O O . THR B 1 73 ? -10.633 -31.188 -7.707 1 95.38 73 THR B O 1
ATOM 3184 N N . PHE B 1 74 ? -12 -29.875 -6.395 1 94.31 74 PHE B N 1
ATOM 3185 C CA . PHE B 1 74 ? -10.898 -28.953 -6.133 1 94.31 74 PHE B CA 1
ATOM 3186 C C . PHE B 1 74 ? -10.906 -28.5 -4.676 1 94.31 74 PHE B C 1
ATOM 3188 O O . PHE B 1 74 ? -11.945 -28.516 -4.023 1 94.31 74 PHE B O 1
ATOM 3195 N N . THR B 1 75 ? -9.711 -28.203 -4.176 1 93.62 75 THR B N 1
ATOM 3196 C CA . THR B 1 75 ? -9.562 -27.5 -2.91 1 93.62 75 THR B CA 1
ATOM 3197 C C . THR B 1 75 ? -8.828 -26.172 -3.117 1 93.62 75 THR B C 1
ATOM 3199 O O . THR B 1 75 ? -8.023 -26.047 -4.039 1 93.62 75 THR B O 1
ATOM 3202 N N . ASN B 1 76 ? -9.188 -25.219 -2.271 1 92.31 76 ASN B N 1
ATOM 3203 C CA . ASN B 1 76 ? -8.625 -23.891 -2.369 1 92.31 76 ASN B CA 1
ATOM 3204 C C . ASN B 1 76 ? -7.762 -23.547 -1.154 1 92.31 76 ASN B C 1
ATOM 3206 O O . ASN B 1 76 ? -8.172 -23.766 -0.015 1 92.31 76 ASN B O 1
ATOM 3210 N N . SER B 1 77 ? -6.621 -23 -1.5 1 90 77 SER B N 1
ATOM 3211 C CA . SER B 1 77 ? -5.637 -22.703 -0.463 1 90 77 SER B CA 1
ATOM 3212 C C . SER B 1 77 ? -6.168 -21.688 0.541 1 90 77 SER B C 1
ATOM 3214 O O . SER B 1 77 ? -5.75 -21.672 1.7 1 90 77 SER B O 1
ATOM 3216 N N . GLN B 1 78 ? -7.039 -20.781 0.099 1 86.19 78 GLN B N 1
ATOM 3217 C CA . GLN B 1 78 ? -7.574 -19.766 1.001 1 86.19 78 GLN B CA 1
ATOM 3218 C C . GLN B 1 78 ? -8.516 -20.391 2.027 1 86.19 78 GLN B C 1
ATOM 3220 O O . GLN B 1 78 ? -8.641 -19.891 3.146 1 86.19 78 GLN B O 1
ATOM 3225 N N . ILE B 1 79 ? -9.141 -21.453 1.658 1 82.44 79 ILE B N 1
ATOM 3226 C CA . ILE B 1 79 ? -10.141 -22.078 2.521 1 82.44 79 ILE B CA 1
ATOM 3227 C C . ILE B 1 79 ? -9.523 -23.281 3.234 1 82.44 79 ILE B C 1
ATOM 3229 O O . ILE B 1 79 ? -9.516 -23.344 4.465 1 82.44 79 ILE B O 1
ATOM 3233 N N . ASP B 1 80 ? -8.852 -24.156 2.445 1 82.25 80 ASP B N 1
ATOM 3234 C CA . ASP B 1 80 ? -8.422 -25.453 2.953 1 82.25 80 ASP B CA 1
ATOM 3235 C C . ASP B 1 80 ? -6.941 -25.453 3.318 1 82.25 80 ASP B C 1
ATOM 3237 O O . ASP B 1 80 ? -6.449 -26.375 3.969 1 82.25 80 ASP B O 1
ATOM 3241 N N . LYS B 1 81 ? -6.195 -24.406 2.992 1 87.69 81 LYS B N 1
ATOM 3242 C CA . LYS B 1 81 ? -4.781 -24.156 3.275 1 87.69 81 LYS B CA 1
ATOM 3243 C C . LYS B 1 81 ? -3.893 -25.156 2.523 1 87.69 81 LYS B C 1
ATOM 3245 O O . LYS B 1 81 ? -3.207 -24.766 1.57 1 87.69 81 LYS B O 1
ATOM 3250 N N . TYR B 1 82 ? -3.99 -26.5 2.914 1 94.12 82 TYR B N 1
ATOM 3251 C CA . TYR B 1 82 ? -3.164 -27.5 2.244 1 94.12 82 TYR B CA 1
ATOM 3252 C C . TYR B 1 82 ? -3.746 -28.891 2.418 1 94.12 82 TYR B C 1
ATOM 3254 O O . TYR B 1 82 ? -4.523 -29.141 3.344 1 94.12 82 TYR B O 1
ATOM 3262 N N . ILE B 1 83 ? -3.414 -29.812 1.488 1 94.12 83 ILE B N 1
ATOM 3263 C CA . ILE B 1 83 ? -3.773 -31.219 1.614 1 94.12 83 ILE B CA 1
ATOM 3264 C C . ILE B 1 83 ? -2.6 -32 2.199 1 94.12 83 ILE B C 1
ATOM 3266 O O . ILE B 1 83 ? -2.777 -32.812 3.115 1 94.12 83 ILE B O 1
ATOM 3270 N N . ILE B 1 84 ? -1.388 -31.781 1.686 1 95.69 84 ILE B N 1
ATOM 3271 C CA . ILE B 1 84 ? -0.157 -32.375 2.199 1 95.69 84 ILE B CA 1
ATOM 3272 C C . ILE B 1 84 ? 0.63 -31.328 2.982 1 95.69 84 ILE B C 1
ATOM 3274 O O . ILE B 1 84 ? 0.92 -30.25 2.467 1 95.69 84 ILE B O 1
ATOM 3278 N N . PRO B 1 85 ? 0.921 -31.656 4.227 1 94.94 85 PRO B N 1
ATOM 3279 C CA . PRO B 1 85 ? 1.632 -30.672 5.047 1 94.94 85 PRO B CA 1
ATOM 3280 C C . PRO B 1 85 ? 3.109 -30.547 4.676 1 94.94 85 PRO B C 1
ATOM 3282 O O . PRO B 1 85 ? 3.936 -31.312 5.168 1 94.94 85 PRO B O 1
ATOM 3285 N N . ILE B 1 86 ? 3.436 -29.625 3.881 1 95.06 86 ILE B N 1
ATOM 3286 C CA . ILE B 1 86 ? 4.812 -29.359 3.49 1 95.06 86 ILE B CA 1
ATOM 3287 C C . ILE B 1 86 ? 5.324 -28.125 4.242 1 95.06 86 ILE B C 1
ATOM 3289 O O . ILE B 1 86 ? 4.875 -27 3.992 1 95.06 86 ILE B O 1
ATOM 3293 N N . PRO B 1 87 ? 6.266 -28.281 5.109 1 91.88 87 PRO B N 1
ATOM 3294 C CA . PRO B 1 87 ? 6.777 -27.141 5.871 1 91.88 87 PRO B CA 1
ATOM 3295 C C . PRO B 1 87 ? 7.621 -26.188 5.02 1 91.88 87 PRO B C 1
ATOM 3297 O O . PRO B 1 87 ? 8.352 -26.641 4.137 1 91.88 87 PRO B O 1
ATOM 3300 N N . LEU B 1 88 ? 7.426 -24.938 5.293 1 90.69 88 LEU B N 1
ATOM 3301 C CA . LEU B 1 88 ? 8.242 -23.922 4.625 1 90.69 88 LEU B CA 1
ATOM 3302 C C . LEU B 1 88 ? 9.477 -23.594 5.453 1 90.69 88 LEU B C 1
ATOM 3304 O O . LEU B 1 88 ? 9.43 -23.609 6.688 1 90.69 88 LEU B O 1
ATOM 3308 N N . ASN B 1 89 ? 10.625 -23.484 4.793 1 76.69 89 ASN B N 1
ATOM 3309 C CA . ASN B 1 89 ? 11.875 -23.234 5.504 1 76.69 89 ASN B CA 1
ATOM 3310 C C . ASN B 1 89 ? 11.953 -21.797 6.016 1 76.69 89 ASN B C 1
ATOM 3312 O O . ASN B 1 89 ? 11.391 -20.891 5.41 1 76.69 89 ASN B O 1
ATOM 3316 N N . LYS B 1 90 ? 12.508 -21.656 7.199 1 67.25 90 LYS B N 1
ATOM 3317 C CA . LYS B 1 90 ? 12.703 -20.391 7.883 1 67.25 90 LYS B CA 1
ATOM 3318 C C . LYS B 1 90 ? 13.547 -19.438 7.035 1 67.25 90 LYS B C 1
ATOM 3320 O O . LYS B 1 90 ? 13.414 -18.219 7.145 1 67.25 90 LYS B O 1
ATOM 3325 N N . ILE B 1 91 ? 14.258 -20.047 6.105 1 64 91 ILE B N 1
ATOM 3326 C CA . ILE B 1 91 ? 15.164 -19.203 5.32 1 64 91 ILE B CA 1
ATOM 3327 C C . ILE B 1 91 ? 14.352 -18.312 4.395 1 64 91 ILE B C 1
ATOM 3329 O O . ILE B 1 91 ? 14.734 -17.156 4.141 1 64 91 ILE B O 1
ATOM 3333 N N . THR B 1 92 ? 13.195 -18.891 3.977 1 64.31 92 THR B N 1
ATOM 3334 C CA . THR B 1 92 ? 12.43 -18.125 3.002 1 64.31 92 THR B CA 1
ATOM 3335 C C . THR B 1 92 ? 11.656 -17 3.684 1 64.31 92 THR B C 1
ATOM 3337 O O . THR B 1 92 ? 11.172 -16.078 3.02 1 64.31 92 THR B O 1
ATOM 3340 N N . ASN B 1 93 ? 11.938 -16.797 5 1 72.69 93 ASN B N 1
ATOM 3341 C CA . ASN B 1 93 ? 11.242 -15.758 5.758 1 72.69 93 ASN B CA 1
ATOM 3342 C C . ASN B 1 93 ? 9.766 -15.672 5.371 1 72.69 93 ASN B C 1
ATOM 3344 O O . ASN B 1 93 ? 9.234 -14.586 5.16 1 72.69 93 ASN B O 1
ATOM 3348 N N . SER B 1 94 ? 9.086 -16.891 5.137 1 83.56 94 SER B N 1
ATOM 3349 C CA . SER B 1 94 ? 7.672 -16.906 4.793 1 83.56 94 SER B CA 1
ATOM 3350 C C . SER B 1 94 ? 6.801 -16.609 6.012 1 83.56 94 SER B C 1
ATOM 3352 O O . SER B 1 94 ? 7.176 -16.938 7.141 1 83.56 94 SER B O 1
ATOM 3354 N N . ARG B 1 95 ? 5.742 -15.961 5.758 1 83.75 95 ARG B N 1
ATOM 3355 C CA . ARG B 1 95 ? 4.781 -15.672 6.816 1 83.75 95 ARG B CA 1
ATOM 3356 C C . ARG B 1 95 ? 4.02 -16.922 7.227 1 83.75 95 ARG B C 1
ATOM 3358 O O . ARG B 1 95 ? 3.375 -16.953 8.273 1 83.75 95 ARG B O 1
ATOM 3365 N N . PHE B 1 96 ? 4.141 -18.047 6.379 1 88.19 96 PHE B N 1
ATOM 3366 C CA . PHE B 1 96 ? 3.377 -19.266 6.625 1 88.19 96 PHE B CA 1
ATOM 3367 C C . PHE B 1 96 ? 4.285 -20.375 7.121 1 88.19 96 PHE B C 1
ATOM 3369 O O . PHE B 1 96 ? 5.465 -20.438 6.766 1 88.19 96 PHE B O 1
ATOM 3376 N N . ARG B 1 97 ? 3.744 -21.203 7.949 1 89.5 97 ARG B N 1
ATOM 3377 C CA . ARG B 1 97 ? 4.48 -22.359 8.438 1 89.5 97 ARG B CA 1
ATOM 3378 C C . ARG B 1 97 ? 4.52 -23.469 7.395 1 89.5 97 ARG B C 1
ATOM 3380 O O . ARG B 1 97 ? 5.531 -24.156 7.254 1 89.5 97 ARG B O 1
ATOM 3387 N N . TYR B 1 98 ? 3.396 -23.641 6.688 1 94.06 98 TYR B N 1
ATOM 3388 C CA . TYR B 1 98 ? 3.268 -24.672 5.676 1 94.06 98 TYR B CA 1
ATOM 3389 C C . TYR B 1 98 ? 2.938 -24.078 4.316 1 94.06 98 TYR B C 1
ATOM 3391 O O . TYR B 1 98 ? 2.361 -23 4.23 1 94.06 98 TYR B O 1
ATOM 3399 N N . MET B 1 99 ? 3.27 -24.812 3.34 1 95.69 99 MET B N 1
ATOM 3400 C CA . MET B 1 99 ? 2.949 -24.438 1.967 1 95.69 99 MET B CA 1
ATOM 3401 C C . MET B 1 99 ? 1.44 -24.391 1.751 1 95.69 99 MET B C 1
ATOM 3403 O O . MET B 1 99 ? 0.726 -25.297 2.172 1 95.69 99 MET B O 1
ATOM 3407 N N . HIS B 1 100 ? 0.972 -23.297 1.14 1 96.12 100 HIS B N 1
ATOM 3408 C CA . HIS B 1 100 ? -0.427 -23.219 0.735 1 96.12 100 HIS B CA 1
ATOM 3409 C C . HIS B 1 100 ? -0.638 -23.828 -0.647 1 96.12 100 HIS B C 1
ATOM 3411 O O . HIS B 1 100 ? 0.182 -23.641 -1.548 1 96.12 100 HIS B O 1
ATOM 3417 N N . GLN B 1 101 ? -1.752 -24.531 -0.732 1 97.38 101 GLN B N 1
ATOM 3418 C CA . GLN B 1 101 ? -1.891 -25.391 -1.9 1 97.38 101 GLN B CA 1
ATOM 3419 C C . GLN B 1 101 ? -3.277 -25.266 -2.521 1 97.38 101 GLN B C 1
ATOM 3421 O O . GLN B 1 101 ? -4.285 -25.297 -1.812 1 97.38 101 GLN B O 1
ATOM 3426 N N . ASP B 1 102 ? -3.328 -25.078 -3.799 1 97.06 102 ASP B N 1
ATOM 3427 C CA . ASP B 1 102 ? -4.508 -25.438 -4.578 1 97.06 102 ASP B CA 1
ATOM 3428 C C . ASP B 1 102 ? -4.391 -26.859 -5.121 1 97.06 102 ASP B C 1
ATOM 3430 O O . ASP B 1 102 ? -3.324 -27.266 -5.59 1 97.06 102 ASP B O 1
ATOM 3434 N N . VAL B 1 103 ? -5.426 -27.625 -4.977 1 97.56 103 VAL B N 1
ATOM 3435 C CA . VAL B 1 103 ? -5.32 -29.031 -5.32 1 97.56 103 VAL B CA 1
ATOM 3436 C C . VAL B 1 103 ? -6.457 -29.422 -6.266 1 97.56 103 VAL B C 1
ATOM 3438 O O . VAL B 1 103 ? -7.605 -29.016 -6.066 1 97.56 103 VAL B O 1
ATOM 3441 N N . VAL B 1 104 ? -6.07 -30.141 -7.25 1 96.81 104 VAL B N 1
ATOM 3442 C CA . VAL B 1 104 ? -7.039 -30.703 -8.188 1 96.81 104 VAL B CA 1
ATOM 3443 C C . VAL B 1 104 ? -7.078 -32.219 -8.055 1 96.81 104 VAL B C 1
ATOM 3445 O O . VAL B 1 104 ? -6.039 -32.875 -8.133 1 96.81 104 VAL B O 1
ATOM 3448 N N . ILE B 1 105 ? -8.234 -32.719 -7.844 1 97.19 105 ILE B N 1
ATOM 3449 C CA . ILE B 1 105 ? -8.445 -34.156 -7.664 1 97.19 105 ILE B CA 1
ATOM 3450 C C . ILE B 1 105 ? -9.312 -34.688 -8.805 1 97.19 105 ILE B C 1
ATOM 3452 O O . ILE B 1 105 ? -10.477 -34.312 -8.945 1 97.19 105 ILE B O 1
ATOM 3456 N N . THR B 1 106 ? -8.734 -35.594 -9.586 1 97.06 106 THR B N 1
ATOM 3457 C CA . THR B 1 106 ? -9.414 -36.062 -10.789 1 97.06 106 THR B CA 1
ATOM 3458 C C . THR B 1 106 ? -9.391 -37.594 -10.859 1 97.06 106 THR B C 1
ATOM 3460 O O . THR B 1 106 ? -8.328 -38.188 -10.758 1 97.06 106 THR B O 1
ATOM 3463 N N . PRO B 1 107 ? -10.508 -38.188 -11.102 1 96.38 107 PRO B N 1
ATOM 3464 C CA . PRO B 1 107 ? -10.523 -39.656 -11.273 1 96.38 107 PRO B CA 1
ATOM 3465 C C . PRO B 1 107 ? -9.875 -40.094 -12.586 1 96.38 107 PRO B C 1
ATOM 3467 O O . PRO B 1 107 ? -10.078 -39.469 -13.625 1 96.38 107 PRO B O 1
ATOM 3470 N N . LEU B 1 108 ? -9.055 -41.031 -12.578 1 95 108 LEU B N 1
ATOM 3471 C CA . LEU B 1 108 ? -8.391 -41.562 -13.758 1 95 108 LEU B CA 1
ATOM 3472 C C . LEU B 1 108 ? -9.078 -42.844 -14.219 1 95 108 LEU B C 1
ATOM 3474 O O . LEU B 1 108 ? -8.852 -43.312 -15.344 1 95 108 LEU B O 1
ATOM 3478 N N . GLY B 1 109 ? -9.867 -43.438 -13.43 1 90.62 109 GLY B N 1
ATOM 3479 C CA . GLY B 1 109 ? -10.633 -44.656 -13.641 1 90.62 109 GLY B CA 1
ATOM 3480 C C . GLY B 1 109 ? -11.594 -44.969 -12.508 1 90.62 109 GLY B C 1
ATOM 3481 O O . GLY B 1 109 ? -12.117 -44.031 -11.867 1 90.62 109 GLY B O 1
ATOM 3482 N N . SER B 1 110 ? -11.758 -46.219 -12.406 1 90.44 110 SER B N 1
ATOM 3483 C CA . SER B 1 110 ? -12.742 -46.625 -11.406 1 90.44 110 SER B CA 1
ATOM 3484 C C . SER B 1 110 ? -12.141 -46.594 -10 1 90.44 110 SER B C 1
ATOM 3486 O O . SER B 1 110 ? -12.859 -46.375 -9.016 1 90.44 110 SER B O 1
ATOM 3488 N N . ASP B 1 111 ? -10.891 -46.75 -9.945 1 93.25 111 ASP B N 1
ATOM 3489 C CA . ASP B 1 111 ? -10.32 -46.875 -8.609 1 93.25 111 ASP B CA 1
ATOM 3490 C C . ASP B 1 111 ? -9.078 -46 -8.453 1 93.25 111 ASP B C 1
ATOM 3492 O O . ASP B 1 111 ? -8.453 -46 -7.387 1 93.25 111 ASP B O 1
ATOM 3496 N N . GLU B 1 112 ? -8.695 -45.344 -9.43 1 95.5 112 GLU B N 1
ATOM 3497 C CA . GLU B 1 112 ? -7.484 -44.531 -9.391 1 95.5 112 GLU B CA 1
ATOM 3498 C C . GLU B 1 112 ? -7.809 -43.031 -9.508 1 95.5 112 GLU B C 1
ATOM 3500 O O . GLU B 1 112 ? -8.734 -42.656 -10.227 1 95.5 112 GLU B O 1
ATOM 3505 N N . ILE B 1 113 ? -7.059 -42.219 -8.758 1 96.31 113 ILE B N 1
ATOM 3506 C CA . ILE B 1 113 ? -7.301 -40.781 -8.695 1 96.31 113 ILE B CA 1
ATOM 3507 C C . ILE B 1 113 ? -5.977 -40.031 -8.789 1 96.31 113 ILE B C 1
ATOM 3509 O O . ILE B 1 113 ? -4.98 -40.438 -8.188 1 96.31 113 ILE B O 1
ATOM 3513 N N . SER B 1 114 ? -5.988 -39 -9.562 1 97.31 114 SER B N 1
ATOM 3514 C CA . SER B 1 114 ? -4.848 -38.094 -9.617 1 97.31 114 SER B CA 1
ATOM 3515 C C . SER B 1 114 ? -5.055 -36.906 -8.688 1 97.31 114 SER B C 1
ATOM 3517 O O . SER B 1 114 ? -6.145 -36.344 -8.641 1 97.31 114 SER B O 1
ATOM 3519 N N . VAL B 1 115 ? -4.062 -36.594 -7.914 1 97.44 115 VAL B N 1
ATOM 3520 C CA . VAL B 1 115 ? -4.027 -35.406 -7.055 1 97.44 115 VAL B CA 1
ATOM 3521 C C . VAL B 1 115 ? -2.883 -34.5 -7.473 1 97.44 115 VAL B C 1
ATOM 3523 O O . VAL B 1 115 ? -1.71 -34.875 -7.344 1 97.44 115 VAL B O 1
ATOM 3526 N N . ILE B 1 116 ? -3.246 -33.375 -7.91 1 97.88 116 ILE B N 1
ATOM 3527 C CA . ILE B 1 116 ? -2.225 -32.406 -8.344 1 97.88 116 ILE B CA 1
ATOM 3528 C C . ILE B 1 116 ? -2.18 -31.234 -7.391 1 97.88 116 ILE B C 1
ATOM 3530 O O . ILE B 1 116 ? -3.209 -30.609 -7.125 1 97.88 116 ILE B O 1
ATOM 3534 N N . ILE B 1 117 ? -1.011 -30.906 -6.949 1 97.88 117 ILE B N 1
ATOM 3535 C CA . ILE B 1 117 ? -0.806 -29.875 -5.945 1 97.88 117 ILE B CA 1
ATOM 3536 C C . ILE B 1 117 ? -0.079 -28.688 -6.57 1 97.88 117 ILE B C 1
ATOM 3538 O O . ILE B 1 117 ? 1.003 -28.844 -7.141 1 97.88 117 ILE B O 1
ATOM 3542 N N . TYR B 1 118 ? -0.683 -27.562 -6.457 1 97.5 118 TYR B N 1
ATOM 3543 C CA . TYR B 1 118 ? -0.082 -26.312 -6.902 1 97.5 118 TYR B CA 1
ATOM 3544 C C . TYR B 1 118 ? 0.31 -25.453 -5.711 1 97.5 118 TYR B C 1
ATOM 3546 O O . TYR B 1 118 ? -0.524 -25.141 -4.855 1 97.5 118 TYR B O 1
ATOM 3554 N N . ASP B 1 119 ? 1.583 -25.031 -5.688 1 96.19 119 ASP B N 1
ATOM 3555 C CA . ASP B 1 119 ? 2.061 -24.141 -4.637 1 96.19 119 ASP B CA 1
ATOM 3556 C C . ASP B 1 119 ? 1.584 -22.719 -4.871 1 96.19 119 ASP B C 1
ATOM 3558 O O . ASP B 1 119 ? 2.031 -22.047 -5.812 1 96.19 119 ASP B O 1
ATOM 3562 N N . THR B 1 120 ? 0.697 -22.234 -4.023 1 96.06 120 THR B N 1
ATOM 3563 C CA . THR B 1 120 ? 0.158 -20.891 -4.172 1 96.06 120 THR B CA 1
ATOM 3564 C C . THR B 1 120 ? 0.682 -19.984 -3.066 1 96.06 120 THR B C 1
ATOM 3566 O O . THR B 1 120 ? 0.13 -18.906 -2.832 1 96.06 120 THR B O 1
ATOM 3569 N N . THR B 1 121 ? 1.733 -20.422 -2.375 1 94.5 121 THR B N 1
ATOM 3570 C CA . THR B 1 121 ? 2.258 -19.703 -1.211 1 94.5 121 THR B CA 1
ATOM 3571 C C . THR B 1 121 ? 2.668 -18.281 -1.58 1 94.5 121 THR B C 1
ATOM 3573 O O . THR B 1 121 ? 2.258 -17.328 -0.925 1 94.5 121 THR B O 1
ATOM 3576 N N . ALA B 1 122 ? 3.4 -18.125 -2.65 1 92.44 122 ALA B N 1
ATOM 3577 C CA . ALA B 1 122 ? 3.914 -16.828 -3.059 1 92.44 122 ALA B CA 1
ATOM 3578 C C . ALA B 1 122 ? 2.773 -15.867 -3.385 1 92.44 122 ALA B C 1
ATOM 3580 O O . ALA B 1 122 ? 2.832 -14.68 -3.039 1 92.44 122 ALA B O 1
ATOM 3581 N N . LEU B 1 123 ? 1.786 -16.375 -4.047 1 94.06 123 LEU B N 1
ATOM 3582 C CA . LEU B 1 123 ? 0.64 -15.555 -4.418 1 94.06 123 LEU B CA 1
ATOM 3583 C C . LEU B 1 123 ? -0.113 -15.086 -3.176 1 94.06 123 LEU B C 1
ATOM 3585 O O . LEU B 1 123 ? -0.476 -13.906 -3.072 1 94.06 123 LEU B O 1
ATOM 3589 N N . LEU B 1 124 ? -0.337 -15.984 -2.283 1 93.75 124 LEU B N 1
ATOM 3590 C CA . LEU B 1 124 ? -1.065 -15.641 -1.067 1 93.75 124 LEU B CA 1
ATOM 3591 C C . LEU B 1 124 ? -0.27 -14.648 -0.22 1 93.75 124 LEU B C 1
ATOM 3593 O O . LEU B 1 124 ? -0.846 -13.758 0.408 1 93.75 124 LEU B O 1
ATOM 3597 N N . GLU B 1 125 ? 1.016 -14.828 -0.16 1 91.5 125 GLU B N 1
ATOM 3598 C CA . GLU B 1 125 ? 1.865 -13.883 0.558 1 91.5 125 GLU B CA 1
ATOM 3599 C C . GLU B 1 125 ? 1.796 -12.492 -0.07 1 91.5 125 GLU B C 1
ATOM 3601 O O . GLU B 1 125 ? 1.717 -11.492 0.64 1 91.5 125 GLU B O 1
ATOM 3606 N N . ALA B 1 126 ? 1.802 -12.453 -1.381 1 92.44 126 ALA B N 1
ATOM 3607 C CA . ALA B 1 126 ? 1.695 -11.172 -2.076 1 92.44 126 ALA B CA 1
ATOM 3608 C C . ALA B 1 126 ? 0.362 -10.492 -1.773 1 92.44 126 ALA B C 1
ATOM 3610 O O . ALA B 1 126 ? 0.316 -9.289 -1.518 1 92.44 126 ALA B O 1
ATOM 3611 N N . LYS B 1 127 ? -0.657 -11.227 -1.787 1 91.12 127 LYS B N 1
ATOM 3612 C CA . LYS B 1 127 ? -1.982 -10.68 -1.505 1 91.12 127 LYS B CA 1
ATOM 3613 C C . LYS B 1 127 ? -2.07 -10.164 -0.073 1 91.12 127 LYS B C 1
ATOM 3615 O O . LYS B 1 127 ? -2.674 -9.117 0.178 1 91.12 127 LYS B O 1
ATOM 3620 N N . ALA B 1 128 ? -1.499 -10.898 0.812 1 89.44 128 ALA B N 1
ATOM 3621 C CA . ALA B 1 128 ? -1.464 -10.453 2.203 1 89.44 128 ALA B CA 1
ATOM 3622 C C . ALA B 1 128 ? -0.715 -9.133 2.342 1 89.44 128 ALA B C 1
ATOM 3624 O O . ALA B 1 128 ? -1.152 -8.234 3.068 1 89.44 128 ALA B O 1
ATOM 3625 N N . THR B 1 129 ? 0.389 -9.008 1.668 1 88.69 129 THR B N 1
ATOM 3626 C CA . THR B 1 129 ? 1.191 -7.789 1.686 1 88.69 129 THR B CA 1
ATOM 3627 C C . THR B 1 129 ? 0.401 -6.613 1.119 1 88.69 129 THR B C 1
ATOM 3629 O O . THR B 1 129 ? 0.437 -5.512 1.672 1 88.69 129 THR B O 1
ATOM 3632 N N . ILE B 1 130 ? -0.295 -6.863 0.058 1 88.5 130 ILE B N 1
ATOM 3633 C CA . ILE B 1 130 ? -1.142 -5.84 -0.548 1 88.5 130 ILE B CA 1
ATOM 3634 C C . ILE B 1 130 ? -2.158 -5.336 0.475 1 88.5 130 ILE B C 1
ATOM 3636 O O . ILE B 1 130 ? -2.305 -4.129 0.672 1 88.5 130 ILE B O 1
ATOM 3640 N N . ASN B 1 131 ? -2.811 -6.215 1.114 1 88.62 131 ASN B N 1
ATOM 3641 C CA . ASN B 1 131 ? -3.844 -5.852 2.076 1 88.62 131 ASN B CA 1
ATOM 3642 C C . ASN B 1 131 ? -3.271 -5.047 3.24 1 88.62 131 ASN B C 1
ATOM 3644 O O . ASN B 1 131 ? -3.889 -4.086 3.699 1 88.62 131 ASN B O 1
ATOM 3648 N N . GLU B 1 132 ? -2.152 -5.41 3.658 1 85.25 132 GLU B N 1
ATOM 3649 C CA . GLU B 1 132 ? -1.478 -4.688 4.73 1 85.25 132 GLU B CA 1
ATOM 3650 C C . GLU B 1 132 ? -1.131 -3.266 4.305 1 85.25 132 GLU B C 1
ATOM 3652 O O . GLU B 1 132 ? -1.33 -2.318 5.07 1 85.25 132 GLU B O 1
ATOM 3657 N N . GLN B 1 133 ? -0.614 -3.168 3.135 1 82.88 133 GLN B N 1
ATOM 3658 C CA . GLN B 1 133 ? -0.243 -1.854 2.621 1 82.88 133 GLN B CA 1
ATOM 3659 C C . GLN B 1 133 ? -1.475 -0.977 2.412 1 82.88 133 GLN B C 1
ATOM 3661 O O . GLN B 1 133 ? -1.441 0.225 2.686 1 82.88 133 GLN B O 1
ATOM 3666 N N . LEU B 1 134 ? -2.477 -1.572 1.947 1 81.56 134 LEU B N 1
ATOM 3667 C CA . LEU B 1 134 ? -3.729 -0.846 1.768 1 81.56 134 LEU B CA 1
ATOM 3668 C C . LEU B 1 134 ? -4.25 -0.324 3.102 1 81.56 134 LEU B C 1
ATOM 3670 O O . LEU B 1 134 ? -4.754 0.799 3.18 1 81.56 134 LEU B O 1
ATOM 3674 N N . ASP B 1 135 ? -4.066 -1.087 4.09 1 81.19 135 ASP B N 1
ATOM 3675 C CA . ASP B 1 135 ? -4.48 -0.67 5.426 1 81.19 135 ASP B CA 1
ATOM 3676 C C . ASP B 1 135 ? -3.658 0.524 5.906 1 81.19 135 ASP B C 1
ATOM 3678 O O . ASP B 1 135 ? -4.195 1.445 6.523 1 81.19 135 ASP B O 1
ATOM 3682 N N . ILE B 1 136 ? -2.43 0.51 5.633 1 76.06 136 ILE B N 1
ATOM 3683 C CA . ILE B 1 136 ? -1.535 1.601 6.008 1 76.06 136 ILE B CA 1
ATOM 3684 C C . ILE B 1 136 ? -1.931 2.871 5.262 1 76.06 136 ILE B C 1
ATOM 3686 O O . ILE B 1 136 ? -2.02 3.947 5.855 1 76.06 136 ILE B O 1
ATOM 3690 N N . VAL B 1 137 ? -2.148 2.742 4.031 1 74.06 137 VAL B N 1
ATOM 3691 C CA . VAL B 1 137 ? -2.535 3.877 3.199 1 74.06 137 VAL B CA 1
ATOM 3692 C C . VAL B 1 137 ? -3.846 4.473 3.711 1 74.06 137 VAL B C 1
ATOM 3694 O O . VAL B 1 137 ? -3.977 5.691 3.826 1 74.06 137 VAL B O 1
ATOM 3697 N N . LYS B 1 138 ? -4.754 3.68 4 1 75.62 138 LYS B N 1
ATOM 3698 C CA . LYS B 1 138 ? -6.039 4.137 4.516 1 75.62 138 LYS B CA 1
ATOM 3699 C C . LYS B 1 138 ? -5.871 4.895 5.832 1 75.62 138 LYS B C 1
ATOM 3701 O O . LYS B 1 138 ? -6.477 5.945 6.031 1 75.62 138 LYS B O 1
ATOM 3706 N N . LYS B 1 139 ? -5.02 4.363 6.641 1 74.88 139 LYS B N 1
ATOM 3707 C CA . LYS B 1 139 ? -4.762 5.012 7.926 1 74.88 139 LYS B CA 1
ATOM 3708 C C . LYS B 1 139 ? -4.078 6.363 7.73 1 74.88 139 LYS B C 1
ATOM 3710 O O . LYS B 1 139 ? -4.441 7.344 8.383 1 74.88 139 LYS B O 1
ATOM 3715 N N . GLN B 1 140 ? -3.135 6.355 6.863 1 73.44 140 GLN B N 1
ATOM 3716 C CA . GLN B 1 140 ? -2.385 7.578 6.609 1 73.44 140 GLN B CA 1
ATOM 3717 C C . GLN B 1 140 ? -3.264 8.633 5.941 1 73.44 140 GLN B C 1
ATOM 3719 O O . GLN B 1 140 ? -3.088 9.836 6.172 1 73.44 140 GLN B O 1
ATOM 3724 N N . ALA B 1 141 ? -4.172 8.18 5.199 1 73.75 141 ALA B N 1
ATOM 3725 C CA . ALA B 1 141 ? -5.062 9.102 4.496 1 73.75 141 ALA B CA 1
ATOM 3726 C C . ALA B 1 141 ? -6.176 9.594 5.418 1 73.75 141 ALA B C 1
ATOM 3728 O O . ALA B 1 141 ? -6.746 10.664 5.191 1 73.75 141 ALA B O 1
ATOM 3729 N N . SER B 1 142 ? -6.285 8.906 6.465 1 83.94 142 SER B N 1
ATOM 3730 C CA . SER B 1 142 ? -7.484 9.188 7.25 1 83.94 142 SER B CA 1
ATOM 3731 C C . SER B 1 142 ? -7.125 9.773 8.609 1 83.94 142 SER B C 1
ATOM 3733 O O . SER B 1 142 ? -7.977 10.352 9.289 1 83.94 142 SER B O 1
ATOM 3735 N N . THR B 1 143 ? -5.836 9.695 9.023 1 86.12 143 THR B N 1
ATOM 3736 C CA . THR B 1 143 ? -5.477 10.078 10.383 1 86.12 143 THR B CA 1
ATOM 3737 C C . THR B 1 143 ? -4.336 11.094 10.367 1 86.12 143 THR B C 1
ATOM 3739 O O . THR B 1 143 ? -3.615 11.211 9.375 1 86.12 143 THR B O 1
ATOM 3742 N N . ASP B 1 144 ? -4.285 11.836 11.445 1 85 144 ASP B N 1
ATOM 3743 C CA . ASP B 1 144 ? -3.15 12.727 11.664 1 85 144 ASP B CA 1
ATOM 3744 C C . ASP B 1 144 ? -1.892 11.93 12.016 1 85 144 ASP B C 1
ATOM 3746 O O . ASP B 1 144 ? -1.9 11.117 12.938 1 85 144 ASP B O 1
ATOM 3750 N N . PRO B 1 145 ? -0.876 12.172 11.281 1 76.31 145 PRO B N 1
ATOM 3751 C CA . PRO B 1 145 ? 0.321 11.344 11.477 1 76.31 145 PRO B CA 1
ATOM 3752 C C . PRO B 1 145 ? 0.95 11.539 12.859 1 76.31 145 PRO B C 1
ATOM 3754 O O . PRO B 1 145 ? 1.61 10.633 13.367 1 76.31 145 PRO B O 1
ATOM 3757 N N . LEU B 1 146 ? 0.779 12.664 13.477 1 80.56 146 LEU B N 1
ATOM 3758 C CA . LEU B 1 146 ? 1.396 12.953 14.766 1 80.56 146 LEU B CA 1
ATOM 3759 C C . LEU B 1 146 ? 0.551 12.398 15.906 1 80.56 146 LEU B C 1
ATOM 3761 O O . LEU B 1 146 ? 1.091 11.906 16.891 1 80.56 146 LEU B O 1
ATOM 3765 N N . LEU B 1 147 ? -0.727 12.414 15.742 1 91.06 147 LEU B N 1
ATOM 3766 C CA . LEU B 1 147 ? -1.595 12.234 16.906 1 91.06 147 LEU B CA 1
ATOM 3767 C C . LEU B 1 147 ? -2.412 10.953 16.766 1 91.06 147 LEU B C 1
ATOM 3769 O O . LEU B 1 147 ? -2.969 10.461 17.75 1 91.06 147 LEU B O 1
ATOM 3773 N N . GLY B 1 148 ? -2.625 10.492 15.555 1 87.56 148 GLY B N 1
ATOM 3774 C CA . GLY B 1 148 ? -3.365 9.258 15.328 1 87.56 148 GLY B CA 1
ATOM 3775 C C . GLY B 1 148 ? -4.863 9.469 15.242 1 87.56 148 GLY B C 1
ATOM 3776 O O . GLY B 1 148 ? -5.609 8.539 14.922 1 87.56 148 GLY B O 1
ATOM 3777 N N . CYS B 1 149 ? -5.332 10.617 15.586 1 92.19 149 CYS B N 1
ATOM 3778 C CA . CYS B 1 149 ? -6.746 10.922 15.414 1 92.19 149 CYS B CA 1
ATOM 3779 C C . CYS B 1 149 ? -7.066 11.219 13.953 1 92.19 149 CYS B C 1
ATOM 3781 O O . CYS B 1 149 ? -6.164 11.281 13.117 1 92.19 149 CYS B O 1
ATOM 3783 N N . TYR B 1 150 ? -8.383 11.305 13.672 1 92.12 150 TYR B N 1
ATOM 3784 C CA . TYR B 1 150 ? -8.766 11.57 12.289 1 92.12 150 TYR B CA 1
ATOM 3785 C C . TYR B 1 150 ? -8.203 12.906 11.82 1 92.12 150 TYR B C 1
ATOM 3787 O O . TYR B 1 150 ? -7.988 13.82 12.617 1 92.12 150 TYR B O 1
ATOM 3795 N N . ASN B 1 151 ? -7.918 12.922 10.578 1 88 151 ASN B N 1
ATOM 3796 C CA . ASN B 1 151 ? -7.543 14.203 9.984 1 88 151 ASN B CA 1
ATOM 3797 C C . ASN B 1 151 ? -8.766 14.969 9.484 1 88 151 ASN B C 1
ATOM 3799 O O . ASN B 1 151 ? -9.883 14.461 9.531 1 88 151 ASN B O 1
ATOM 3803 N N . ARG B 1 152 ? -8.562 16.125 9.055 1 87.94 152 ARG B N 1
ATOM 3804 C CA . ARG B 1 152 ? -9.641 17.016 8.664 1 87.94 152 ARG B CA 1
ATOM 3805 C C . ARG B 1 152 ? -10.43 16.438 7.492 1 87.94 152 ARG B C 1
ATOM 3807 O O . ARG B 1 152 ? -11.664 16.5 7.469 1 87.94 152 ARG B O 1
ATOM 3814 N N . LYS B 1 153 ? -9.758 15.938 6.566 1 83.19 153 LYS B N 1
ATOM 3815 C CA . LYS B 1 153 ? -10.422 15.367 5.398 1 83.19 153 LYS B CA 1
ATOM 3816 C C . LYS B 1 153 ? -11.391 14.258 5.801 1 83.19 153 LYS B C 1
ATOM 3818 O O . LYS B 1 153 ? -12.547 14.258 5.387 1 83.19 153 LYS B O 1
ATOM 3823 N N . MET B 1 154 ? -10.805 13.336 6.562 1 88 154 MET B N 1
ATOM 3824 C CA . MET B 1 154 ? -11.633 12.227 7.027 1 88 154 MET B CA 1
ATOM 3825 C C . MET B 1 154 ? -12.805 12.734 7.863 1 88 154 MET B C 1
ATOM 3827 O O . MET B 1 154 ? -13.914 12.203 7.766 1 88 154 MET B O 1
ATOM 3831 N N . PHE B 1 155 ? -12.586 13.641 8.656 1 93.38 155 PHE B N 1
ATOM 3832 C CA . PHE B 1 155 ? -13.648 14.211 9.469 1 93.38 155 PHE B CA 1
ATOM 3833 C C . PHE B 1 155 ? -14.773 14.742 8.586 1 93.38 155 PHE B C 1
ATOM 3835 O O . PHE B 1 155 ? -15.953 14.5 8.859 1 93.38 155 PHE B O 1
ATOM 3842 N N . ASN B 1 156 ? -14.414 15.438 7.559 1 89.56 156 ASN B N 1
ATOM 3843 C CA . ASN B 1 156 ? -15.406 16 6.648 1 89.56 156 ASN B CA 1
ATOM 3844 C C . ASN B 1 156 ? -16.25 14.914 5.996 1 89.56 156 ASN B C 1
ATOM 3846 O O . ASN B 1 156 ? -17.469 15.078 5.836 1 89.56 156 ASN B O 1
ATOM 3850 N N . ASP B 1 157 ? -15.648 13.875 5.621 1 88.5 157 ASP B N 1
ATOM 3851 C CA . ASP B 1 157 ? -16.359 12.75 5.031 1 88.5 157 ASP B CA 1
ATOM 3852 C C . ASP B 1 157 ? -17.375 12.156 6.016 1 88.5 157 ASP B C 1
ATOM 3854 O O . ASP B 1 157 ? -18.516 11.883 5.66 1 88.5 157 ASP B O 1
ATOM 3858 N N . LEU B 1 158 ? -16.875 11.969 7.199 1 92.38 158 LEU B N 1
ATOM 3859 C CA . LEU B 1 158 ? -17.719 11.375 8.234 1 92.38 158 LEU B CA 1
ATOM 3860 C C . LEU B 1 158 ? -18.844 12.328 8.641 1 92.38 158 LEU B C 1
ATOM 3862 O O . LEU B 1 158 ? -19.953 11.891 8.953 1 92.38 158 LEU B O 1
ATOM 3866 N N . LEU B 1 159 ? -18.516 13.594 8.656 1 94.44 159 LEU B N 1
ATOM 3867 C CA . LEU B 1 159 ? -19.516 14.609 8.961 1 94.44 159 LEU B CA 1
ATOM 3868 C C . LEU B 1 159 ? -20.641 14.586 7.93 1 94.44 159 LEU B C 1
ATOM 3870 O O . LEU B 1 159 ? -21.812 14.695 8.281 1 94.44 159 LEU B O 1
ATOM 3874 N N . ALA B 1 160 ? -20.281 14.5 6.672 1 91.81 160 ALA B N 1
ATOM 3875 C CA . ALA B 1 160 ? -21.281 14.43 5.605 1 91.81 160 ALA B CA 1
ATOM 3876 C C . ALA B 1 160 ? -22.234 13.258 5.812 1 91.81 160 ALA B C 1
ATOM 3878 O O . ALA B 1 160 ? -23.438 13.383 5.621 1 91.81 160 ALA B O 1
ATOM 3879 N N . THR B 1 161 ? -21.688 12.172 6.219 1 91.69 161 THR B N 1
ATOM 3880 C CA . THR B 1 161 ? -22.469 10.977 6.488 1 91.69 161 THR B CA 1
ATOM 3881 C C . THR B 1 161 ? -23.422 11.203 7.668 1 91.69 161 THR B C 1
ATOM 3883 O O . THR B 1 161 ? -24.578 10.789 7.629 1 91.69 161 THR B O 1
ATOM 3886 N N . GLU B 1 162 ? -22.891 11.836 8.703 1 93.38 162 GLU B N 1
ATOM 3887 C CA . GLU B 1 162 ? -23.688 12.102 9.891 1 93.38 162 GLU B CA 1
ATOM 3888 C C . GLU B 1 162 ? -24.828 13.062 9.578 1 93.38 162 GLU B C 1
ATOM 3890 O O . GLU B 1 162 ? -25.938 12.922 10.117 1 93.38 162 GLU B O 1
ATOM 3895 N N . VAL B 1 163 ? -24.578 13.992 8.734 1 93.25 163 VAL B N 1
ATOM 3896 C CA . VAL B 1 163 ? -25.609 14.953 8.328 1 93.25 163 VAL B CA 1
ATOM 3897 C C . VAL B 1 163 ? -26.734 14.234 7.605 1 93.25 163 VAL B C 1
ATOM 3899 O O . VAL B 1 163 ? -27.922 14.492 7.871 1 93.25 163 VAL B O 1
ATOM 3902 N N . MET B 1 164 ? -26.391 13.359 6.738 1 91.88 164 MET B N 1
ATOM 3903 C CA . MET B 1 164 ? -27.391 12.578 6.016 1 91.88 164 MET B CA 1
ATOM 3904 C C . MET B 1 164 ? -28.219 11.734 6.98 1 91.88 164 MET B C 1
ATOM 3906 O O . MET B 1 164 ? -29.453 11.68 6.863 1 91.88 164 MET B O 1
ATOM 3910 N N . ARG B 1 165 ? -27.547 11.125 7.883 1 90.56 165 ARG B N 1
ATOM 3911 C CA . ARG B 1 165 ? -28.219 10.297 8.883 1 90.56 165 ARG B CA 1
ATOM 3912 C C . ARG B 1 165 ? -29.156 11.125 9.742 1 90.56 165 ARG B C 1
ATOM 3914 O O . ARG B 1 165 ? -30.297 10.719 10.008 1 90.56 165 ARG B O 1
ATOM 3921 N N . ALA B 1 166 ? -28.656 12.234 10.219 1 91.12 166 ALA B N 1
ATOM 3922 C CA . ALA B 1 166 ? -29.438 13.117 11.086 1 91.12 166 ALA B CA 1
ATOM 3923 C C . ALA B 1 166 ? -30.672 13.648 10.352 1 91.12 166 ALA B C 1
ATOM 3925 O O . ALA B 1 166 ? -31.75 13.75 10.93 1 91.12 166 ALA B O 1
ATOM 3926 N N . ASN B 1 167 ? -30.484 13.953 9.07 1 90.56 167 ASN B N 1
ATOM 3927 C CA . ASN B 1 167 ? -31.609 14.445 8.273 1 90.56 167 ASN B CA 1
ATOM 3928 C C . ASN B 1 167 ? -32.656 13.359 8.055 1 90.56 167 ASN B C 1
ATOM 3930 O O . ASN B 1 167 ? -33.844 13.641 8.031 1 90.56 167 ASN B O 1
ATOM 3934 N N . ARG B 1 168 ? -32.219 12.18 7.922 1 89.56 168 ARG B N 1
ATOM 3935 C CA . ARG B 1 168 ? -33.094 11.055 7.637 1 89.56 168 ARG B CA 1
ATOM 3936 C C . ARG B 1 168 ? -33.875 10.625 8.883 1 89.56 168 ARG B C 1
ATOM 3938 O O . ARG B 1 168 ? -35.062 10.312 8.82 1 89.56 168 ARG B O 1
ATOM 3945 N N . HIS B 1 169 ? -33.188 10.641 10.023 1 91.19 169 HIS B N 1
ATOM 3946 C CA . HIS B 1 169 ? -33.781 10.047 11.227 1 91.19 169 HIS B CA 1
ATOM 3947 C C . HIS B 1 169 ? -34.156 11.117 12.242 1 91.19 169 HIS B C 1
ATOM 3949 O O . HIS B 1 169 ? -34.688 10.805 13.305 1 91.19 169 HIS B O 1
ATOM 3955 N N . ASN B 1 170 ? -33.812 12.367 12.008 1 90.12 170 ASN B N 1
ATOM 3956 C CA . ASN B 1 170 ? -34.094 13.492 12.898 1 90.12 170 ASN B CA 1
ATOM 3957 C C . ASN B 1 170 ? -33.375 13.344 14.242 1 90.12 170 ASN B C 1
ATOM 3959 O O . ASN B 1 170 ? -34 13.484 15.289 1 90.12 170 ASN B O 1
ATOM 3963 N N . HIS B 1 171 ? -32.188 12.844 14.125 1 90.81 171 HIS B N 1
ATOM 3964 C CA . HIS B 1 171 ? -31.344 12.727 15.312 1 90.81 171 HIS B CA 1
ATOM 3965 C C . HIS B 1 171 ? -30.453 13.953 15.492 1 90.81 171 HIS B C 1
ATOM 3967 O O . HIS B 1 171 ? -29.969 14.516 14.508 1 90.81 171 HIS B O 1
ATOM 3973 N N . PRO B 1 172 ? -30.344 14.383 16.781 1 92.25 172 PRO B N 1
ATOM 3974 C CA . PRO B 1 172 ? -29.438 15.508 17.016 1 92.25 172 PRO B CA 1
ATOM 3975 C C . PRO B 1 172 ? -27.969 15.102 17 1 92.25 172 PRO B C 1
ATOM 3977 O O . PRO B 1 172 ? -27.641 13.93 17.203 1 92.25 172 PRO B O 1
ATOM 3980 N N . PHE B 1 173 ? -27.156 16 16.625 1 95.88 173 PHE B N 1
ATOM 3981 C CA . PHE B 1 173 ? -25.734 15.859 16.906 1 95.88 173 PHE B CA 1
ATOM 3982 C C . PHE B 1 173 ? -25.078 17.234 17.094 1 95.88 173 PHE B C 1
ATOM 3984 O O . PHE B 1 173 ? -25.656 18.25 16.719 1 95.88 173 PHE B O 1
ATOM 3991 N N . SER B 1 174 ? -23.969 17.281 17.75 1 97.25 174 SER B N 1
ATOM 3992 C CA . SER B 1 174 ? -23.281 18.531 18.047 1 97.25 174 SER B CA 1
ATOM 3993 C C . SER B 1 174 ? -21.797 18.422 17.719 1 97.25 174 SER B C 1
ATOM 3995 O O . SER B 1 174 ? -21.266 17.328 17.562 1 97.25 174 SER B O 1
ATOM 3997 N N . LEU B 1 175 ? -21.203 19.578 17.547 1 97.81 175 LEU B N 1
ATOM 3998 C CA . LEU B 1 175 ? -19.781 19.703 17.297 1 97.81 175 LEU B CA 1
ATOM 3999 C C . LEU B 1 175 ? -19.094 20.469 18.422 1 97.81 175 LEU B C 1
ATOM 4001 O O . LEU B 1 175 ? -19.656 21.391 18.984 1 97.81 175 LEU B O 1
ATOM 4005 N N . ILE B 1 176 ? -17.906 20.062 18.766 1 98.19 176 ILE B N 1
ATOM 4006 C CA . ILE B 1 176 ? -17.047 20.781 19.688 1 98.19 176 ILE B CA 1
ATOM 4007 C C . ILE B 1 176 ? -15.742 21.172 18.984 1 98.19 176 ILE B C 1
ATOM 4009 O O . ILE B 1 176 ? -15.016 20.297 18.5 1 98.19 176 ILE B O 1
ATOM 4013 N N . MET B 1 177 ? -15.484 22.391 18.938 1 97.25 177 MET B N 1
ATOM 4014 C CA . MET B 1 177 ? -14.188 22.875 18.469 1 97.25 177 MET B CA 1
ATOM 4015 C C . MET B 1 177 ? -13.266 23.172 19.656 1 97.25 177 MET B C 1
ATOM 4017 O O . MET B 1 177 ? -13.703 23.766 20.641 1 97.25 177 MET B O 1
ATOM 4021 N N . ILE B 1 178 ? -12.008 22.797 19.5 1 97.81 178 ILE B N 1
ATOM 4022 C CA . ILE B 1 178 ? -11.039 22.938 20.578 1 97.81 178 ILE B CA 1
ATOM 4023 C C . ILE B 1 178 ? -9.805 23.688 20.062 1 97.81 178 ILE B C 1
ATOM 4025 O O . ILE B 1 178 ? -9.336 23.438 18.953 1 97.81 178 ILE B O 1
ATOM 4029 N N . ASP B 1 179 ? -9.281 24.531 20.797 1 96.12 179 ASP B N 1
ATOM 4030 C CA . ASP B 1 179 ? -8.023 25.203 20.516 1 96.12 179 ASP B CA 1
ATOM 4031 C C . ASP B 1 179 ? -7.152 25.312 21.766 1 96.12 179 ASP B C 1
ATOM 4033 O O . ASP B 1 179 ? -7.648 25.625 22.844 1 96.12 179 ASP B O 1
ATOM 4037 N N . ILE B 1 180 ? -5.914 25.078 21.609 1 96.25 180 ILE B N 1
ATOM 4038 C CA . ILE B 1 180 ? -4.988 25.172 22.734 1 96.25 180 ILE B CA 1
ATOM 4039 C C . ILE B 1 180 ? -4.621 26.641 22.984 1 96.25 180 ILE B C 1
ATOM 4041 O O . ILE B 1 180 ? -4.125 27.312 22.078 1 96.25 180 ILE B O 1
ATOM 4045 N N . ASP B 1 181 ? -4.805 27.047 24.219 1 95.44 181 ASP B N 1
ATOM 4046 C CA . ASP B 1 181 ? -4.551 28.453 24.562 1 95.44 181 ASP B CA 1
ATOM 4047 C C . ASP B 1 181 ? -3.055 28.75 24.578 1 95.44 181 ASP B C 1
ATOM 4049 O O . ASP B 1 181 ? -2.285 28.078 25.266 1 95.44 181 ASP B O 1
ATOM 4053 N N . ASN B 1 182 ? -2.662 29.734 23.766 1 91.75 182 ASN B N 1
ATOM 4054 C CA . ASN B 1 182 ? -1.297 30.25 23.719 1 91.75 182 ASN B CA 1
ATOM 4055 C C . ASN B 1 182 ? -0.3 29.156 23.328 1 91.75 182 ASN B C 1
ATOM 4057 O O . ASN B 1 182 ? 0.761 29.031 23.953 1 91.75 182 ASN B O 1
ATOM 4061 N N . PHE B 1 183 ? -0.642 28.406 22.453 1 91.06 183 PHE B N 1
ATOM 4062 C CA . PHE B 1 183 ? 0.198 27.281 22.062 1 91.06 183 PHE B CA 1
ATOM 4063 C C . PHE B 1 183 ? 1.471 27.766 21.375 1 91.06 183 PHE B C 1
ATOM 4065 O O . PHE B 1 183 ? 2.533 27.156 21.516 1 91.06 183 PHE B O 1
ATOM 4072 N N . LYS B 1 184 ? 1.327 28.75 20.641 1 82.5 184 LYS B N 1
ATOM 4073 C CA . LYS B 1 184 ? 2.506 29.312 20 1 82.5 184 LYS B CA 1
ATOM 4074 C C . LYS B 1 184 ? 3.588 29.656 21.016 1 82.5 184 LYS B C 1
ATOM 4076 O O . LYS B 1 184 ? 4.777 29.484 20.75 1 82.5 184 LYS B O 1
ATOM 4081 N N . SER B 1 185 ? 3.16 30.188 22.109 1 85.81 185 SER B N 1
ATOM 4082 C CA . SER B 1 185 ? 4.105 30.547 23.156 1 85.81 185 SER B CA 1
ATOM 4083 C C . SER B 1 185 ? 4.871 29.312 23.641 1 85.81 185 SER B C 1
ATOM 4085 O O . SER B 1 185 ? 6.039 29.406 24.016 1 85.81 185 SER B O 1
ATOM 4087 N N . VAL B 1 186 ? 4.27 28.203 23.672 1 90.25 186 VAL B N 1
ATOM 4088 C CA . VAL B 1 186 ? 4.91 26.953 24.062 1 90.25 186 VAL B CA 1
ATOM 4089 C C . VAL B 1 186 ? 6.008 26.609 23.062 1 90.25 186 VAL B C 1
ATOM 4091 O O . VAL B 1 186 ? 7.137 26.297 23.453 1 90.25 186 VAL B O 1
ATOM 4094 N N . ASN B 1 187 ? 5.66 26.703 21.844 1 82.19 187 ASN B N 1
ATOM 4095 C CA . ASN B 1 187 ? 6.633 26.391 20.797 1 82.19 187 ASN B CA 1
ATOM 4096 C C . ASN B 1 187 ? 7.809 27.359 20.812 1 82.19 187 ASN B C 1
ATOM 4098 O O . ASN B 1 187 ? 8.953 26.969 20.625 1 82.19 187 ASN B O 1
ATOM 4102 N N . ASP B 1 188 ? 7.465 28.562 21 1 75.69 188 ASP B N 1
ATOM 4103 C CA . ASP B 1 188 ? 8.484 29.609 21 1 75.69 188 ASP B CA 1
ATOM 4104 C C . ASP B 1 188 ? 9.438 29.438 22.172 1 75.69 188 ASP B C 1
ATOM 4106 O O . ASP B 1 188 ? 10.633 29.719 22.062 1 75.69 188 ASP B O 1
ATOM 4110 N N . THR B 1 189 ? 8.875 29.047 23.25 1 82.38 189 THR B N 1
ATOM 4111 C CA . THR B 1 189 ? 9.641 28.984 24.5 1 82.38 189 THR B CA 1
ATOM 4112 C C . THR B 1 189 ? 10.414 27.672 24.594 1 82.38 189 THR B C 1
ATOM 4114 O O . THR B 1 189 ? 11.586 27.672 24.984 1 82.38 189 THR B O 1
ATOM 4117 N N . TYR B 1 190 ? 9.766 26.594 24.203 1 85 190 TYR B N 1
ATOM 4118 C CA . TYR B 1 190 ? 10.352 25.297 24.516 1 85 190 TYR B CA 1
ATOM 4119 C C . TYR B 1 190 ? 10.711 24.547 23.25 1 85 190 TYR B C 1
ATOM 4121 O O . TYR B 1 190 ? 11.359 23.5 23.297 1 85 190 TYR B O 1
ATOM 4129 N N . GLY B 1 191 ? 10.258 25.016 22.203 1 78.62 191 GLY B N 1
ATOM 4130 C CA . GLY B 1 191 ? 10.523 24.344 20.938 1 78.62 191 GLY B CA 1
ATOM 4131 C C . GLY B 1 191 ? 9.359 23.516 20.438 1 78.62 191 GLY B C 1
ATOM 4132 O O . GLY B 1 191 ? 8.469 23.156 21.219 1 78.62 191 GLY B O 1
ATOM 4133 N N . HIS B 1 192 ? 9.438 23.062 19.203 1 78.88 192 HIS B N 1
ATOM 4134 C CA . HIS B 1 192 ? 8.336 22.375 18.562 1 78.88 192 HIS B CA 1
ATOM 4135 C C . HIS B 1 192 ? 8.203 20.938 19.078 1 78.88 192 HIS B C 1
ATOM 4137 O O . HIS B 1 192 ? 7.105 20.375 19.078 1 78.88 192 HIS B O 1
ATOM 4143 N N . LEU B 1 193 ? 9.266 20.422 19.453 1 82.06 193 LEU B N 1
ATOM 4144 C CA . LEU B 1 193 ? 9.203 19.062 19.984 1 82.06 193 LEU B CA 1
ATOM 4145 C C . LEU B 1 193 ? 8.359 19.016 21.25 1 82.06 193 LEU B C 1
ATOM 4147 O O . LEU B 1 193 ? 7.57 18.078 21.438 1 82.06 193 LEU B O 1
ATOM 4151 N N . VAL B 1 194 ? 8.617 19.953 22.062 1 88.12 194 VAL B N 1
ATOM 4152 C CA . VAL B 1 194 ? 7.832 20.047 23.281 1 88.12 194 VAL B CA 1
ATOM 4153 C C . VAL B 1 194 ? 6.375 20.359 22.938 1 88.12 194 VAL B C 1
ATOM 4155 O O . VAL B 1 194 ? 5.457 19.828 23.578 1 88.12 194 VAL B O 1
ATOM 4158 N N . GLY B 1 195 ? 6.211 21.156 21.938 1 92 195 GLY B N 1
ATOM 4159 C CA . GLY B 1 195 ? 4.863 21.406 21.438 1 92 195 GLY B CA 1
ATOM 4160 C C . GLY B 1 195 ? 4.152 20.141 20.984 1 92 195 GLY B C 1
ATOM 4161 O O . GLY B 1 195 ? 2.975 19.938 21.281 1 92 195 GLY B O 1
ATOM 4162 N N . ASP B 1 196 ? 4.867 19.344 20.406 1 89.88 196 ASP B N 1
ATOM 4163 C CA . ASP B 1 196 ? 4.316 18.078 19.938 1 89.88 196 ASP B CA 1
ATOM 4164 C C . ASP B 1 196 ? 3.852 17.219 21.109 1 89.88 196 ASP B C 1
ATOM 4166 O O . ASP B 1 196 ? 2.828 16.531 21.016 1 89.88 196 ASP B O 1
ATOM 4170 N N . GLU B 1 197 ? 4.594 17.219 22.062 1 93.25 197 GLU B N 1
ATOM 4171 C CA . GLU B 1 197 ? 4.238 16.438 23.25 1 93.25 197 GLU B CA 1
ATOM 4172 C C . GLU B 1 197 ? 2.947 16.953 23.875 1 93.25 197 GLU B C 1
ATOM 4174 O O . GLU B 1 197 ? 2.141 16.172 24.375 1 93.25 197 GLU B O 1
ATOM 4179 N N . VAL B 1 198 ? 2.836 18.219 23.875 1 95.5 198 VAL B N 1
ATOM 4180 C CA . VAL B 1 198 ? 1.613 18.828 24.391 1 95.5 198 VAL B CA 1
ATOM 4181 C C . VAL B 1 198 ? 0.419 18.375 23.562 1 95.5 198 VAL B C 1
ATOM 4183 O O . VAL B 1 198 ? -0.625 18.016 24.109 1 95.5 198 VAL B O 1
ATOM 4186 N N . LEU B 1 199 ? 0.6 18.406 22.297 1 95.81 199 LEU B N 1
ATOM 4187 C CA . LEU B 1 199 ? -0.456 17.984 21.375 1 95.81 199 LEU B CA 1
ATOM 4188 C C . LEU B 1 199 ? -0.831 16.531 21.625 1 95.81 199 LEU B C 1
ATOM 4190 O O . LEU B 1 199 ? -2.014 16.172 21.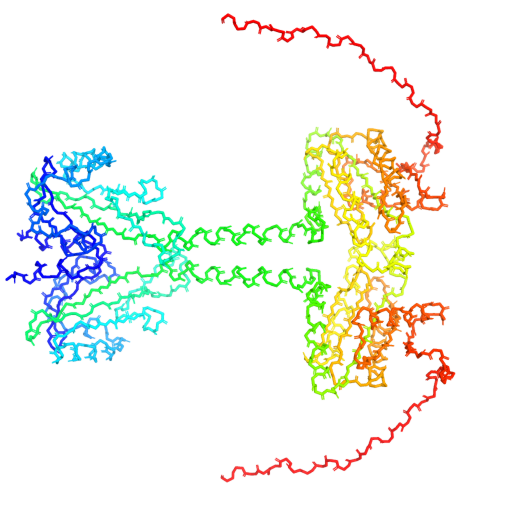656 1 95.81 199 LEU B O 1
ATOM 4194 N N . LYS B 1 200 ? 0.134 15.695 21.828 1 95.25 200 LYS B N 1
ATOM 4195 C CA . LYS B 1 200 ? -0.089 14.273 22.078 1 95.25 200 LYS B CA 1
ATOM 4196 C C . LYS B 1 200 ? -0.865 14.062 23.375 1 95.25 200 LYS B C 1
ATOM 4198 O O . LYS B 1 200 ? -1.776 13.234 23.438 1 95.25 200 LYS B O 1
ATOM 4203 N N . GLY B 1 201 ? -0.388 14.758 24.406 1 94.81 201 GLY B N 1
ATOM 4204 C CA . GLY B 1 201 ? -1.091 14.688 25.672 1 94.81 201 GLY B CA 1
ATOM 4205 C C . GLY B 1 201 ? -2.555 15.07 25.578 1 94.81 201 GLY B C 1
ATOM 4206 O O . GLY B 1 201 ? -3.424 14.367 26.094 1 94.81 201 GLY B O 1
ATOM 4207 N N . LEU B 1 202 ? -2.826 16.141 24.906 1 95.88 202 LEU B N 1
ATOM 4208 C CA . LEU B 1 202 ? -4.191 16.609 24.703 1 95.88 202 LEU B CA 1
ATOM 4209 C C . LEU B 1 202 ? -5.02 15.586 23.938 1 95.88 202 LEU B C 1
ATOM 4211 O O . LEU B 1 202 ? -6.176 15.336 24.281 1 95.88 202 LEU B O 1
ATOM 4215 N N . SER B 1 203 ? -4.473 15.094 22.891 1 96.06 203 SER B N 1
ATOM 4216 C CA . SER B 1 203 ? -5.172 14.117 22.078 1 96.06 203 SER B CA 1
ATOM 4217 C C . SER B 1 203 ? -5.551 12.883 22.891 1 96.06 203 SER B C 1
ATOM 4219 O O . SER B 1 203 ? -6.676 12.391 22.797 1 96.06 203 SER B O 1
ATOM 4221 N N . SER B 1 204 ? -4.625 12.406 23.656 1 95.5 204 SER B N 1
ATOM 4222 C CA . SER B 1 204 ? -4.863 11.234 24.484 1 95.5 204 SER B CA 1
ATOM 4223 C C . SER B 1 204 ? -5.961 11.492 25.516 1 95.5 204 SER B C 1
ATOM 4225 O O . SER B 1 204 ? -6.848 10.656 25.703 1 95.5 204 SER B O 1
ATOM 4227 N N . LEU B 1 205 ? -5.906 12.594 26.188 1 95.88 205 LEU B N 1
ATOM 4228 C CA . LEU B 1 205 ? -6.883 12.961 27.203 1 95.88 205 LEU B CA 1
ATOM 4229 C C . LEU B 1 205 ? -8.273 13.102 26.594 1 95.88 205 LEU B C 1
ATOM 4231 O O . LEU B 1 205 ? -9.266 12.68 27.188 1 95.88 205 LEU B O 1
ATOM 4235 N N . THR B 1 206 ? -8.328 13.695 25.453 1 96.81 206 THR B N 1
ATOM 4236 C CA . THR B 1 206 ? -9.609 13.898 24.781 1 96.81 206 THR B CA 1
ATOM 4237 C C . THR B 1 206 ? -10.219 12.562 24.359 1 96.81 206 THR B C 1
ATOM 4239 O O . THR B 1 206 ? -11.406 12.32 24.578 1 96.81 206 THR B O 1
ATOM 4242 N N . ALA B 1 207 ? -9.414 11.758 23.812 1 95.12 207 ALA B N 1
ATOM 4243 C CA . ALA B 1 207 ? -9.883 10.445 23.359 1 95.12 207 ALA B CA 1
ATOM 4244 C C . ALA B 1 207 ? -10.453 9.633 24.516 1 95.12 207 ALA B C 1
ATOM 4246 O O . ALA B 1 207 ? -11.422 8.891 24.328 1 95.12 207 ALA B O 1
ATOM 4247 N N . LYS B 1 208 ? -9.867 9.789 25.625 1 94.06 208 LYS B N 1
ATOM 4248 C CA . LYS B 1 208 ? -10.297 9.055 26.812 1 94.06 208 LYS B CA 1
ATOM 4249 C C . LYS B 1 208 ? -11.586 9.641 27.391 1 94.06 208 LYS B C 1
ATOM 4251 O O . LYS B 1 208 ? -12.266 9 28.188 1 94.06 208 LYS B O 1
ATOM 4256 N N . SER B 1 209 ? -11.938 10.812 26.938 1 95.19 209 SER B N 1
ATOM 4257 C CA . SER B 1 209 ? -13.055 11.531 27.531 1 95.19 209 SER B CA 1
ATOM 4258 C C . SER B 1 209 ? -14.305 11.43 26.672 1 95.19 209 SER B C 1
ATOM 4260 O O . SER B 1 209 ? -15.344 12.008 27 1 95.19 209 SER B O 1
ATOM 4262 N N . ILE B 1 210 ? -14.211 10.719 25.562 1 95 210 ILE B N 1
ATOM 4263 C CA . ILE B 1 210 ? -15.359 10.641 24.656 1 95 210 ILE B CA 1
ATOM 4264 C C . ILE B 1 210 ? -15.727 9.18 24.422 1 95 210 ILE B C 1
ATOM 4266 O O . ILE B 1 210 ? -14.961 8.273 24.766 1 95 210 ILE B O 1
ATOM 4270 N N . ARG B 1 211 ? -16.906 8.984 23.797 1 92.88 211 ARG B N 1
ATOM 4271 C CA . ARG B 1 211 ? -17.391 7.641 23.5 1 92.88 211 ARG B CA 1
ATOM 4272 C C . ARG B 1 211 ? -16.781 7.109 22.203 1 92.88 211 ARG B C 1
ATOM 4274 O O . ARG B 1 211 ? -16.203 7.875 21.422 1 92.88 211 ARG B O 1
ATOM 4281 N N . GLU B 1 212 ? -16.984 5.852 21.984 1 90.38 212 GLU B N 1
ATOM 4282 C CA . GLU B 1 212 ? -16.5 5.191 20.781 1 90.38 212 GLU B CA 1
ATOM 4283 C C . GLU B 1 212 ? -17.219 5.711 19.531 1 90.38 212 GLU B C 1
ATOM 4285 O O . GLU B 1 212 ? -16.641 5.758 18.453 1 90.38 212 GLU B O 1
ATOM 4290 N N . SER B 1 213 ? -18.422 6.086 19.75 1 91.81 213 SER B N 1
ATOM 4291 C CA . SER B 1 213 ? -19.234 6.562 18.625 1 91.81 213 SER B CA 1
ATOM 4292 C C . SER B 1 213 ? -18.875 8 18.266 1 91.81 213 SER B C 1
ATOM 4294 O O . SER B 1 213 ? -19.266 8.484 17.203 1 91.81 213 SER B O 1
ATOM 4296 N N . ASP B 1 214 ? -18.172 8.664 19.156 1 96 214 ASP B N 1
ATOM 4297 C CA . ASP B 1 214 ? -17.781 10.047 18.891 1 96 214 ASP B CA 1
ATOM 4298 C C . ASP B 1 214 ? -16.578 10.109 17.953 1 96 214 ASP B C 1
ATOM 4300 O O . ASP B 1 214 ? -15.789 9.172 17.891 1 96 214 ASP B O 1
ATOM 4304 N N . LEU B 1 215 ? -16.562 11.164 17.203 1 96.69 215 LEU B N 1
ATOM 4305 C CA . LEU B 1 215 ? -15.477 11.328 16.234 1 96.69 215 LEU B CA 1
ATOM 4306 C C . LEU B 1 215 ? -14.547 12.461 16.641 1 96.69 215 LEU B C 1
ATOM 4308 O O . LEU B 1 215 ? -15 13.57 16.938 1 96.69 215 LEU B O 1
ATOM 4312 N N . PHE B 1 216 ? -13.266 12.188 16.75 1 97.12 216 PHE B N 1
ATOM 4313 C CA . PHE B 1 216 ? -12.242 13.148 17.156 1 97.12 216 PHE B CA 1
ATOM 4314 C C . PHE B 1 216 ? -11.203 13.328 16.047 1 97.12 216 PHE B C 1
ATOM 4316 O O . PHE B 1 216 ? -10.664 12.344 15.531 1 97.12 216 PHE B O 1
ATOM 4323 N N . ALA B 1 217 ? -10.984 14.609 15.656 1 96.44 217 ALA B N 1
ATOM 4324 C CA . ALA B 1 217 ? -10.07 14.859 14.555 1 96.44 217 ALA B CA 1
ATOM 4325 C C . ALA B 1 217 ? -9.219 16.109 14.812 1 96.44 217 ALA B C 1
ATOM 4327 O O . ALA B 1 217 ? -9.633 16.984 15.57 1 96.44 217 ALA B O 1
ATOM 4328 N N . ARG B 1 218 ? -8.055 16.156 14.219 1 93.19 218 ARG B N 1
ATOM 4329 C CA . ARG B 1 218 ? -7.258 17.375 14.195 1 93.19 218 ARG B CA 1
ATOM 4330 C C . ARG B 1 218 ? -7.707 18.297 13.07 1 93.19 218 ARG B C 1
ATOM 4332 O O . ARG B 1 218 ? -7.738 17.891 11.906 1 93.19 218 ARG B O 1
ATOM 4339 N N . TRP B 1 219 ? -8.102 19.469 13.391 1 89.56 219 TRP B N 1
ATOM 4340 C CA . TRP B 1 219 ? -8.688 20.422 12.445 1 89.56 219 TRP B CA 1
ATOM 4341 C C . TRP B 1 219 ? -7.625 21.344 11.883 1 89.56 219 TRP B C 1
ATOM 4343 O O . TRP B 1 219 ? -7.723 21.781 10.727 1 89.56 219 TRP B O 1
ATOM 4353 N N . GLY B 1 220 ? -6.688 21.656 12.68 1 84.19 220 GLY B N 1
ATOM 4354 C CA . GLY B 1 220 ? -5.57 22.531 12.344 1 84.19 220 GLY B CA 1
ATOM 4355 C C . GLY B 1 220 ? -4.32 22.234 13.156 1 84.19 220 GLY B C 1
ATOM 4356 O O . GLY B 1 220 ? -4.164 21.141 13.688 1 84.19 220 GLY B O 1
ATOM 4357 N N . GLY B 1 221 ? -3.375 23.156 13.109 1 82.94 221 GLY B N 1
ATOM 4358 C CA . GLY B 1 221 ? -2.146 22.953 13.859 1 82.94 221 GLY B CA 1
ATOM 4359 C C . GLY B 1 221 ? -2.385 22.672 15.336 1 82.94 221 GLY B C 1
ATOM 4360 O O . GLY B 1 221 ? -1.901 21.672 15.875 1 82.94 221 GLY B O 1
ATOM 4361 N N . GLU B 1 222 ? -3.109 23.531 15.906 1 91.44 222 GLU B N 1
ATOM 4362 C CA . GLU B 1 222 ? -3.408 23.406 17.328 1 91.44 222 GLU B CA 1
ATOM 4363 C C . GLU B 1 222 ? -4.91 23.297 17.578 1 91.44 222 GLU B C 1
ATOM 4365 O O . GLU B 1 222 ? -5.387 23.516 18.688 1 91.44 222 GLU B O 1
ATOM 4370 N N . GLU B 1 223 ? -5.613 23.031 16.516 1 93.31 223 GLU B N 1
ATOM 4371 C CA . GLU B 1 223 ? -7.07 22.984 16.594 1 93.31 223 GLU B CA 1
ATOM 4372 C C . GLU B 1 223 ? -7.586 21.562 16.391 1 93.31 223 GLU B C 1
ATOM 4374 O O . GLU B 1 223 ? -7.035 20.812 15.586 1 93.31 223 GLU B O 1
ATOM 4379 N N . PHE B 1 224 ? -8.672 21.281 17.125 1 97.12 224 PHE B N 1
ATOM 4380 C CA . PHE B 1 224 ? -9.312 19.984 17.062 1 97.12 224 PHE B CA 1
ATOM 4381 C C . PHE B 1 224 ? -10.828 20.109 16.969 1 97.12 224 PHE B C 1
ATOM 4383 O O . PHE B 1 224 ? -11.375 21.188 17.25 1 97.12 224 PHE B O 1
ATOM 4390 N N . ILE B 1 225 ? -11.43 19.016 16.578 1 97.5 225 ILE B N 1
ATOM 4391 C CA . ILE B 1 225 ? -12.883 19.016 16.453 1 97.5 225 ILE B CA 1
ATOM 4392 C C . ILE B 1 225 ? -13.438 17.656 16.859 1 97.5 225 ILE B C 1
ATOM 4394 O O . ILE B 1 225 ? -12.805 16.625 16.641 1 97.5 225 ILE B O 1
ATOM 4398 N N . ILE B 1 226 ? -14.578 17.672 17.516 1 98.25 226 ILE B N 1
ATOM 4399 C CA . ILE B 1 226 ? -15.273 16.453 17.922 1 98.25 226 ILE B CA 1
ATOM 4400 C C . ILE B 1 226 ? -16.703 16.484 17.391 1 98.25 226 ILE B C 1
ATOM 4402 O O . ILE B 1 226 ? -17.375 17.516 17.453 1 98.25 226 ILE B O 1
ATOM 4406 N N . LEU B 1 227 ? -17.094 15.406 16.828 1 98.06 227 LEU B N 1
ATOM 4407 C CA . LEU B 1 227 ? -18.484 15.188 16.453 1 98.06 227 LEU B CA 1
ATOM 4408 C C . LEU B 1 227 ? -19.156 14.227 17.422 1 98.06 227 LEU B C 1
ATOM 4410 O O . LEU B 1 227 ? -18.656 13.125 17.672 1 98.06 227 LEU B O 1
ATOM 4414 N N . LEU B 1 228 ? -20.25 14.641 18.016 1 97.75 228 LEU B N 1
ATOM 4415 C CA . LEU B 1 228 ? -21 13.852 18.984 1 97.75 228 LEU B CA 1
ATOM 4416 C C . LEU B 1 228 ? -22.375 13.484 18.422 1 97.75 228 LEU B C 1
ATOM 4418 O O . LEU B 1 228 ? -23.328 14.242 18.578 1 97.75 228 LEU B O 1
ATOM 4422 N N . PRO B 1 229 ? -22.5 12.281 17.922 1 95.94 229 PRO B N 1
ATOM 4423 C CA . PRO B 1 229 ? -23.828 11.859 17.438 1 95.94 229 PRO B CA 1
ATOM 4424 C C . PRO B 1 229 ? -24.844 11.734 18.562 1 95.94 229 PRO B C 1
ATOM 4426 O O . PRO B 1 229 ? -24.484 11.453 19.703 1 95.94 229 PRO B O 1
ATOM 4429 N N . GLU B 1 230 ? -26.031 12.008 18.25 1 94.5 230 GLU B N 1
ATOM 4430 C CA . GLU B 1 230 ? -27.156 11.828 19.156 1 94.5 230 GLU B CA 1
ATOM 4431 C C . GLU B 1 230 ? -26.953 12.617 20.438 1 94.5 230 GLU B C 1
ATOM 4433 O O . GLU B 1 230 ? -27.172 12.094 21.531 1 94.5 230 GLU B O 1
ATOM 4438 N N . THR B 1 231 ? -26.375 13.734 20.297 1 95.81 231 THR B N 1
ATOM 4439 C CA . THR B 1 231 ? -26.078 14.586 21.453 1 95.81 231 THR B CA 1
ATOM 4440 C C . THR B 1 231 ? -26.562 16.016 21.203 1 95.81 231 THR B C 1
ATOM 4442 O O . THR B 1 231 ? -26.219 16.625 20.188 1 95.81 231 THR B O 1
ATOM 4445 N N . TYR B 1 232 ? -27.344 16.578 22.109 1 94.88 232 TYR B N 1
ATOM 4446 C CA . TYR B 1 232 ? -27.812 17.953 22.031 1 94.88 232 TYR B CA 1
ATOM 4447 C C . TYR B 1 232 ? -26.75 18.922 22.5 1 94.88 232 TYR B C 1
ATOM 4449 O O . TYR B 1 232 ? -25.703 18.516 23.016 1 94.88 232 TYR B O 1
ATOM 4457 N N . LEU B 1 233 ? -27.031 20.172 22.312 1 96 233 LEU B N 1
ATOM 4458 C CA . LEU B 1 233 ? -26.109 21.25 22.625 1 96 233 LEU B CA 1
ATOM 4459 C C . LEU B 1 233 ? -25.656 21.156 24.078 1 96 233 LEU B C 1
ATOM 4461 O O . LEU B 1 233 ? -24.453 21.281 24.375 1 96 233 LEU B O 1
ATOM 4465 N N . THR B 1 234 ? -26.562 20.938 24.984 1 94.94 234 THR B N 1
ATOM 4466 C CA . THR B 1 234 ? -26.266 20.906 26.406 1 94.94 234 THR B CA 1
ATOM 4467 C C . THR B 1 234 ? -25.391 19.719 26.75 1 94.94 234 THR B C 1
ATOM 4469 O O . THR B 1 234 ? -24.484 19.828 27.578 1 94.94 234 THR B O 1
ATOM 4472 N N . GLY B 1 235 ? -25.75 18.594 26.141 1 96.06 235 GLY B N 1
ATOM 4473 C CA . GLY B 1 235 ? -24.906 17.422 26.359 1 96.06 235 GLY B CA 1
ATOM 4474 C C . GLY B 1 235 ? -23.484 17.609 25.875 1 96.06 235 GLY B C 1
ATOM 4475 O O . GLY B 1 235 ? -22.547 17.156 26.516 1 96.06 235 GLY B O 1
ATOM 4476 N N . ALA B 1 236 ? -23.359 18.219 24.766 1 97.75 236 ALA B N 1
ATOM 4477 C CA . ALA B 1 236 ? -22.047 18.484 24.188 1 97.75 236 ALA B CA 1
ATOM 4478 C C . ALA B 1 236 ? -21.25 19.422 25.078 1 97.75 236 ALA B C 1
ATOM 4480 O O . ALA B 1 236 ? -20.031 19.297 25.203 1 97.75 236 ALA B O 1
ATOM 4481 N N . ALA B 1 237 ? -21.969 20.359 25.672 1 97.31 237 ALA B N 1
ATOM 4482 C CA . ALA B 1 237 ? -21.312 21.297 26.594 1 97.31 237 ALA B CA 1
ATOM 4483 C C . ALA B 1 237 ? -20.719 20.562 27.781 1 97.31 237 ALA B C 1
ATOM 4485 O O . ALA B 1 237 ? -19.641 20.922 28.266 1 97.31 237 ALA B O 1
ATOM 4486 N N . VAL B 1 238 ? -21.406 19.625 28.219 1 97.38 238 VAL B N 1
ATOM 4487 C CA . VAL B 1 238 ? -20.938 18.828 29.359 1 97.38 238 VAL B CA 1
ATOM 4488 C C . VAL B 1 238 ? -19.656 18.094 28.984 1 97.38 238 VAL B C 1
ATOM 4490 O O . VAL B 1 238 ? -18.703 18.062 29.766 1 97.38 238 VAL B O 1
ATOM 4493 N N . VAL B 1 239 ? -19.703 17.484 27.859 1 97.62 239 VAL B N 1
ATOM 4494 C CA . VAL B 1 239 ? -18.531 16.766 27.391 1 97.62 239 VAL B CA 1
ATOM 4495 C C . VAL B 1 239 ? -17.359 17.734 27.234 1 97.62 239 VAL B C 1
ATOM 4497 O O . VAL B 1 239 ? -16.234 17.422 27.656 1 97.62 239 VAL B O 1
ATOM 4500 N N . ALA B 1 240 ? -17.562 18.875 26.703 1 98.38 240 ALA B N 1
ATOM 4501 C CA . ALA B 1 240 ? -16.531 19.891 26.516 1 98.38 240 ALA B CA 1
ATOM 4502 C C . ALA B 1 240 ? -15.93 20.328 27.844 1 98.38 240 ALA B C 1
ATOM 4504 O O . ALA B 1 240 ? -14.711 20.469 27.969 1 98.38 240 ALA B O 1
ATOM 4505 N N . GLU B 1 241 ? -16.812 20.531 28.75 1 97.75 241 GLU B N 1
ATOM 4506 C CA . GLU B 1 241 ? -16.359 20.969 30.078 1 97.75 241 GLU B CA 1
ATOM 4507 C C . GLU B 1 241 ? -15.508 19.891 30.75 1 97.75 241 GLU B C 1
ATOM 4509 O O . GLU B 1 241 ? -14.516 20.203 31.406 1 97.75 241 GLU B O 1
ATOM 4514 N N . LYS B 1 242 ? -15.961 18.734 30.594 1 97.75 242 LYS B N 1
ATOM 4515 C CA . LYS B 1 242 ? -15.188 17.625 31.141 1 97.75 242 LYS B CA 1
ATOM 4516 C C . LYS B 1 242 ? -13.781 17.594 30.547 1 97.75 242 LYS B C 1
ATOM 4518 O O . LYS B 1 242 ? -12.797 17.438 31.281 1 97.75 242 LYS B O 1
ATOM 4523 N N . ILE B 1 243 ? -13.68 17.719 29.281 1 98 243 ILE B N 1
ATOM 4524 C CA . ILE B 1 243 ? -12.391 17.703 28.609 1 98 243 ILE B CA 1
ATOM 4525 C C . ILE B 1 243 ? -11.547 18.891 29.062 1 98 243 ILE B C 1
ATOM 4527 O O . ILE B 1 243 ? -10.352 18.766 29.328 1 98 243 ILE B O 1
ATOM 4531 N N . ARG B 1 244 ? -12.172 20.031 29.125 1 97.81 244 ARG B N 1
ATOM 4532 C CA . ARG B 1 244 ? -11.484 21.25 29.531 1 97.81 244 ARG B CA 1
ATOM 4533 C C . ARG B 1 244 ? -10.805 21.062 30.891 1 97.81 244 ARG B C 1
ATOM 4535 O O . ARG B 1 244 ? -9.625 21.391 31.047 1 97.81 244 ARG B O 1
ATOM 4542 N N . LEU B 1 245 ? -11.547 20.547 31.781 1 97.31 245 LEU B N 1
ATOM 4543 C CA . LEU B 1 245 ? -11.047 20.359 33.125 1 97.31 245 LEU B CA 1
ATOM 4544 C C . LEU B 1 245 ? -9.906 19.344 33.156 1 97.31 245 LEU B C 1
ATOM 4546 O O . LEU B 1 245 ? -8.906 19.531 33.844 1 97.31 245 LEU B O 1
ATOM 4550 N N . ASN B 1 246 ? -10.078 18.297 32.438 1 97.12 246 ASN B N 1
ATOM 4551 C CA . ASN B 1 246 ? -9.039 17.266 32.375 1 97.12 246 ASN B CA 1
ATOM 4552 C C . ASN B 1 246 ? -7.73 17.844 31.828 1 97.12 246 ASN B C 1
ATOM 4554 O O . ASN B 1 246 ? -6.652 17.531 32.312 1 97.12 246 ASN B O 1
ATOM 4558 N N . ILE B 1 247 ? -7.805 18.625 30.828 1 96.69 247 ILE B N 1
ATOM 4559 C CA . ILE B 1 247 ? -6.629 19.219 30.203 1 96.69 247 ILE B CA 1
ATOM 4560 C C . ILE B 1 247 ? -5.996 20.234 31.141 1 96.69 247 ILE B C 1
ATOM 4562 O O . ILE B 1 247 ? -4.773 20.266 31.312 1 96.69 247 ILE B O 1
ATOM 4566 N N . ALA B 1 248 ? -6.832 21.062 31.75 1 96.38 248 ALA B N 1
ATOM 4567 C CA . ALA B 1 248 ? -6.344 22.125 32.625 1 96.38 248 ALA B CA 1
ATOM 4568 C C . ALA B 1 248 ? -5.582 21.531 33.812 1 96.38 248 ALA B C 1
ATOM 4570 O O . ALA B 1 248 ? -4.668 22.172 34.344 1 96.38 248 ALA B O 1
ATOM 4571 N N . ASN B 1 249 ? -5.887 20.375 34.156 1 95.56 249 ASN B N 1
ATOM 4572 C CA . ASN B 1 249 ? -5.281 19.75 35.344 1 95.56 249 ASN B CA 1
ATOM 4573 C C . ASN B 1 249 ? -4.09 18.875 34.969 1 95.56 249 ASN B C 1
ATOM 4575 O O . ASN B 1 249 ? -3.367 18.391 35.844 1 95.56 249 ASN B O 1
ATOM 4579 N N . TYR B 1 250 ? -3.877 18.688 33.781 1 95.5 250 TYR B N 1
ATOM 4580 C CA . TYR B 1 250 ? -2.828 17.781 33.281 1 95.5 250 TYR B CA 1
ATOM 4581 C C . TYR B 1 250 ? -1.481 18.5 33.25 1 95.5 250 TYR B C 1
ATOM 4583 O O . TYR B 1 250 ? -1.391 19.641 32.781 1 95.5 250 TYR B O 1
ATOM 4591 N N . ASP B 1 251 ? -0.449 17.828 33.656 1 95.44 251 ASP B N 1
ATOM 4592 C CA . ASP B 1 251 ? 0.912 18.359 33.625 1 95.44 251 ASP B CA 1
ATOM 4593 C C . ASP B 1 251 ? 1.672 17.844 32.406 1 95.44 251 ASP B C 1
ATOM 4595 O O . ASP B 1 251 ? 1.982 16.656 32.312 1 95.44 251 ASP B O 1
ATOM 4599 N N . ASN B 1 252 ? 2.037 18.766 31.594 1 93.25 252 ASN B N 1
ATOM 4600 C CA . ASN B 1 252 ? 2.736 18.422 30.359 1 93.25 252 ASN B CA 1
ATOM 4601 C C . ASN B 1 252 ? 4.246 18.344 30.562 1 93.25 252 ASN B C 1
ATOM 4603 O O . ASN B 1 252 ? 5.016 18.453 29.609 1 93.25 252 ASN B O 1
ATOM 4607 N N . GLY B 1 253 ? 4.672 18.328 31.875 1 93.75 253 GLY B N 1
ATOM 4608 C CA . GLY B 1 253 ? 6.098 18.297 32.156 1 93.75 253 GLY B CA 1
ATOM 4609 C C . GLY B 1 253 ? 6.777 19.641 31.953 1 93.75 253 GLY B C 1
ATOM 4610 O O . GLY B 1 253 ? 6.434 20.625 32.625 1 93.75 253 GLY B O 1
ATOM 4611 N N . THR B 1 254 ? 7.555 19.672 30.828 1 91.19 254 THR B N 1
ATOM 4612 C CA . THR B 1 254 ? 8.359 20.859 30.531 1 91.19 254 THR B CA 1
ATOM 4613 C C . THR B 1 254 ? 7.469 22.062 30.234 1 91.19 254 THR B C 1
ATOM 4615 O O . THR B 1 254 ? 7.789 23.188 30.609 1 91.19 254 THR B O 1
ATOM 4618 N N . ALA B 1 255 ? 6.379 21.844 29.594 1 93.19 255 ALA B N 1
ATOM 4619 C CA . ALA B 1 255 ? 5.504 22.938 29.188 1 93.19 255 ALA B CA 1
ATOM 4620 C C . ALA B 1 255 ? 4.52 23.312 30.281 1 93.19 255 ALA B C 1
ATOM 4622 O O . ALA B 1 255 ? 3.789 24.297 30.172 1 93.19 255 ALA B O 1
ATOM 4623 N N . GLY B 1 256 ? 4.484 22.531 31.359 1 93.81 256 GLY B N 1
ATOM 4624 C CA . GLY B 1 256 ? 3.582 22.797 32.469 1 93.81 256 GLY B CA 1
ATOM 4625 C C . GLY B 1 256 ? 2.121 22.609 32.094 1 93.81 256 GLY B C 1
ATOM 4626 O O . GLY B 1 256 ? 1.8 21.875 31.156 1 93.81 256 GLY B O 1
ATOM 4627 N N . LYS B 1 257 ? 1.272 23.234 32.906 1 95.44 257 LYS B N 1
ATOM 4628 C CA . LYS B 1 257 ? -0.163 23.125 32.656 1 95.44 257 LYS B CA 1
ATOM 4629 C C . LYS B 1 257 ? -0.603 24.047 31.516 1 95.44 257 LYS B C 1
ATOM 4631 O O . LYS B 1 257 ? -0.112 25.172 31.391 1 95.44 257 LYS B O 1
ATOM 4636 N N . ARG B 1 258 ? -1.464 23.484 30.703 1 95.38 258 ARG B N 1
ATOM 4637 C CA . ARG B 1 258 ? -2.018 24.25 29.594 1 95.38 258 ARG B CA 1
ATOM 4638 C C . ARG B 1 258 ? -3.541 24.203 29.609 1 95.38 258 ARG B C 1
ATOM 4640 O O . ARG B 1 258 ? -4.141 23.328 30.219 1 95.38 258 ARG B O 1
ATOM 4647 N N . THR B 1 259 ? -4.086 25.188 29.031 1 97.12 259 THR B N 1
ATOM 4648 C CA . THR B 1 259 ? -5.543 25.25 28.969 1 97.12 259 THR B CA 1
ATOM 4649 C C . THR B 1 259 ? -6.016 25.281 27.516 1 97.12 259 THR B C 1
ATOM 4651 O O . THR B 1 259 ? -5.223 25.5 26.609 1 97.12 259 THR B O 1
ATOM 4654 N N . CYS B 1 260 ? -7.285 24.953 27.344 1 97.94 260 CYS B N 1
ATOM 4655 C CA . CYS B 1 260 ? -7.926 25 26.031 1 97.94 260 CYS B CA 1
ATOM 4656 C C . CYS B 1 260 ? -9.234 25.781 26.094 1 97.94 260 CYS B C 1
ATOM 4658 O O . CYS B 1 260 ? -9.859 25.875 27.156 1 97.94 260 CYS B O 1
ATOM 4660 N N . SER B 1 261 ? -9.562 26.297 24.984 1 98.19 261 SER B N 1
ATOM 4661 C CA . SER B 1 261 ? -10.859 26.938 24.781 1 98.19 261 SER B CA 1
ATOM 4662 C C . SER B 1 261 ? -11.734 26.125 23.828 1 98.19 261 SER B C 1
ATOM 4664 O O . SER B 1 261 ? -11.227 25.453 22.938 1 98.19 261 SER B O 1
ATOM 4666 N N . PHE B 1 262 ? -13.055 26.234 24.094 1 98.12 262 PHE B N 1
ATOM 4667 C CA . PHE B 1 262 ? -13.969 25.344 23.375 1 98.12 262 PHE B CA 1
ATOM 4668 C C . PHE B 1 262 ? -15.141 26.141 22.797 1 98.12 262 PHE B C 1
ATOM 4670 O O . PHE B 1 262 ? -15.648 27.062 23.438 1 98.12 262 PHE B O 1
ATOM 4677 N N . GLY B 1 263 ? -15.492 25.781 21.578 1 97.75 263 GLY B N 1
ATOM 4678 C CA . GLY B 1 263 ? -16.734 26.234 20.953 1 97.75 263 GLY B CA 1
ATOM 4679 C C . GLY B 1 263 ? -17.656 25.094 20.594 1 97.75 263 GLY B C 1
ATOM 4680 O O . GLY B 1 263 ? -17.25 24.125 19.953 1 97.75 263 GLY B O 1
ATOM 4681 N N . VAL B 1 264 ? -18.969 25.219 21.016 1 97.94 264 VAL B N 1
ATOM 4682 C CA . VAL B 1 264 ? -19.922 24.141 20.797 1 97.94 264 VAL B CA 1
ATOM 4683 C C . VAL B 1 264 ? -21.094 24.641 19.938 1 97.94 264 VAL B C 1
ATOM 4685 O O . VAL B 1 264 ? -21.562 25.75 20.125 1 97.94 264 VAL B O 1
ATOM 4688 N N . SER B 1 265 ? -21.469 23.797 18.969 1 96.31 265 SER B N 1
ATOM 4689 C CA . SER B 1 265 ? -22.641 24.078 18.141 1 96.31 265 SER B CA 1
ATOM 4690 C C . SER B 1 265 ? -23.484 22.828 17.922 1 96.31 265 SER B C 1
ATOM 4692 O O . SER B 1 265 ? -22.969 21.703 18 1 96.31 265 SER B O 1
ATOM 4694 N N . GLU B 1 266 ? -24.703 23.047 17.719 1 95.44 266 GLU B N 1
ATOM 4695 C CA . GLU B 1 266 ? -25.641 21.953 17.469 1 95.44 266 GLU B CA 1
ATOM 4696 C C . GLU B 1 266 ? -26.172 22 16.047 1 95.44 266 GLU B C 1
ATOM 4698 O O . GLU B 1 266 ? -26.453 23.094 15.516 1 95.44 266 GLU B O 1
ATOM 4703 N N . PHE B 1 267 ? -26.297 20.797 15.5 1 93.06 267 PHE B N 1
ATOM 4704 C CA . PHE B 1 267 ? -26.828 20.688 14.148 1 93.06 267 PHE B CA 1
ATOM 4705 C C . PHE B 1 267 ? -28.328 20.953 14.133 1 93.06 267 PHE B C 1
ATOM 4707 O O . PHE B 1 267 ? -29.047 20.484 15.016 1 93.06 267 PHE B O 1
ATOM 4714 N N . SER B 1 268 ? -28.656 21.875 13.281 1 84.5 268 SER B N 1
ATOM 4715 C CA . SER B 1 268 ? -30.062 22.078 12.961 1 84.5 268 SER B CA 1
ATOM 4716 C C . SER B 1 268 ? -30.422 21.422 11.633 1 84.5 268 SER B C 1
ATOM 4718 O O . SER B 1 268 ? -29.672 21.547 10.656 1 84.5 268 SER B O 1
ATOM 4720 N N . ILE B 1 269 ? -31.531 20.844 11.641 1 79.44 269 ILE B N 1
ATOM 4721 C CA . ILE B 1 269 ? -31.953 20.109 10.461 1 79.44 269 ILE B CA 1
ATOM 4722 C C . ILE B 1 269 ? -31.906 21.016 9.234 1 79.44 269 ILE B C 1
ATOM 4724 O O . ILE B 1 269 ? -32.344 22.172 9.289 1 79.44 269 ILE B O 1
ATOM 4728 N N . GLY B 1 270 ? -31.344 20.516 8.148 1 75.81 270 GLY B N 1
ATOM 4729 C CA . GLY B 1 270 ? -31.297 21.234 6.879 1 75.81 270 GLY B CA 1
ATOM 4730 C C . GLY B 1 270 ? -30.125 22.203 6.785 1 75.81 270 GLY B C 1
ATOM 4731 O O . GLY B 1 270 ? -29.906 22.812 5.738 1 75.81 270 GLY B O 1
ATOM 4732 N N . THR B 1 271 ? -29.375 22.25 7.859 1 79.31 271 THR B N 1
ATOM 4733 C CA . THR B 1 271 ? -28.266 23.188 7.875 1 79.31 271 THR B CA 1
ATOM 4734 C C . THR B 1 271 ? -27.078 22.625 7.113 1 79.31 271 THR B C 1
ATOM 4736 O O . THR B 1 271 ? -26.844 21.406 7.117 1 79.31 271 THR B O 1
ATOM 4739 N N . ASN B 1 272 ? -26.438 23.516 6.449 1 83.06 272 ASN B N 1
ATOM 4740 C CA . ASN B 1 272 ? -25.172 23.188 5.789 1 83.06 272 ASN B CA 1
ATOM 4741 C C . ASN B 1 272 ? -24.078 22.875 6.801 1 83.06 272 ASN B C 1
ATOM 4743 O O . ASN B 1 272 ? -23.891 23.625 7.77 1 83.06 272 ASN B O 1
ATOM 4747 N N . PRO B 1 273 ? -23.422 21.734 6.531 1 86.44 273 PRO B N 1
ATOM 4748 C CA . PRO B 1 273 ? -22.344 21.344 7.461 1 86.44 273 PRO B CA 1
ATOM 4749 C C . PRO B 1 273 ? -21.312 22.453 7.656 1 86.44 273 PRO B C 1
ATOM 4751 O O . PRO B 1 273 ? -20.75 22.578 8.742 1 86.44 273 PRO B O 1
ATOM 4754 N N . GLU B 1 274 ? -21.078 23.203 6.703 1 83.38 274 GLU B N 1
ATOM 4755 C CA . GLU B 1 274 ? -20.109 24.297 6.801 1 83.38 274 GLU B CA 1
ATOM 4756 C C . GLU B 1 274 ? -20.562 25.344 7.809 1 83.38 274 GLU B C 1
ATOM 4758 O O . GLU B 1 274 ? -19.75 25.938 8.508 1 83.38 274 GLU B O 1
ATOM 4763 N N . ILE B 1 275 ? -21.797 25.531 7.824 1 84.69 275 ILE B N 1
ATOM 4764 C CA . ILE B 1 275 ? -22.375 26.5 8.75 1 84.69 275 ILE B CA 1
ATOM 4765 C C . ILE B 1 275 ? -22.219 26 10.188 1 84.69 275 ILE B C 1
ATOM 4767 O O . ILE B 1 275 ? -21.922 26.781 11.094 1 84.69 275 ILE B O 1
ATOM 4771 N N . LEU B 1 276 ? -22.422 24.734 10.312 1 90.19 276 LEU B N 1
ATOM 4772 C CA . LEU B 1 276 ? -22.281 24.125 11.625 1 90.19 276 LEU B CA 1
ATOM 4773 C C . LEU B 1 276 ? -20.859 24.312 12.156 1 90.19 276 LEU B C 1
ATOM 4775 O O . LEU B 1 276 ? -20.672 24.672 13.32 1 90.19 276 LEU B O 1
ATOM 4779 N N . ILE B 1 277 ? -19.906 24.078 11.375 1 91.62 277 ILE B N 1
ATOM 4780 C CA . ILE B 1 277 ? -18.5 24.234 11.742 1 91.62 277 ILE B CA 1
ATOM 4781 C C . ILE B 1 277 ? -18.203 25.703 12.039 1 91.62 277 ILE B C 1
ATOM 4783 O O . ILE B 1 277 ? -17.516 26.016 13.008 1 91.62 277 ILE B O 1
ATOM 4787 N N . ASN B 1 278 ? -18.734 26.547 11.242 1 87.38 278 ASN B N 1
ATOM 4788 C CA . ASN B 1 278 ? -18.547 27.969 11.438 1 87.38 278 ASN B CA 1
ATOM 4789 C C . ASN B 1 278 ? -19.141 28.438 12.758 1 87.38 278 ASN B C 1
ATOM 4791 O O . ASN B 1 278 ? -18.578 29.312 13.422 1 87.38 278 ASN B O 1
ATOM 4795 N N . ASN B 1 279 ? -20.25 27.938 13.039 1 90.69 279 ASN B N 1
ATOM 4796 C CA . ASN B 1 279 ? -20.891 28.266 14.305 1 90.69 279 ASN B CA 1
ATOM 4797 C C . ASN B 1 279 ? -20.031 27.859 15.492 1 90.69 279 ASN B C 1
ATOM 4799 O O . ASN B 1 279 ? -19.875 28.641 16.438 1 90.69 279 ASN B O 1
ATOM 4803 N N . ALA B 1 280 ? -19.531 26.688 15.43 1 94 280 ALA B N 1
ATOM 4804 C CA . ALA B 1 280 ? -18.641 26.234 16.5 1 94 280 ALA B CA 1
ATOM 4805 C C . ALA B 1 280 ? -17.391 27.094 16.594 1 94 280 ALA B C 1
ATOM 4807 O O . ALA B 1 280 ? -16.906 27.391 17.688 1 94 280 ALA B O 1
ATOM 4808 N N . ASP B 1 281 ? -16.906 27.484 15.492 1 90.12 281 ASP B N 1
ATOM 4809 C CA . ASP B 1 281 ? -15.711 28.328 15.422 1 90.12 281 ASP B CA 1
ATOM 4810 C C . ASP B 1 281 ? -15.969 29.703 16.016 1 90.12 281 ASP B C 1
ATOM 4812 O O . ASP B 1 281 ? -15.102 30.266 16.688 1 90.12 281 ASP B O 1
ATOM 4816 N N . LYS B 1 282 ? -17.109 30.234 15.711 1 89.25 282 LYS B N 1
ATOM 4817 C CA . LYS B 1 282 ? -17.5 31.531 16.281 1 89.25 282 LYS B CA 1
ATOM 4818 C C . LYS B 1 282 ? -17.562 31.438 17.812 1 89.25 282 LYS B C 1
ATOM 4820 O O . LYS B 1 282 ? -17.125 32.375 18.5 1 89.25 282 LYS B O 1
ATOM 4825 N N . ALA B 1 283 ? -18.172 30.391 18.234 1 94.31 283 ALA B N 1
ATOM 4826 C CA . ALA B 1 283 ? -18.234 30.188 19.672 1 94.31 283 ALA B CA 1
ATOM 4827 C C . ALA B 1 283 ? -16.828 30.062 20.266 1 94.31 283 ALA B C 1
ATOM 4829 O O . ALA B 1 283 ? -16.562 30.594 21.359 1 94.31 283 ALA B O 1
ATOM 4830 N N . LEU B 1 284 ? -15.992 29.406 19.641 1 94.62 284 LEU B N 1
ATOM 4831 C CA . LEU B 1 284 ? -14.609 29.266 20.078 1 94.62 284 LEU B CA 1
ATOM 4832 C C . LEU B 1 284 ? -13.922 30.625 20.141 1 94.62 284 LEU B C 1
ATOM 4834 O O . LEU B 1 284 ? -13.18 30.906 21.078 1 94.62 284 LEU B O 1
ATOM 4838 N N . TYR B 1 285 ? -14.148 31.344 19.109 1 89.44 285 TYR B N 1
ATOM 4839 C CA . TYR B 1 285 ? -13.578 32.688 19.062 1 89.44 285 TYR B CA 1
ATOM 4840 C C . TYR B 1 285 ? -14.031 33.5 20.266 1 89.44 285 TYR B C 1
ATOM 4842 O O . TYR B 1 285 ? -13.234 34.25 20.844 1 89.44 285 TYR B O 1
ATOM 4850 N N . ALA B 1 286 ? -15.25 33.406 20.516 1 92.5 286 ALA B N 1
ATOM 4851 C CA . ALA B 1 286 ? -15.789 34.094 21.688 1 92.5 286 ALA B CA 1
ATOM 4852 C C . ALA B 1 286 ? -15.117 33.625 22.969 1 92.5 286 ALA B C 1
ATOM 4854 O O . ALA B 1 286 ? -14.82 34.406 23.859 1 92.5 286 ALA B O 1
ATOM 4855 N N . ALA B 1 287 ? -14.852 32.406 23.094 1 94.81 287 ALA B N 1
ATOM 4856 C CA . ALA B 1 287 ? -14.188 31.828 24.266 1 94.81 287 ALA B CA 1
ATOM 4857 C C . ALA B 1 287 ? -12.789 32.406 24.438 1 94.81 287 ALA B C 1
ATOM 4859 O O . ALA B 1 287 ? -12.383 32.781 25.547 1 94.81 287 ALA B O 1
ATOM 4860 N N . LYS B 1 288 ? -12.07 32.469 23.344 1 92.25 288 LYS B N 1
ATOM 4861 C CA . LYS B 1 288 ? -10.711 33 23.359 1 92.25 288 LYS B CA 1
ATOM 4862 C C . LYS B 1 288 ? -10.711 34.469 23.734 1 92.25 288 LYS B C 1
ATOM 4864 O O . LYS B 1 288 ? -9.836 34.938 24.469 1 92.25 288 LYS B O 1
ATOM 4869 N N . GLY B 1 289 ? -11.664 35.219 23.234 1 90.75 289 GLY B N 1
ATOM 4870 C CA . GLY B 1 289 ? -11.766 36.656 23.5 1 90.75 289 GLY B CA 1
ATOM 4871 C C . GLY B 1 289 ? -12.219 36.969 24.906 1 90.75 289 GLY B C 1
ATOM 4872 O O . GLY B 1 289 ? -11.992 38.094 25.406 1 90.75 289 GLY B O 1
ATOM 4873 N N . ASN B 1 290 ? -12.875 36.031 25.531 1 92.62 290 ASN B N 1
ATOM 4874 C CA . ASN B 1 290 ? -13.445 36.25 26.859 1 92.62 290 ASN B CA 1
ATOM 4875 C C . ASN B 1 290 ? -12.562 35.656 27.953 1 92.62 290 ASN B C 1
ATOM 4877 O O . ASN B 1 290 ? -13.062 35.219 28.984 1 92.62 290 ASN B O 1
ATOM 4881 N N . GLY B 1 291 ? -11.242 35.531 27.703 1 93.25 291 GLY B N 1
ATOM 4882 C CA . GLY B 1 291 ? -10.328 35.156 28.766 1 93.25 291 GLY B CA 1
ATOM 4883 C C . GLY B 1 291 ? -9.781 33.75 28.609 1 93.25 291 GLY B C 1
ATOM 4884 O O . GLY B 1 291 ? -8.945 33.312 29.391 1 93.25 291 GLY B O 1
ATOM 4885 N N . LYS B 1 292 ? -10.234 33.031 27.656 1 95.31 292 LYS B N 1
ATOM 4886 C CA . LYS B 1 292 ? -9.734 31.688 27.328 1 95.31 292 LYS B CA 1
ATOM 4887 C C . LYS B 1 292 ? -10.086 30.688 28.422 1 95.31 292 LYS B C 1
ATOM 4889 O O . LYS B 1 292 ? -10.797 31.031 29.375 1 95.31 292 LYS B O 1
ATOM 4894 N N . ASN B 1 293 ? -9.812 29.469 28.281 1 97.31 293 ASN B N 1
ATOM 4895 C CA . ASN B 1 293 ? -10.047 28.406 29.234 1 97.31 293 ASN B CA 1
ATOM 4896 C C . ASN B 1 293 ? -11.523 28.297 29.625 1 97.31 293 ASN B C 1
ATOM 4898 O O . ASN B 1 293 ? -11.859 28.312 30.797 1 97.31 293 ASN B O 1
ATOM 4902 N N . GLN B 1 294 ? -12.328 28.203 28.641 1 97.81 294 GLN B N 1
ATOM 4903 C CA . GLN B 1 294 ? -13.758 28.109 28.891 1 97.81 294 GLN B CA 1
ATOM 4904 C C . GLN B 1 294 ? -14.492 27.484 27.719 1 97.81 294 GLN B C 1
ATOM 4906 O O . GLN B 1 294 ? -13.93 27.359 26.625 1 97.81 294 GLN B O 1
ATOM 4911 N N . VAL B 1 295 ? -15.719 27.125 27.984 1 98.06 295 VAL B N 1
ATOM 4912 C CA . VAL B 1 295 ? -16.609 26.562 26.969 1 98.06 295 VAL B CA 1
ATOM 4913 C C . VAL B 1 295 ? -17.688 27.594 26.594 1 98.06 295 VAL B C 1
ATOM 4915 O O . VAL B 1 295 ? -18.344 28.156 27.484 1 98.06 295 VAL B O 1
ATOM 4918 N N . MET B 1 296 ? -17.766 27.828 25.297 1 97.62 296 MET B N 1
ATOM 4919 C CA . MET B 1 296 ? -18.812 28.734 24.812 1 97.62 296 MET B CA 1
ATOM 4920 C C . MET B 1 296 ? -19.75 28.031 23.844 1 97.62 296 MET B C 1
ATOM 4922 O O . MET B 1 296 ? -19.297 27.25 23 1 97.62 296 MET B O 1
ATOM 4926 N N . LEU B 1 297 ? -21.047 28.297 23.984 1 96.94 297 LEU B N 1
ATOM 4927 C CA . LEU B 1 297 ? -22.062 27.703 23.109 1 96.94 297 LEU B CA 1
ATOM 4928 C C . LEU B 1 297 ? -22.531 28.703 22.047 1 96.94 297 LEU B C 1
ATOM 4930 O O . LEU B 1 297 ? -22.688 29.891 22.344 1 96.94 297 LEU B O 1
ATOM 4934 N N . TYR B 1 298 ? -22.594 28.203 20.828 1 93.31 298 TYR B N 1
ATOM 4935 C CA . TYR B 1 298 ? -23.156 29.062 19.797 1 93.31 298 TYR B CA 1
ATOM 4936 C C . TYR B 1 298 ? -24.672 29.156 19.938 1 93.31 298 TYR B C 1
ATOM 4938 O O . TYR B 1 298 ? -25.359 28.141 20 1 93.31 298 TYR B O 1
ATOM 4946 N N . ARG B 1 299 ? -25.172 30.359 20.125 1 81.56 299 ARG B N 1
ATOM 4947 C CA . ARG B 1 299 ? -26.609 30.625 20.156 1 81.56 299 ARG B CA 1
ATOM 4948 C C . ARG B 1 299 ? -27 31.688 19.125 1 81.56 299 ARG B C 1
ATOM 4950 O O . ARG B 1 299 ? -26.297 32.688 18.969 1 81.56 299 ARG B O 1
ATOM 4957 N N . ASP B 1 300 ? -27.75 31.422 18.203 1 62.44 300 ASP B N 1
ATOM 4958 C CA . ASP B 1 300 ? -28.219 32.375 17.219 1 62.44 300 ASP B CA 1
ATOM 4959 C C . ASP B 1 300 ? -28.656 33.688 17.891 1 62.44 300 ASP B C 1
ATOM 4961 O O . ASP B 1 300 ? -29.156 33.656 19.016 1 62.44 300 ASP B O 1
ATOM 4965 N N . GLU B 1 301 ? -28.047 34.844 17.766 1 52.19 301 GLU B N 1
ATOM 4966 C CA . GLU B 1 301 ? -28.422 36.156 18.281 1 52.19 301 GLU B CA 1
ATOM 4967 C C . GLU B 1 301 ? -29.922 36.281 18.484 1 52.19 301 GLU B C 1
ATOM 4969 O O . GLU B 1 301 ? -30.406 37.219 19.109 1 52.19 301 GLU B O 1
ATOM 4974 N N . GLN B 1 302 ? -30.906 35.875 17.672 1 42.69 302 GLN B N 1
ATOM 4975 C CA . GLN B 1 302 ? -32.219 36.344 18.062 1 42.69 302 GLN B CA 1
ATOM 4976 C C . GLN B 1 302 ? -32.531 36 19.516 1 42.69 302 GLN B C 1
ATOM 4978 O O . GLN B 1 302 ? -33.438 36.594 20.125 1 42.69 302 GLN B O 1
ATOM 4983 N N . ASN B 1 303 ? -32.562 34.719 20.203 1 37.72 303 ASN B N 1
ATOM 4984 C CA . ASN B 1 303 ? -33.156 34.594 21.547 1 37.72 303 ASN B CA 1
ATOM 4985 C C . ASN B 1 303 ? -32.125 34.938 22.625 1 37.72 303 ASN B C 1
ATOM 4987 O O . ASN B 1 303 ? -32.344 35.844 23.422 1 37.72 303 ASN B O 1
ATOM 4991 N N . ILE B 1 304 ? -31.672 33.906 23.734 1 36.78 304 ILE B N 1
ATOM 4992 C CA . ILE B 1 304 ? -31.406 34.031 25.172 1 36.78 304 ILE B CA 1
ATOM 4993 C C . ILE B 1 304 ? -29.953 34.469 25.375 1 36.78 304 ILE B C 1
ATOM 4995 O O . ILE B 1 304 ? -29.062 33.969 24.688 1 36.78 304 ILE B O 1
ATOM 4999 N N . PRO B 1 305 ? -29.75 35.469 26.266 1 36.22 305 PRO B N 1
ATOM 5000 C CA . PRO B 1 305 ? -28.516 35.969 26.859 1 36.22 305 PRO B CA 1
ATOM 5001 C C . PRO B 1 305 ? -27.531 34.875 27.266 1 36.22 305 PRO B C 1
ATOM 5003 O O . PRO B 1 305 ? -27.969 33.75 27.562 1 36.22 305 PRO B O 1
ATOM 5006 N N . TRP B 1 306 ? -26.297 34.938 27.031 1 35.31 306 TRP B N 1
ATOM 5007 C CA . TRP B 1 306 ? -25.203 34.031 27.312 1 35.31 306 TRP B CA 1
ATOM 5008 C C . TRP B 1 306 ? -25.203 33.594 28.766 1 35.31 306 TRP B C 1
ATOM 5010 O O . TRP B 1 306 ? -25.062 34.438 29.672 1 35.31 306 TRP B O 1
ATOM 5020 N N . PRO B 1 307 ? -25.984 32.594 29.312 1 33.59 307 PRO B N 1
ATOM 5021 C CA . PRO B 1 307 ? -25.719 32.312 30.719 1 33.59 307 PRO B CA 1
ATOM 5022 C C . PRO B 1 307 ? -24.266 31.906 30.984 1 33.59 307 PRO B C 1
ATOM 5024 O O . PRO B 1 307 ? -23.672 31.188 30.172 1 33.59 307 PRO B O 1
ATOM 5027 N N . THR B 1 308 ? -23.406 32.719 31.312 1 33.62 308 THR B N 1
ATOM 5028 C CA . THR B 1 308 ? -22.109 32.281 31.812 1 33.62 308 THR B CA 1
ATOM 5029 C C . THR B 1 308 ? -22.266 31.094 32.75 1 33.62 308 THR B C 1
ATOM 5031 O O . THR B 1 308 ? -23.172 31.062 33.594 1 33.62 308 THR B O 1
ATOM 5034 N N . ALA B 1 309 ? -21.859 29.891 32.406 1 35.31 309 ALA B N 1
ATOM 5035 C CA . ALA B 1 309 ? -21.906 28.609 33.125 1 35.31 309 ALA B CA 1
ATOM 5036 C C . ALA B 1 309 ? -21.609 28.766 34.594 1 35.31 309 ALA B C 1
ATOM 5038 O O . ALA B 1 309 ? -21.359 27.781 35.312 1 35.31 309 ALA B O 1
ATOM 5039 N N . ASN B 1 310 ? -21.531 29.906 35.188 1 32.78 310 ASN B N 1
ATOM 5040 C CA . ASN B 1 310 ? -21.203 29.688 36.594 1 32.78 310 ASN B CA 1
ATOM 5041 C C . ASN B 1 310 ? -22.297 28.906 37.312 1 32.78 310 ASN B C 1
ATOM 5043 O O . ASN B 1 310 ? -22.328 28.859 38.531 1 32.78 310 ASN B O 1
ATOM 5047 N N . GLU B 1 311 ? -23.578 28.781 36.75 1 32.38 311 GLU B N 1
ATOM 5048 C CA . GLU B 1 311 ? -24.453 28.219 37.75 1 32.38 311 GLU B CA 1
ATOM 5049 C C . GLU B 1 311 ? -24.25 26.703 37.906 1 32.38 311 GLU B C 1
ATOM 5051 O O . GLU B 1 311 ? -24.078 26.016 36.875 1 32.38 311 GLU B O 1
ATOM 5056 N N . PRO B 1 312 ? -23.906 26.125 39.094 1 31.56 312 PRO B N 1
ATOM 5057 C CA . PRO B 1 312 ? -23.719 24.703 39.406 1 31.56 312 PRO B CA 1
ATOM 5058 C C . PRO B 1 312 ? -24.859 23.828 38.875 1 31.56 312 PRO B C 1
ATOM 5060 O O . PRO B 1 312 ? -26.031 24.125 39.125 1 31.56 312 PRO B O 1
ATOM 5063 N N . ILE B 1 313 ? -24.906 23.422 37.656 1 31.84 313 ILE B N 1
ATOM 5064 C CA . ILE B 1 313 ? -25.969 22.516 37.219 1 31.84 313 ILE B CA 1
ATOM 5065 C C . ILE B 1 313 ? -26.141 21.391 38.219 1 31.84 313 ILE B C 1
ATOM 5067 O O . ILE B 1 313 ? -25.25 20.547 38.406 1 31.84 313 ILE B O 1
ATOM 5071 N N . THR B 1 314 ? -26.734 21.531 39.406 1 29.42 314 THR B N 1
ATOM 5072 C CA . THR B 1 314 ? -27.125 20.531 40.406 1 29.42 314 THR B CA 1
ATOM 5073 C C . THR B 1 314 ? -28.109 19.531 39.812 1 29.42 314 THR B C 1
ATOM 5075 O O . THR B 1 314 ? -28.75 18.766 40.531 1 29.42 314 THR B O 1
ATOM 5078 N N . GLU B 1 315 ? -28.125 19.219 38.531 1 28.91 315 GLU B N 1
ATOM 5079 C CA . GLU B 1 315 ? -29.219 18.281 38.25 1 28.91 315 GLU B CA 1
ATOM 5080 C C . GLU B 1 315 ? -29.031 16.984 39.031 1 28.91 315 GLU B C 1
ATOM 5082 O O . GLU B 1 315 ? -27.953 16.391 39 1 28.91 315 GLU B O 1
ATOM 5087 N N . LYS B 1 316 ? -29.906 16.625 40 1 28.3 316 LYS B N 1
ATOM 5088 C CA . LYS B 1 316 ? -30.172 15.398 40.75 1 28.3 316 LYS B CA 1
ATOM 5089 C C . LYS B 1 316 ? -30.344 14.203 39.812 1 28.3 316 LYS B C 1
ATOM 5091 O O . LYS B 1 316 ? -31.203 14.211 38.938 1 28.3 316 LYS B O 1
ATOM 5096 N N . ALA B 1 317 ? -29.312 13.43 39.625 1 28.44 317 ALA B N 1
ATOM 5097 C CA . ALA B 1 317 ? -29.344 12.133 38.938 1 28.44 317 ALA B CA 1
ATOM 5098 C C . ALA B 1 317 ? -30.484 11.266 39.469 1 28.44 317 ALA B C 1
ATOM 5100 O O . ALA B 1 317 ? -30.656 11.141 40.688 1 28.44 317 ALA B O 1
ATOM 5101 N N . PRO B 1 318 ? -31.5 11.016 38.688 1 26.17 318 PRO B N 1
ATOM 5102 C CA . PRO B 1 318 ? -32.5 10.086 39.219 1 26.17 318 PRO B CA 1
ATOM 5103 C C . PRO B 1 318 ? -31.906 8.75 39.656 1 26.17 318 PRO B C 1
ATOM 5105 O O . PRO B 1 318 ? -30.922 8.289 39.062 1 26.17 318 PRO B O 1
ATOM 5108 N N . GLU B 1 319 ? -32 8.266 40.938 1 24.5 319 GLU B N 1
ATOM 5109 C CA . GLU B 1 319 ? -31.578 7.117 41.719 1 24.5 319 GLU B CA 1
ATOM 5110 C C . GLU B 1 319 ? -31.938 5.801 41.031 1 24.5 319 GLU B C 1
ATOM 5112 O O . GLU B 1 319 ? -31.156 4.844 41.094 1 24.5 319 GLU B O 1
ATOM 5117 N N . ASN B 1 320 ? -33.188 5.543 40.531 1 24.47 320 ASN B N 1
ATOM 5118 C CA . ASN B 1 320 ? -33.812 4.246 40.656 1 24.47 320 ASN B CA 1
ATOM 5119 C C . ASN B 1 320 ? -33.312 3.252 39.625 1 24.47 320 ASN B C 1
ATOM 5121 O O . ASN B 1 320 ? -34 2.254 39.344 1 24.47 320 ASN B O 1
ATOM 5125 N N . ALA B 1 321 ? -32.594 3.469 38.625 1 23.69 321 ALA B N 1
ATOM 5126 C CA . ALA B 1 321 ? -32.562 2.406 37.625 1 23.69 321 ALA B CA 1
ATOM 5127 C C . ALA B 1 321 ? -31.828 1.175 38.156 1 23.69 321 ALA B C 1
ATOM 5129 O O . ALA B 1 321 ? -30.594 1.112 38.094 1 23.69 321 ALA B O 1
ATOM 5130 N N . SER B 1 322 ? -32.219 0.647 39.344 1 21.25 322 SER B N 1
ATOM 5131 C CA . SER B 1 322 ? -31.672 -0.476 40.094 1 21.25 322 SER B CA 1
ATOM 5132 C C . SER B 1 322 ? -31.484 -1.701 39.219 1 21.25 322 SER B C 1
ATOM 5134 O O . SER B 1 322 ? -30.406 -2.287 39.188 1 21.25 322 SER B O 1
ATOM 5136 N N . LYS B 1 323 ? -32.531 -2.721 39.156 1 22.73 323 LYS B N 1
ATOM 5137 C CA . LYS B 1 323 ? -32.562 -4.113 39.594 1 22.73 323 LYS B CA 1
ATOM 5138 C C . LYS B 1 323 ? -32.188 -5.055 38.469 1 22.73 323 LYS B C 1
ATOM 5140 O O . LYS B 1 323 ? -31.75 -6.188 38.688 1 22.73 323 LYS B O 1
ATOM 5145 N N . ARG B 1 324 ? -32.781 -4.949 37.25 1 22.12 324 ARG B N 1
ATOM 5146 C CA . ARG B 1 324 ? -33.219 -6.215 36.656 1 22.12 324 ARG B CA 1
ATOM 5147 C C . ARG B 1 324 ? -32.062 -6.953 36 1 22.12 324 ARG B C 1
ATOM 5149 O O . ARG B 1 324 ? -31.938 -6.945 34.781 1 22.12 324 ARG B O 1
ATOM 5156 N N . CYS B 1 325 ? -30.859 -6.695 36.5 1 20.19 325 CYS B N 1
ATOM 5157 C CA . CYS B 1 325 ? -29.812 -7.371 35.75 1 20.19 325 CYS B CA 1
ATOM 5158 C C . CYS B 1 325 ? -30 -8.883 35.781 1 20.19 325 CYS B C 1
ATOM 5160 O O . CYS B 1 325 ? -29.531 -9.602 34.906 1 20.19 325 CYS B O 1
ATOM 5162 N N . CYS B 1 326 ? -30.297 -9.453 37 1 23.66 326 CYS B N 1
ATOM 5163 C CA . CYS B 1 326 ? -29.625 -10.719 37.25 1 23.66 326 CYS B CA 1
ATOM 5164 C C . CYS B 1 326 ? -30.359 -11.883 36.594 1 23.66 326 CYS B C 1
ATOM 5166 O O . CYS B 1 326 ? -31.141 -12.57 37.25 1 23.66 326 CYS B O 1
ATOM 5168 N N . LEU B 1 327 ? -31.281 -11.781 35.625 1 22.56 327 LEU B N 1
ATOM 5169 C CA . LEU B 1 327 ? -31.953 -13.047 35.406 1 22.56 327 LEU B CA 1
ATOM 5170 C C . LEU B 1 327 ? -30.953 -14.164 35.156 1 22.56 327 LEU B C 1
ATOM 5172 O O . LEU B 1 327 ? -30 -13.992 34.375 1 22.56 327 LEU B O 1
ATOM 5176 N N . THR B 1 328 ? -30.922 -15.195 36.125 1 20.97 328 THR B N 1
ATOM 5177 C CA . THR B 1 328 ? -30.344 -16.5 36.406 1 20.97 328 THR B CA 1
ATOM 5178 C C . THR B 1 328 ? -30.5 -17.438 35.219 1 20.97 328 THR B C 1
ATOM 5180 O O . THR B 1 328 ? -31.578 -17.516 34.625 1 20.97 328 THR B O 1
ATOM 5183 N N . ALA B 1 329 ? -29.453 -17.656 34.469 1 21.67 329 ALA B N 1
ATOM 5184 C CA . ALA B 1 329 ? -29.312 -18.906 33.719 1 21.67 329 ALA B CA 1
ATOM 5185 C C . ALA B 1 329 ? -29.688 -20.094 34.594 1 21.67 329 ALA B C 1
ATOM 5187 O O . ALA B 1 329 ? -29.062 -20.344 35.625 1 21.67 329 ALA B O 1
ATOM 5188 N N . GLU B 1 330 ? -30.984 -20.375 34.844 1 19.41 330 GLU B N 1
ATOM 5189 C CA . GLU B 1 330 ? -31.266 -21.812 34.844 1 19.41 330 GLU B CA 1
ATOM 5190 C C . GLU B 1 330 ? -30.938 -22.438 33.5 1 19.41 330 GLU B C 1
ATOM 5192 O O . GLU B 1 330 ? -31.188 -21.828 32.469 1 19.41 330 GLU B O 1
#

pLDDT: mean 86.21, std 19.24, range [19.41, 98.38]

Nearest PDB structures (foldseek):
  5llx-assembly1_B  TM=6.720E-01  e=5.333E-20  Idiomarina sp. A28L
  5llw-assembly1_B  TM=6.627E-01  e=1.730E-20  Idiomarina sp. A28L
  5llx-assembly1_A  TM=6.353E-01  e=7.291E-20  Idiomarina sp. A28L
  5llw-assembly1_A  TM=5.636E-01  e=7.209E-21  Idiomarina sp. A28L
  6et7-assembly1_B  TM=6.534E-01  e=5.741E-19  Idiomarina sp. A28L

Sequence (660 aa):
MDTETTVLNIIDNGVLIIDRHLTILFWNNWLAINTGISQESAQGKRVDELFPDTSFKILKRKVKVSLKLQSSTFTNSQIDKYIIPIPLNKITNSRFRYMHQDVVITPLGSDEISVIIYDTTALLEAKATINEQLDIVKKQASTDPLLGCYNRKMFNDLLATEVMRANRHNHPFSLIMIDIDNFKSVNDTYGHLVGDEVLKGLSSLTAKSIRESDLFARWGGEEFIILLPETYLTGAAVVAEKIRLNIANYDNGTAGKRTCSFGVSEFSIGTNPEILINNADKALYAAKGNGKNQVMLYRDEQNIPWPTANEPITEKAPENASKRCCLTAEMDTETTVLNIIDNGVLIIDRHLTILFWNNWLAINTGISQESAQGKRVDELFPDTSFKILKRKVKVSLKLQSSTFTNSQIDKYIIPIPLNKITNSRFRYMHQDVVITPLGSDEISVIIYDTTALLEAKATINEQLDIVKKQASTDPLLGCYNRKMFNDLLATEVMRANRHNHPFSLIMIDIDNFKSVNDTYGHLVGDEVLKGLSSLTAKSIRESDLFARWGGEEFIILLPETYLTGAAVVAEKIRLNIANYDNGTAGKRTCSFGVSEFSIGTNPEILINNADKALYAAKGNGKNQVMLYRDEQNIPWPTANEPITEKAPENASKRCCLTAE

Radius of gyration: 36.17 Å; Cα contacts (8 Å, |Δi|>4): 1122; chains: 2; bounding box: 68×98×80 Å

Solvent-accessible surface area (backbone atoms only — not comparable to full-atom values): 35781 Å² total; per-residue (Å²): 132,58,71,50,56,53,50,51,41,63,39,95,38,32,42,36,30,26,37,84,82,39,33,26,73,40,53,22,48,41,41,17,67,61,65,68,48,47,45,75,75,43,47,71,34,39,58,60,72,79,38,72,90,55,80,57,61,65,57,51,51,46,50,53,51,12,49,73,67,65,35,70,41,74,49,45,32,90,79,60,33,45,86,66,90,27,69,48,59,75,84,70,68,57,96,50,65,49,48,24,24,34,34,43,36,33,45,76,52,90,49,35,33,37,39,36,37,39,82,42,42,69,47,53,52,37,50,52,50,33,53,52,43,52,50,50,37,51,47,61,68,30,24,31,90,87,67,66,35,27,18,47,68,40,44,52,55,53,48,53,52,48,50,52,50,23,62,73,66,71,47,44,27,20,38,38,32,37,36,50,56,67,49,64,57,44,27,73,74,67,29,61,69,54,39,48,52,48,52,41,52,50,52,54,55,46,59,72,66,52,59,90,84,39,44,55,24,41,65,49,78,63,27,31,37,34,40,34,68,74,23,48,53,70,57,45,49,51,50,50,48,53,43,40,54,55,45,46,68,36,72,54,66,91,74,34,63,47,40,36,20,22,3,27,19,50,62,52,86,89,58,54,68,66,54,43,53,48,38,8,48,50,14,23,51,50,16,52,75,70,74,35,63,36,78,25,70,48,66,76,80,84,79,82,76,82,74,70,77,77,65,80,82,71,79,78,74,85,81,73,90,72,75,79,75,68,77,71,85,123,130,58,70,51,56,54,48,53,40,63,39,96,36,32,43,34,29,27,36,84,80,38,32,26,72,38,53,23,47,40,41,16,65,61,65,69,49,47,45,75,75,44,46,72,34,39,58,59,72,78,38,72,90,54,81,57,60,65,58,51,51,48,50,53,50,12,48,74,67,63,35,70,41,74,49,44,32,90,81,60,33,46,87,65,92,27,68,47,58,76,86,71,66,57,95,50,65,47,47,25,24,34,34,43,36,33,46,76,53,90,53,37,32,39,39,37,36,39,81,40,40,69,46,51,52,37,50,50,50,34,53,53,44,51,50,48,38,51,46,60,68,30,26,32,90,88,66,65,34,27,18,46,68,39,43,51,56,52,47,54,51,48,50,54,49,24,61,73,68,72,47,45,27,18,38,39,30,38,35,51,57,68,48,65,57,45,28,71,73,66,29,60,69,54,38,48,51,46,51,42,51,51,51,53,54,45,58,72,63,51,59,88,82,39,45,54,25,41,65,49,78,64,28,31,38,33,41,35,68,73,22,46,53,68,57,45,48,52,50,50,48,52,43,39,52,56,45,45,70,37,73,54,64,90,74,36,62,48,42,36,20,23,2,27,21,53,63,52,87,89,59,55,70,66,54,42,54,49,37,9,49,52,14,24,50,50,16,52,73,70,74,35,64,37,78,25,70,49,66,74,82,86,77,83,76,81,74,69,76,77,64,78,81,69,80,76,73,84,79,73,90,73,72,88,70,72,80,74,84,121